Protein 3NW4 (pdb70)

Radius of gyration: 22.99 Å; Cα contacts (8 Å, |Δi|>4): 860; chains: 1; bounding box: 53×68×58 Å

Nearest PDB structures (foldseek):
  3nw4-assembly1_A  TM=1.003E+00  e=1.263E-78  Pseudaminobacter salicylatoxidans
  3nl1-assembly1_A  TM=1.003E+00  e=2.402E-77  Pseudaminobacter salicylatoxidans
  4fag-assembly1_A  TM=9.999E-01  e=4.025E-73  Pseudaminobacter salicylatoxidans
  2phd-assembly1_C  TM=9.842E-01  e=1.176E-68  Pseudaminobacter salicylatoxidans
  2phd-assembly1_A  TM=9.848E-01  e=2.291E-68  Pseudaminobacter salicylatoxidans

CATH classification: 2.60.120.10

Structure (mmCIF, N/CA/C/O backbone):
data_3NW4
#
_entry.id   3NW4
#
_cell.length_a   76.500
_cell.length_b   86.890
_cell.length_c   166.830
_cell.angle_alpha   90.000
_cell.angle_beta   90.000
_cell.angle_gamma   90.000
#
_symmetry.space_group_name_H-M   'I 2 2 2'
#
loop_
_entity.id
_entity.type
_entity.pdbx_description
1 polymer 'Gentisate 1,2-Dioxygenase'
2 non-polymer 'FE (II) ION'
3 non-polymer '2,5-dihydroxybenzoic acid'
4 non-polymer GLYCEROL
5 water water
#
loop_
_atom_site.group_PDB
_atom_site.id
_atom_site.type_symbol
_atom_site.label_atom_id
_atom_site.label_alt_id
_atom_site.label_comp_id
_atom_site.label_asym_id
_atom_site.label_entity_id
_atom_site.label_seq_id
_atom_site.pdbx_PDB_ins_code
_atom_site.Cartn_x
_atom_site.Cartn_y
_atom_site.Cartn_z
_atom_site.occupancy
_atom_site.B_iso_or_equiv
_atom_site.auth_seq_id
_atom_site.auth_comp_id
_atom_site.auth_asym_id
_atom_site.auth_atom_id
_atom_site.pdbx_PDB_model_num
ATOM 1 N N . LYS A 1 5 ? 28.782 -51.577 -25.672 1.00 48.65 5 LYS A N 1
ATOM 2 C CA . LYS A 1 5 ? 27.624 -52.521 -25.635 1.00 48.35 5 LYS A CA 1
ATOM 3 C C . LYS A 1 5 ? 26.958 -52.540 -27.020 1.00 47.35 5 LYS A C 1
ATOM 4 O O . LYS A 1 5 ? 26.954 -51.529 -27.730 1.00 47.14 5 LYS A O 1
ATOM 10 N N . LEU A 1 6 ? 26.427 -53.701 -27.402 1.00 45.77 6 LEU A N 1
ATOM 11 C CA . LEU A 1 6 ? 25.741 -53.881 -28.683 1.00 44.43 6 LEU A CA 1
ATOM 12 C C . LEU A 1 6 ? 24.515 -52.982 -28.821 1.00 43.49 6 LEU A C 1
ATOM 13 O O . LEU A 1 6 ? 23.828 -52.688 -27.824 1.00 43.24 6 LEU A O 1
ATOM 18 N N . ASP A 1 7 ? 24.246 -52.545 -30.046 1.00 41.47 7 ASP A N 1
ATOM 19 C CA . ASP A 1 7 ? 22.960 -51.936 -30.348 1.00 40.23 7 ASP A CA 1
ATOM 20 C C . ASP A 1 7 ? 22.307 -52.731 -31.489 1.00 39.84 7 ASP A C 1
ATOM 21 O O . ASP A 1 7 ? 22.851 -53.784 -31.900 1.00 38.21 7 ASP A O 1
ATOM 26 N N . HIS A 1 8 ? 21.156 -52.266 -31.985 1.00 38.47 8 HIS A N 1
ATOM 27 C CA . HIS A 1 8 ? 20.417 -53.031 -32.999 1.00 39.44 8 HIS A CA 1
ATOM 28 C C . HIS A 1 8 ? 21.139 -53.082 -34.368 1.00 40.34 8 HIS A C 1
ATOM 29 O O . HIS A 1 8 ? 20.825 -53.928 -35.216 1.00 39.75 8 HIS A O 1
ATOM 36 N N . GLU A 1 9 ? 22.106 -52.181 -34.551 1.00 40.86 9 GLU A N 1
ATOM 37 C CA . GLU A 1 9 ? 22.864 -52.094 -35.799 1.00 42.37 9 GLU A CA 1
ATOM 38 C C . GLU A 1 9 ? 24.086 -53.001 -35.779 1.00 42.26 9 GLU A C 1
ATOM 39 O O . GLU A 1 9 ? 24.549 -53.414 -36.825 1.00 42.70 9 GLU A O 1
ATOM 45 N N . SER A 1 10 ? 24.590 -53.325 -34.594 1.00 42.32 10 SER A N 1
ATOM 46 C CA . SER A 1 10 ? 25.847 -54.025 -34.486 1.00 42.53 10 SER A CA 1
ATOM 47 C C . SER A 1 10 ? 25.676 -55.463 -34.034 1.00 42.68 10 SER A C 1
ATOM 48 O O . SER A 1 10 ? 26.627 -56.243 -34.113 1.00 42.82 10 SER A O 1
ATOM 51 N N . VAL A 1 11 ? 24.484 -55.810 -33.544 1.00 41.95 11 VAL A N 1
ATOM 52 C CA . VAL A 1 11 ? 24.189 -57.176 -33.071 1.00 41.48 11 VAL A CA 1
ATOM 53 C C . VAL A 1 11 ? 24.108 -58.153 -34.265 1.00 42.54 11 VAL A C 1
ATOM 54 O O . VAL A 1 11 ? 23.757 -57.761 -35.389 1.00 42.54 11 VAL A O 1
ATOM 58 N N . THR A 1 12 ? 24.441 -59.415 -34.028 1.00 42.92 12 THR A N 1
ATOM 59 C CA . THR A 1 12 ? 24.243 -60.451 -35.031 1.00 43.96 12 THR A CA 1
ATOM 60 C C . THR A 1 12 ? 22.741 -60.734 -35.209 1.00 43.95 12 THR A C 1
ATOM 61 O O . THR A 1 12 ? 21.982 -60.848 -34.218 1.00 43.93 12 THR A O 1
ATOM 65 N N . GLN A 1 13 ? 22.315 -60.825 -36.468 1.00 43.16 13 GLN A N 1
ATOM 66 C CA . GLN A 1 13 ? 20.936 -61.182 -36.792 1.00 42.47 13 GLN A CA 1
ATOM 67 C C . GLN A 1 13 ? 20.831 -62.677 -37.083 1.00 42.40 13 GLN A C 1
ATOM 68 O O . GLN A 1 13 ? 20.969 -63.111 -38.241 1.00 42.94 13 GLN A O 1
ATOM 74 N N . ALA A 1 14 ? 20.594 -63.450 -36.023 1.00 41.10 14 ALA A N 1
ATOM 75 C CA . ALA A 1 14 ? 20.508 -64.914 -36.093 1.00 40.73 14 ALA A CA 1
ATOM 76 C C . ALA A 1 14 ? 19.118 -65.506 -36.424 1.00 40.58 14 ALA A C 1
ATOM 77 O O . ALA A 1 14 ? 18.963 -66.729 -36.483 1.00 41.14 14 ALA A O 1
ATOM 79 N N . MET A 1 15 ? 18.104 -64.676 -36.656 1.00 40.40 15 MET A N 1
ATOM 80 C CA . MET A 1 15 ? 16.773 -65.241 -36.981 1.00 40.67 15 MET A CA 1
ATOM 81 C C . MET A 1 15 ? 16.382 -65.016 -38.449 1.00 40.75 15 MET A C 1
ATOM 82 O O . MET A 1 15 ? 15.246 -64.663 -38.751 1.00 41.23 15 MET A O 1
ATOM 87 N N . GLN A 1 16 ? 17.330 -65.195 -39.359 1.00 41.34 16 GLN A N 1
ATOM 88 C CA . GLN A 1 16 ? 17.086 -64.885 -40.774 1.00 41.87 16 GLN A CA 1
ATOM 89 C C . GLN A 1 16 ? 16.780 -66.187 -41.495 1.00 40.83 16 GLN A C 1
ATOM 90 O O . GLN A 1 16 ? 17.681 -66.998 -41.721 1.00 41.26 16 GLN A O 1
ATOM 96 N N . PRO A 1 17 ? 15.492 -66.423 -41.795 1.00 38.68 17 PRO A N 1
ATOM 97 C CA . PRO A 1 17 ? 15.129 -67.686 -42.396 1.00 37.44 17 PRO A CA 1
ATOM 98 C C . PRO A 1 17 ? 15.562 -67.723 -43.861 1.00 35.76 17 PRO A C 1
ATOM 99 O O . PRO A 1 17 ? 15.761 -66.671 -44.489 1.00 34.96 17 PRO A O 1
ATOM 103 N N . LYS A 1 18 ? 15.703 -68.931 -44.380 1.00 34.03 18 LYS A N 1
ATOM 104 C CA . LYS A 1 18 ? 15.956 -69.118 -45.803 1.00 33.79 18 LYS A CA 1
ATOM 105 C C . LYS A 1 18 ? 14.750 -68.627 -46.625 1.00 31.93 18 LYS A C 1
ATOM 106 O O . LYS A 1 18 ? 13.596 -68.969 -46.315 1.00 31.06 18 LYS A O 1
ATOM 112 N N . ASP A 1 19 ? 15.013 -67.816 -47.643 1.00 30.74 19 ASP A N 1
ATOM 113 C CA . ASP A 1 19 ? 13.947 -67.225 -48.440 1.00 30.62 19 ASP A CA 1
ATOM 114 C C . ASP A 1 19 ? 13.448 -68.210 -49.512 1.00 30.85 19 ASP A C 1
ATOM 115 O O . ASP A 1 19 ? 13.916 -68.202 -50.660 1.00 30.20 19 ASP A O 1
ATOM 120 N N . THR A 1 20 ? 12.508 -69.060 -49.101 1.00 30.05 20 THR A N 1
ATOM 121 C CA . THR A 1 20 ? 11.967 -70.146 -49.922 1.00 30.01 20 THR A CA 1
ATOM 122 C C . THR A 1 20 ? 10.473 -69.923 -50.174 1.00 30.44 20 THR A C 1
ATOM 123 O O . THR A 1 20 ? 9.865 -69.086 -49.506 1.00 30.14 20 THR A O 1
ATOM 127 N N . PRO A 1 21 ? 9.866 -70.691 -51.112 1.00 30.84 21 PRO A N 1
ATOM 128 C CA . PRO A 1 21 ? 8.423 -70.563 -51.295 1.00 30.87 21 PRO A CA 1
ATOM 129 C C . PRO A 1 21 ? 7.654 -70.851 -50.006 1.00 30.67 21 PRO A C 1
ATOM 130 O O . PRO A 1 21 ? 6.597 -70.276 -49.798 1.00 31.04 21 PRO A O 1
ATOM 134 N N . GLU A 1 22 ? 8.153 -71.757 -49.177 1.00 30.51 22 GLU A N 1
ATOM 135 C CA . GLU A 1 22 ? 7.462 -72.105 -47.948 1.00 31.12 22 GLU A CA 1
ATOM 136 C C . GLU A 1 22 ? 7.519 -70.926 -46.963 1.00 30.32 22 GLU A C 1
ATOM 137 O O . GLU A 1 22 ? 6.546 -70.661 -46.273 1.00 29.00 22 GLU A O 1
ATOM 143 N N . LEU A 1 23 ? 8.645 -70.221 -46.920 1.00 29.12 23 LEU A N 1
ATOM 144 C CA . LEU A 1 23 ? 8.770 -69.095 -46.012 1.00 29.38 23 LEU A CA 1
ATOM 145 C C . LEU A 1 23 ? 7.797 -68.008 -46.478 1.00 29.31 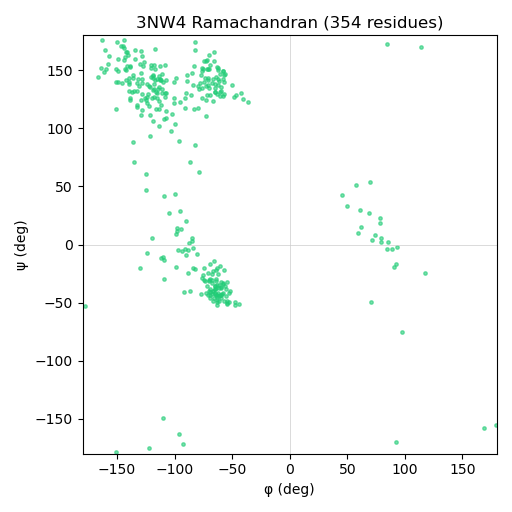23 LEU A C 1
ATOM 146 O O . LEU A 1 23 ? 7.028 -67.489 -45.673 1.00 28.65 23 LEU A O 1
ATOM 151 N N . ARG A 1 24 ? 7.807 -67.687 -47.774 1.00 28.98 24 ARG A N 1
ATOM 152 C CA . ARG A 1 24 ? 6.973 -66.593 -48.296 1.00 28.79 24 ARG A CA 1
ATOM 153 C C . ARG A 1 24 ? 5.485 -66.931 -48.091 1.00 29.13 24 ARG A C 1
ATOM 154 O O . ARG A 1 24 ? 4.700 -66.029 -47.824 1.00 29.32 24 ARG A O 1
ATOM 162 N N . ALA A 1 25 ? 5.122 -68.215 -48.207 1.00 28.30 25 ALA A N 1
ATOM 163 C CA . ALA A 1 25 ? 3.762 -68.680 -47.943 1.00 29.20 25 ALA A CA 1
ATOM 164 C C . ALA A 1 25 ? 3.408 -68.491 -46.444 1.00 29.51 25 ALA A C 1
ATOM 165 O O . ALA A 1 25 ? 2.301 -68.055 -46.118 1.00 29.04 25 ALA A O 1
ATOM 167 N N . LEU A 1 26 ? 4.323 -68.887 -45.549 1.00 28.88 26 LEU A N 1
ATOM 168 C CA . LEU A 1 26 ? 4.153 -68.596 -44.132 1.00 28.54 26 LEU A CA 1
ATOM 169 C C . LEU A 1 26 ? 3.889 -67.084 -43.916 1.00 28.79 26 LEU A C 1
ATOM 170 O O . LEU A 1 26 ? 2.921 -66.709 -43.246 1.00 28.44 26 LEU A O 1
ATOM 175 N N . TYR A 1 27 ? 4.712 -66.224 -44.511 1.00 28.21 27 TYR A N 1
ATOM 176 C CA . TYR A 1 27 ? 4.573 -64.788 -44.298 1.00 29.20 27 TYR A CA 1
ATOM 177 C C . TYR A 1 27 ? 3.262 -64.227 -44.915 1.00 30.20 27 TYR A C 1
ATOM 178 O O . TYR A 1 27 ? 2.679 -63.235 -44.391 1.00 30.01 27 TYR A O 1
ATOM 187 N N . LYS A 1 28 ? 2.794 -64.844 -46.008 1.00 29.40 28 LYS A N 1
ATOM 188 C CA . LYS A 1 28 ? 1.499 -64.452 -46.560 1.00 29.58 28 LYS A CA 1
ATOM 189 C C . LYS A 1 28 ? 0.356 -64.865 -45.638 1.00 29.49 28 LYS A C 1
ATOM 190 O O . LYS A 1 28 ? -0.602 -64.099 -45.475 1.00 28.43 28 LYS A O 1
ATOM 196 N N . SER A 1 29 ? 0.431 -66.069 -45.063 1.00 29.01 29 SER A N 1
ATOM 197 C CA A SER A 1 29 ? -0.568 -66.470 -44.091 0.50 29.38 29 SER A CA 1
ATOM 198 C CA B SER A 1 29 ? -0.539 -66.492 -44.061 0.50 29.68 29 SER A CA 1
ATOM 199 C C . SER A 1 29 ? -0.581 -65.530 -42.875 1.00 29.38 29 SER A C 1
ATOM 200 O O . SER A 1 29 ? -1.651 -65.229 -42.351 1.00 29.65 29 SER A O 1
ATOM 205 N N . PHE A 1 30 ? 0.589 -65.048 -42.441 1.00 28.90 30 PHE A N 1
ATOM 206 C CA . PHE A 1 30 ? 0.657 -64.065 -41.323 1.00 27.71 30 PHE A CA 1
ATOM 207 C C . PHE A 1 30 ? -0.233 -62.823 -41.601 1.00 28.93 30 PHE A C 1
ATOM 208 O O . PHE A 1 30 ? -1.036 -62.425 -40.730 1.00 27.52 30 PHE A O 1
ATOM 216 N N . GLU A 1 31 ? -0.067 -62.209 -42.791 1.00 29.07 31 GLU A N 1
ATOM 217 C CA . GLU A 1 31 ? -0.892 -61.079 -43.247 1.00 31.01 31 GLU A CA 1
ATOM 218 C C . GLU A 1 31 ? -2.377 -61.421 -43.213 1.00 30.81 31 GLU A C 1
ATOM 219 O O . GLU A 1 31 ? -3.184 -60.657 -42.669 1.00 30.55 31 GLU A O 1
ATOM 225 N N . GLU A 1 32 ? -2.721 -62.572 -43.777 1.00 29.59 32 GLU A N 1
ATOM 226 C CA . GLU A 1 32 ? -4.115 -63.011 -43.799 1.00 30.75 32 GLU A CA 1
ATOM 227 C C . GLU A 1 32 ? -4.695 -63.211 -42.392 1.00 30.21 32 GLU A C 1
ATOM 228 O O . GLU A 1 32 ? -5.898 -62.964 -42.170 1.00 29.70 32 GLU A O 1
ATOM 234 N N . GLU A 1 33 ? -3.859 -63.666 -41.455 1.00 28.07 33 GLU A N 1
ATOM 235 C CA . GLU A 1 33 ? -4.342 -63.949 -40.119 1.00 27.92 33 GLU A CA 1
ATOM 236 C C . GLU A 1 33 ? -4.105 -62.828 -39.080 1.00 26.95 33 GLU A C 1
ATOM 237 O O . GLU A 1 33 ? -4.274 -63.065 -37.881 1.00 26.28 33 GLU A O 1
ATOM 243 N N . SER A 1 34 ? -3.714 -61.641 -39.537 1.00 26.17 34 SER A N 1
ATOM 244 C CA . SER A 1 34 ? -3.412 -60.518 -38.652 1.00 27.43 34 SER A CA 1
ATOM 245 C C . SER A 1 34 ? -2.324 -60.844 -37.635 1.00 27.20 34 SER A C 1
ATOM 246 O O . SER A 1 34 ? -2.509 -60.676 -36.421 1.00 26.09 34 SER A O 1
ATOM 249 N N . ILE A 1 35 ? -1.212 -61.360 -38.153 1.00 26.66 35 ILE A N 1
ATOM 250 C CA . ILE A 1 35 ? -0.065 -61.735 -37.353 1.00 25.96 35 ILE A CA 1
ATOM 251 C C . ILE A 1 35 ? 1.120 -60.922 -37.897 1.00 26.95 35 ILE A C 1
ATOM 252 O O . ILE A 1 35 ? 1.264 -60.778 -39.117 1.00 26.24 35 ILE A O 1
ATOM 257 N N . ILE A 1 36 ? 1.937 -60.369 -36.995 1.00 26.77 36 ILE A N 1
ATOM 258 C CA . ILE A 1 36 ? 3.192 -59.738 -37.362 1.00 26.21 36 ILE A CA 1
ATOM 259 C C . ILE A 1 36 ? 4.297 -60.250 -36.409 1.00 27.13 36 ILE A C 1
ATOM 260 O O . ILE A 1 36 ? 4.227 -60.089 -35.162 1.00 26.53 36 ILE A O 1
ATOM 265 N N . PRO A 1 37 ? 5.318 -60.891 -36.989 1.00 26.88 37 PRO A N 1
ATOM 266 C CA . PRO A 1 37 ? 6.354 -61.542 -36.179 1.00 27.08 37 PRO A CA 1
ATOM 267 C C . PRO A 1 37 ? 7.297 -60.540 -35.517 1.00 27.38 37 PRO A C 1
ATOM 268 O O . PRO A 1 37 ? 7.620 -59.506 -36.111 1.00 26.99 37 PRO A O 1
ATOM 272 N N . LEU A 1 38 ? 7.728 -60.839 -34.294 1.00 27.94 38 LEU A N 1
ATOM 273 C CA . LEU A 1 38 ? 8.662 -59.947 -33.567 1.00 27.84 38 LEU A CA 1
ATOM 274 C C . LEU A 1 38 ? 10.021 -59.875 -34.268 1.00 28.18 38 LEU A C 1
ATOM 275 O O . LEU A 1 38 ? 10.658 -58.803 -34.306 1.00 28.21 38 LEU A O 1
ATOM 280 N N . TRP A 1 39 ? 10.443 -60.996 -34.844 1.00 28.72 39 TRP A N 1
ATOM 281 C CA . TRP A 1 39 ? 11.819 -61.105 -35.361 1.00 29.96 39 TRP A CA 1
ATOM 282 C C . TRP A 1 39 ? 12.161 -60.168 -36.522 1.00 30.60 39 TRP A C 1
ATOM 283 O O . TRP A 1 39 ? 13.349 -59.855 -36.725 1.00 30.63 39 TRP A O 1
ATOM 294 N N . THR A 1 40 ? 11.147 -59.684 -37.250 1.00 30.41 40 THR A N 1
ATOM 295 C CA . THR A 1 40 ? 11.381 -58.691 -38.308 1.00 31.13 40 THR A CA 1
ATOM 296 C C . THR A 1 40 ? 11.206 -57.249 -37.811 1.00 32.60 40 THR A C 1
ATOM 297 O O . THR A 1 40 ? 11.463 -56.298 -38.557 1.00 33.00 40 THR A O 1
ATOM 301 N N . GLN A 1 41 ? 10.766 -57.084 -36.566 1.00 32.57 41 GLN A N 1
ATOM 302 C CA . GLN A 1 41 ? 10.352 -55.780 -36.066 1.00 34.19 41 GLN A CA 1
ATOM 303 C C . GLN A 1 41 ? 11.108 -55.372 -34.800 1.00 34.07 41 GLN A C 1
ATOM 304 O O . GLN A 1 41 ? 10.905 -54.250 -34.322 1.00 32.93 41 GLN A O 1
ATOM 310 N N . LEU A 1 42 ? 11.914 -56.290 -34.240 1.00 34.50 42 LEU A N 1
ATOM 311 C CA . LEU A 1 42 ? 12.428 -56.139 -32.855 1.00 34.70 42 LEU A CA 1
ATOM 312 C C . LEU A 1 42 ? 13.014 -54.761 -32.553 1.00 34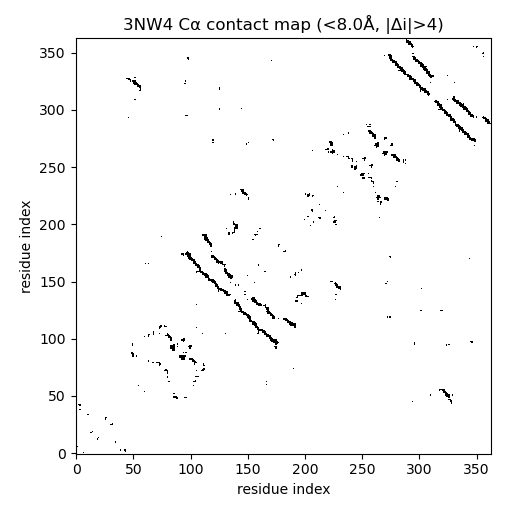.36 42 LEU A C 1
ATOM 313 O O . LEU A 1 42 ? 12.602 -54.137 -31.572 1.00 33.60 42 LEU A O 1
ATOM 318 N N . GLY A 1 43 ? 13.941 -54.300 -33.400 1.00 33.54 43 GLY A N 1
ATOM 319 C CA . GLY A 1 43 ? 14.749 -53.093 -33.136 1.00 33.69 43 GLY A CA 1
ATOM 320 C C . GLY A 1 43 ? 13.921 -51.814 -33.203 1.00 33.53 43 GLY A C 1
ATOM 321 O O . GLY A 1 43 ? 14.194 -50.819 -32.512 1.00 33.59 43 GLY A O 1
ATOM 322 N N . ASP A 1 44 ? 12.893 -51.858 -34.039 1.00 32.05 44 ASP A N 1
ATOM 323 C CA . ASP A 1 44 ? 11.939 -50.765 -34.146 1.00 31.63 44 ASP A CA 1
ATOM 324 C C . ASP A 1 44 ? 11.065 -50.643 -32.889 1.00 30.60 44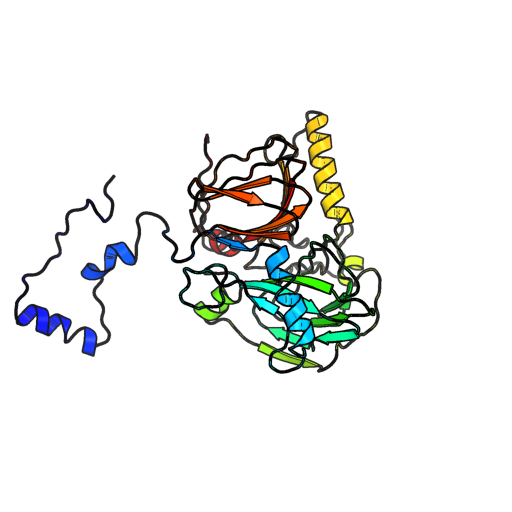 ASP A C 1
ATOM 325 O O . ASP A 1 44 ? 10.850 -49.545 -32.351 1.00 30.96 44 ASP A O 1
ATOM 327 N N . LEU A 1 45 ? 10.563 -51.787 -32.450 1.00 29.14 45 LEU A N 1
ATOM 328 C CA . LEU A 1 45 ? 9.590 -51.867 -31.386 1.00 28.99 45 LEU A CA 1
ATOM 329 C C . LEU A 1 45 ? 10.251 -51.592 -30.062 1.00 28.61 45 LEU A C 1
ATOM 330 O O . LEU A 1 45 ? 9.600 -51.075 -29.155 1.00 27.77 45 LEU A O 1
ATOM 335 N N . MET A 1 46 ? 11.533 -51.974 -29.948 1.00 27.20 46 MET A N 1
ATOM 336 C CA . MET A 1 46 ? 12.237 -51.941 -28.660 1.00 27.85 46 MET A CA 1
ATOM 337 C C . MET A 1 46 ? 13.644 -51.346 -28.762 1.00 26.81 46 MET A C 1
ATOM 338 O O . MET A 1 46 ? 14.647 -52.071 -28.650 1.00 26.98 46 MET A O 1
ATOM 343 N N . PRO A 1 47 ? 13.722 -50.022 -28.983 1.00 27.03 47 PRO A N 1
ATOM 344 C CA . PRO A 1 47 ? 14.997 -49.338 -29.171 1.00 26.86 47 PRO A CA 1
ATOM 345 C C . PRO A 1 47 ? 15.881 -49.347 -27.909 1.00 27.52 47 PRO A C 1
ATOM 346 O O . PRO A 1 47 ? 15.379 -49.480 -26.768 1.00 27.16 47 PRO A O 1
ATOM 350 N N . ILE A 1 48 ? 17.184 -49.170 -28.131 1.00 26.26 48 ILE A N 1
ATOM 351 C CA . ILE A 1 48 ? 18.172 -49.137 -27.071 1.00 26.53 48 ILE A CA 1
ATOM 352 C C . ILE A 1 48 ? 17.856 -48.019 -26.042 1.00 25.95 48 ILE A C 1
ATOM 353 O O . ILE A 1 48 ? 18.014 -48.204 -24.820 1.00 25.54 48 ILE A O 1
ATOM 358 N N . HIS A 1 49 ? 17.448 -46.862 -26.553 1.00 24.59 49 HIS A N 1
ATOM 359 C CA . HIS A 1 49 ? 16.929 -45.774 -25.712 1.00 24.74 49 HIS A CA 1
ATOM 360 C C . HIS A 1 49 ? 15.831 -45.089 -26.534 1.00 24.06 49 HIS A C 1
ATOM 361 O O . HIS A 1 49 ? 15.702 -45.382 -27.719 1.00 23.62 49 HIS A O 1
ATOM 368 N N . PRO A 1 50 ? 15.046 -44.173 -25.926 1.00 24.22 50 PRO A N 1
ATOM 369 C CA . PRO A 1 50 ? 13.907 -43.652 -26.708 1.00 24.25 50 PRO A CA 1
ATOM 370 C C . PRO A 1 50 ? 14.397 -42.912 -27.955 1.00 25.12 50 PRO A C 1
ATOM 371 O O . PRO A 1 50 ? 15.449 -42.214 -27.930 1.00 24.46 50 PRO A O 1
ATOM 375 N N . LYS A 1 51 ? 13.647 -43.093 -29.033 1.00 25.35 51 LYS A N 1
ATOM 376 C CA . LYS A 1 51 ? 13.933 -42.425 -30.312 1.00 27.12 51 LYS A CA 1
ATOM 377 C C . LYS A 1 51 ? 12.611 -41.922 -30.838 1.00 26.69 51 LYS A C 1
ATOM 378 O O . LYS A 1 51 ? 11.923 -42.628 -31.562 1.00 26.68 51 LYS A O 1
ATOM 382 N N . SER A 1 52 ? 12.231 -40.711 -30.451 1.00 26.08 52 SER A N 1
ATOM 383 C CA . SER A 1 52 ? 10.899 -40.260 -30.755 1.00 25.60 52 SER A CA 1
ATOM 384 C C . SER A 1 52 ? 10.732 -39.946 -32.258 1.00 26.26 52 SER A C 1
ATOM 385 O O . SER A 1 52 ? 11.704 -39.548 -32.942 1.00 24.80 52 SER A O 1
ATOM 388 N N . LYS A 1 53 ? 9.502 -40.116 -32.760 1.00 25.91 53 LYS A N 1
ATOM 389 C CA . LYS A 1 53 ? 9.125 -39.562 -34.071 1.00 26.31 53 LYS A CA 1
ATOM 390 C C . LYS A 1 53 ? 9.026 -38.024 -34.024 1.00 26.86 53 LYS A C 1
ATOM 391 O O . LYS A 1 53 ? 9.264 -37.335 -35.038 1.00 25.83 53 LYS A O 1
ATOM 397 N N . ALA A 1 54 ? 8.633 -37.483 -32.867 1.00 25.50 54 ALA A N 1
ATOM 398 C CA . ALA A 1 54 ? 8.670 -36.038 -32.677 1.00 25.56 54 ALA A CA 1
ATOM 399 C C . ALA A 1 54 ? 10.106 -35.548 -32.734 1.00 25.74 54 ALA A C 1
ATOM 400 O O . ALA A 1 54 ? 11.027 -36.227 -32.242 1.00 26.41 54 ALA A O 1
ATOM 402 N N . VAL A 1 55 ? 10.294 -34.360 -33.308 1.00 25.28 55 VAL A N 1
ATOM 403 C CA . VAL A 1 55 ? 11.595 -33.726 -33.353 1.00 25.32 55 VAL A CA 1
ATOM 404 C C . VAL A 1 55 ? 11.612 -32.480 -32.503 1.00 24.82 55 VAL A C 1
ATOM 405 O O . VAL A 1 55 ? 10.569 -31.836 -32.310 1.00 24.59 55 VAL A O 1
ATOM 409 N N . PRO A 1 56 ? 12.805 -32.096 -32.010 1.00 24.14 56 PRO A N 1
ATOM 410 C CA . PRO A 1 56 ? 12.856 -30.772 -31.369 1.00 23.14 56 PRO A CA 1
ATOM 411 C C . PRO A 1 56 ? 12.419 -29.694 -32.368 1.00 23.39 56 PRO A C 1
ATOM 412 O O . PRO A 1 56 ? 12.743 -29.782 -33.562 1.00 23.08 56 PRO A O 1
ATOM 416 N N . HIS A 1 57 ? 11.695 -28.668 -31.913 1.00 24.12 57 HIS A N 1
ATOM 417 C CA . HIS A 1 57 ? 11.256 -27.642 -32.825 1.00 23.80 57 HIS A CA 1
ATOM 418 C C . HIS A 1 57 ? 10.917 -26.394 -32.032 1.00 24.37 57 HIS A C 1
ATOM 419 O O . HIS A 1 57 ? 10.527 -26.471 -30.842 1.00 24.23 57 HIS A O 1
ATOM 426 N N . VAL A 1 58 ? 11.072 -25.235 -32.679 1.00 24.00 58 VAL A N 1
ATOM 427 C CA . VAL A 1 58 ? 10.808 -23.936 -32.079 1.00 23.44 58 VAL A CA 1
ATOM 428 C C . VAL A 1 58 ? 9.740 -23.220 -32.914 1.00 24.50 58 VAL A C 1
ATOM 429 O O . VAL A 1 58 ? 9.782 -23.265 -34.138 1.00 24.28 58 VAL A O 1
ATOM 433 N N . TRP A 1 59 ? 8.753 -22.612 -32.251 1.00 24.25 59 TRP A N 1
ATOM 434 C CA . TRP A 1 59 ? 7.794 -21.771 -32.935 1.00 25.43 59 TRP A CA 1
ATOM 435 C C . TRP A 1 59 ? 8.022 -20.359 -32.387 1.00 25.73 59 TRP A C 1
ATOM 436 O O . TRP A 1 59 ? 8.093 -20.194 -31.155 1.00 25.02 59 TRP A O 1
ATOM 447 N N . LYS A 1 60 ? 8.155 -19.369 -33.289 1.00 26.32 60 LYS A N 1
ATOM 448 C CA . LYS A 1 60 ? 8.319 -17.936 -32.891 1.00 27.63 60 LYS A CA 1
ATOM 449 C C . LYS A 1 60 ? 7.010 -17.287 -32.500 1.00 28.29 60 LYS A C 1
ATOM 450 O O . LYS A 1 60 ? 6.024 -17.401 -33.220 1.00 27.93 60 LYS A O 1
ATOM 456 N N . TRP A 1 61 ? 7.004 -16.563 -31.384 1.00 28.94 61 TRP A N 1
ATOM 457 C CA . TRP A 1 61 ? 5.803 -15.870 -30.970 1.00 30.02 61 TRP A CA 1
ATOM 458 C C . TRP A 1 61 ? 5.316 -14.849 -32.031 1.00 30.47 61 TRP A C 1
ATOM 459 O O . TRP A 1 61 ? 4.105 -14.666 -32.211 1.00 29.61 61 TRP A O 1
ATOM 470 N N . SER A 1 62 ? 6.247 -14.172 -32.712 1.00 31.09 62 SER A N 1
ATOM 471 C CA . SER A 1 62 ? 5.854 -13.182 -33.731 1.00 31.50 62 SER A CA 1
ATOM 472 C C . SER A 1 62 ? 5.049 -13.846 -34.871 1.00 31.71 62 SER A C 1
ATOM 473 O O . SER A 1 62 ? 4.079 -13.261 -35.368 1.00 33.14 62 SER A O 1
ATOM 476 N N . THR A 1 63 ? 5.433 -15.062 -35.247 1.00 30.90 63 THR A N 1
ATOM 477 C CA . THR A 1 63 ? 4.712 -15.871 -36.230 1.00 31.01 63 THR A CA 1
ATOM 478 C C . THR A 1 63 ? 3.374 -16.397 -35.674 1.00 30.30 63 THR A C 1
ATOM 479 O O . THR A 1 63 ? 2.349 -16.335 -36.352 1.00 29.70 63 THR A O 1
ATOM 483 N N . LEU A 1 64 ? 3.375 -16.873 -34.432 1.00 28.87 64 LEU A N 1
ATOM 484 C CA . LEU A 1 64 ? 2.137 -17.352 -33.814 1.00 28.16 64 LEU A CA 1
ATOM 485 C C . LEU A 1 64 ? 1.099 -16.224 -33.723 1.00 28.43 64 LEU A C 1
ATOM 486 O O . LEU A 1 64 ? -0.089 -16.440 -33.993 1.00 28.23 64 LEU A O 1
ATOM 491 N N . LEU A 1 65 ? 1.555 -15.045 -33.329 1.00 28.04 65 LEU A N 1
ATOM 492 C CA . LEU A 1 65 ? 0.691 -13.875 -33.198 1.00 30.20 65 LEU A CA 1
ATOM 493 C C . LEU A 1 65 ? 0.056 -13.414 -34.525 1.00 30.29 65 LEU A C 1
ATOM 494 O O . LEU A 1 65 ? -1.147 -13.089 -34.549 1.00 31.34 65 LEU A O 1
ATOM 499 N N . ARG A 1 66 ? 0.865 -13.396 -35.589 1.00 30.11 66 ARG A N 1
ATOM 500 C CA A ARG A 1 66 ? 0.417 -13.040 -36.944 0.70 30.39 66 ARG A CA 1
ATOM 501 C CA B ARG A 1 66 ? 0.421 -13.059 -36.946 0.30 30.21 66 ARG A CA 1
ATOM 502 C C . ARG A 1 66 ? -0.698 -13.994 -37.395 1.00 30.17 66 ARG A C 1
ATOM 503 O O . ARG A 1 66 ? -1.766 -13.550 -37.795 1.00 31.46 66 ARG A O 1
ATOM 518 N N . LEU A 1 67 ? -0.446 -15.297 -37.311 1.00 29.43 67 LEU A N 1
ATOM 519 C CA . LEU A 1 67 ? -1.435 -16.325 -37.688 1.00 29.39 67 LEU A CA 1
ATOM 520 C C . LEU A 1 67 ? -2.706 -16.270 -36.811 1.00 28.47 67 LEU A C 1
ATOM 521 O O . LEU A 1 67 ? -3.834 -16.373 -37.312 1.00 28.12 67 LEU A O 1
ATOM 526 N N . ALA A 1 68 ? -2.528 -16.069 -35.508 1.00 28.12 68 ALA A N 1
ATOM 527 C CA . ALA A 1 68 ? -3.686 -15.952 -34.595 1.00 28.58 68 ALA A CA 1
ATOM 528 C C . ALA A 1 68 ? -4.516 -14.701 -34.906 1.00 28.85 68 ALA A C 1
ATOM 529 O O . ALA A 1 68 ? -5.768 -14.725 -34.883 1.00 28.54 68 ALA A O 1
ATOM 531 N N . ARG A 1 69 ? -3.817 -13.607 -35.155 1.00 29.46 69 ARG A N 1
ATOM 532 C CA . ARG A 1 69 ? -4.474 -12.339 -35.449 1.00 31.24 69 ARG A CA 1
ATOM 533 C C . ARG A 1 69 ? -5.291 -12.408 -36.754 1.00 30.80 69 ARG A C 1
ATOM 534 O O . ARG A 1 69 ? -6.420 -11.958 -36.809 1.00 31.09 69 ARG A O 1
ATOM 542 N N . LYS A 1 70 ? -4.711 -13.014 -37.777 1.00 30.48 70 LYS A N 1
ATOM 543 C CA . LYS A 1 70 ? -5.367 -13.180 -39.043 1.00 29.80 70 LYS A CA 1
ATOM 544 C C . LYS A 1 70 ? -6.573 -14.103 -38.865 1.00 30.13 70 LYS A C 1
ATOM 545 O O . LYS A 1 70 ? -7.627 -13.897 -39.483 1.00 30.11 70 LYS A O 1
ATOM 551 N N . SER A 1 71 ? -6.438 -15.096 -37.991 1.00 29.45 71 SER A N 1
ATOM 552 C CA . SER A 1 71 ? -7.542 -16.004 -37.669 1.00 28.22 71 SER A CA 1
ATOM 553 C C . SER A 1 71 ? -8.680 -15.280 -36.981 1.00 28.41 71 SER A C 1
ATOM 554 O O . SER A 1 71 ? -9.850 -15.576 -37.241 1.00 26.88 71 SER A O 1
ATOM 557 N N . GLY A 1 72 ? -8.341 -14.330 -36.109 1.00 28.69 72 GLY A N 1
ATOM 558 C CA . GLY A 1 72 ? -9.336 -13.477 -35.479 1.00 30.37 72 GLY A CA 1
ATOM 559 C C . GLY A 1 72 ? -10.144 -12.679 -36.512 1.00 31.92 72 GLY A C 1
ATOM 560 O O . GLY A 1 72 ? -11.325 -12.404 -36.285 1.00 31.89 72 GLY A O 1
ATOM 561 N N . GLU A 1 73 ? -9.517 -12.320 -37.637 1.00 31.99 73 GLU A N 1
ATOM 562 C CA . GLU A 1 73 ? -10.209 -11.575 -38.717 1.00 33.59 73 GLU A CA 1
ATOM 563 C C . GLU A 1 73 ? -11.102 -12.483 -39.541 1.00 32.81 73 GLU A C 1
ATOM 564 O O . GLU A 1 73 ? -12.215 -12.108 -39.868 1.00 34.07 73 GLU A O 1
ATOM 570 N N . LEU A 1 74 ? -10.613 -13.675 -39.870 1.00 31.79 74 LEU A N 1
ATOM 571 C CA . LEU A 1 74 ? -11.267 -14.527 -40.874 1.00 31.17 74 LEU A CA 1
ATOM 572 C C . LEU A 1 74 ? -12.159 -15.643 -40.326 1.00 31.91 74 LEU A C 1
ATOM 573 O O . LEU A 1 74 ? -13.004 -16.182 -41.048 1.00 31.85 74 LEU A O 1
ATOM 578 N N . VAL A 1 75 ? -12.007 -16.037 -39.078 1.00 31.00 75 VAL A N 1
ATOM 579 C CA . VAL A 1 75 ? -12.767 -17.149 -38.561 1.00 31.60 75 VAL A CA 1
ATOM 580 C C . VAL A 1 75 ? -13.550 -16.769 -37.337 1.00 31.78 75 VAL A C 1
ATOM 581 O O . VAL A 1 75 ? -12.972 -16.385 -36.378 1.00 31.26 75 VAL A O 1
ATOM 585 N N . PRO A 1 76 ? -14.867 -16.917 -37.352 1.00 32.74 76 PRO A N 1
ATOM 586 C CA . PRO A 1 76 ? -15.625 -16.610 -36.128 1.00 33.30 76 PRO A CA 1
ATOM 587 C C . PRO A 1 76 ? -15.460 -17.754 -35.115 1.00 33.58 76 PRO A C 1
ATOM 588 O O . PRO A 1 76 ? -15.218 -18.904 -35.496 1.00 33.42 76 PRO A O 1
ATOM 592 N N . VAL A 1 77 ? -15.556 -17.417 -33.838 1.00 34.24 77 VAL A N 1
ATOM 593 C CA . VAL A 1 77 ? -15.468 -18.402 -32.757 1.00 34.14 77 VAL A CA 1
ATOM 594 C C . VAL A 1 77 ? -16.927 -18.719 -32.332 1.00 34.20 77 VAL A C 1
ATOM 595 O O . VAL A 1 77 ? -17.785 -17.831 -32.332 1.00 33.18 77 VAL A O 1
ATOM 599 N N . GLY A 1 78 ? -17.202 -19.977 -31.993 1.00 33.72 78 GLY A N 1
ATOM 600 C CA . GLY A 1 78 ? -18.506 -20.347 -31.449 1.00 33.39 78 GLY A CA 1
ATOM 601 C C . GLY A 1 78 ? -18.617 -21.838 -31.430 1.00 33.74 78 GLY A C 1
ATOM 602 O O . GLY A 1 78 ? -17.587 -22.540 -31.471 1.00 33.30 78 GLY A O 1
ATOM 603 N N . ARG A 1 79 ? -19.861 -22.316 -31.412 1.00 32.58 79 ARG A N 1
ATOM 604 C CA . ARG A 1 79 ? -20.173 -23.741 -31.316 1.00 32.61 79 ARG A CA 1
ATOM 605 C C . ARG A 1 79 ? -19.571 -24.612 -32.437 1.00 32.60 79 ARG A C 1
ATOM 606 O O . ARG A 1 79 ? -19.399 -24.166 -33.593 1.00 32.11 79 ARG A O 1
ATOM 614 N N . GLY A 1 80 ? -19.266 -25.864 -32.099 1.00 32.25 80 GLY A N 1
ATOM 615 C CA . GLY A 1 80 ? -18.821 -26.820 -33.096 1.00 32.39 80 GLY A CA 1
ATOM 616 C C . GLY A 1 80 ? -17.304 -26.904 -33.103 1.00 32.61 80 GLY A C 1
ATOM 617 O O . GLY A 1 80 ? -16.731 -27.892 -32.620 1.00 32.52 80 GLY A O 1
ATOM 618 N N . GLY A 1 81 ? -16.672 -25.876 -33.671 1.00 32.27 81 GLY A N 1
ATOM 619 C CA . GLY A 1 81 ? -15.218 -25.717 -33.666 1.00 31.36 81 GLY A CA 1
ATOM 620 C C . GLY A 1 81 ? -14.766 -25.369 -32.255 1.00 31.70 81 GLY A C 1
ATOM 621 O O . GLY A 1 81 ? -13.595 -25.587 -31.916 1.00 32.05 81 GLY A O 1
ATOM 622 N N . GLU A 1 82 ? -15.688 -24.791 -31.455 1.00 31.27 82 GLU A N 1
ATOM 623 C CA . GLU A 1 82 ? -15.520 -24.467 -30.002 1.00 30.33 82 GLU A CA 1
ATOM 624 C C . GLU A 1 82 ? -14.566 -23.327 -29.612 1.00 30.57 82 GLU A C 1
ATOM 625 O O . GLU A 1 82 ? -14.940 -22.454 -28.805 1.00 30.53 82 GLU A O 1
ATOM 631 N N . ARG A 1 83 ? -13.337 -23.343 -30.157 1.00 29.89 83 ARG A N 1
ATOM 632 C CA . ARG A 1 83 ? -12.273 -22.414 -29.767 1.00 28.51 83 ARG A CA 1
ATOM 633 C C . ARG A 1 83 ? -11.458 -22.007 -30.990 1.00 28.22 83 ARG A C 1
ATOM 634 O O . ARG A 1 83 ? -11.195 -22.827 -31.849 1.00 27.89 83 ARG A O 1
ATOM 642 N N . ARG A 1 84 ? -11.041 -20.742 -31.060 1.00 27.18 84 ARG A N 1
ATOM 643 C CA . ARG A 1 84 ? -10.110 -20.304 -32.100 1.00 26.81 84 ARG A CA 1
ATOM 644 C C . ARG A 1 84 ? -8.670 -20.564 -31.613 1.00 26.21 84 ARG A C 1
ATOM 645 O O . ARG A 1 84 ? -7.939 -19.632 -31.248 1.00 25.16 84 ARG A O 1
ATOM 653 N N . ALA A 1 85 ? -8.305 -21.847 -31.569 1.00 25.90 85 ALA A N 1
ATOM 654 C CA . ALA A 1 85 ? -7.008 -22.281 -31.050 1.00 25.37 85 ALA A CA 1
ATOM 655 C C . ALA A 1 85 ? -6.204 -22.881 -32.191 1.00 24.70 85 ALA A C 1
ATOM 656 O O . ALA A 1 85 ? -6.713 -23.694 -32.972 1.00 25.40 85 ALA A O 1
ATOM 658 N N . LEU A 1 86 ? -4.946 -22.491 -32.293 1.00 24.30 86 LEU A N 1
ATOM 659 C CA . LEU A 1 86 ? -4.092 -22.926 -33.395 1.00 24.22 86 LEU A CA 1
ATOM 660 C C . LEU A 1 86 ? -3.076 -23.884 -32.785 1.00 24.54 86 LEU A C 1
ATOM 661 O O . LEU A 1 86 ? -2.159 -23.446 -32.054 1.00 24.41 86 LEU A O 1
ATOM 666 N N . GLY A 1 87 ? -3.230 -25.167 -33.071 1.00 23.60 87 GLY A N 1
ATOM 667 C CA . GLY A 1 87 ? -2.366 -26.179 -32.460 1.00 24.74 87 GLY A CA 1
ATOM 668 C C . GLY A 1 87 ? -0.994 -26.222 -33.122 1.00 25.31 87 GLY A C 1
ATOM 669 O O . GLY A 1 87 ? -0.881 -26.139 -34.358 1.00 25.71 87 GLY A O 1
ATOM 670 N N . LEU A 1 88 ? 0.039 -26.360 -32.294 1.00 23.88 88 LEU A N 1
ATOM 671 C CA . LEU A 1 88 ? 1.390 -26.568 -32.742 1.00 22.91 88 LEU A CA 1
ATOM 672 C C . LEU A 1 88 ? 1.612 -28.035 -33.125 1.00 22.53 88 LEU A C 1
ATOM 673 O O . LEU A 1 88 ? 1.484 -28.962 -32.301 1.00 22.51 88 LEU A O 1
ATOM 678 N N . ALA A 1 89 ? 1.922 -28.264 -34.387 1.00 21.33 89 ALA A N 1
ATOM 679 C CA . ALA A 1 89 ? 1.969 -29.625 -34.895 1.00 22.01 89 ALA A CA 1
ATOM 680 C C . ALA A 1 89 ? 3.416 -30.026 -35.118 1.00 22.48 89 ALA A C 1
ATOM 681 O O . ALA A 1 89 ? 4.084 -29.465 -35.972 1.00 22.08 89 ALA A O 1
ATOM 683 N N . ASN A 1 90 ? 3.910 -31.002 -34.366 1.00 23.53 90 ASN A N 1
ATOM 684 C CA . ASN A 1 90 ? 5.303 -31.434 -34.549 1.00 23.05 90 ASN A CA 1
ATOM 685 C C . ASN A 1 90 ? 5.527 -31.965 -35.966 1.00 23.55 90 ASN A C 1
ATOM 686 O O . ASN A 1 90 ? 4.736 -32.805 -36.434 1.00 24.73 90 ASN A O 1
ATOM 691 N N . PRO A 1 91 ? 6.562 -31.444 -36.687 1.00 24.09 91 PRO A N 1
ATOM 692 C CA . PRO A 1 91 ? 6.828 -31.922 -38.072 1.00 24.45 91 PRO A CA 1
ATOM 693 C C . PRO A 1 91 ? 7.051 -33.433 -38.145 1.00 25.40 91 PRO A C 1
ATOM 694 O O . PRO A 1 91 ? 6.868 -34.059 -39.223 1.00 25.43 91 PRO A O 1
ATOM 698 N N . GLY A 1 92 ? 7.425 -34.049 -37.020 1.00 24.87 92 GLY A N 1
ATOM 699 C CA .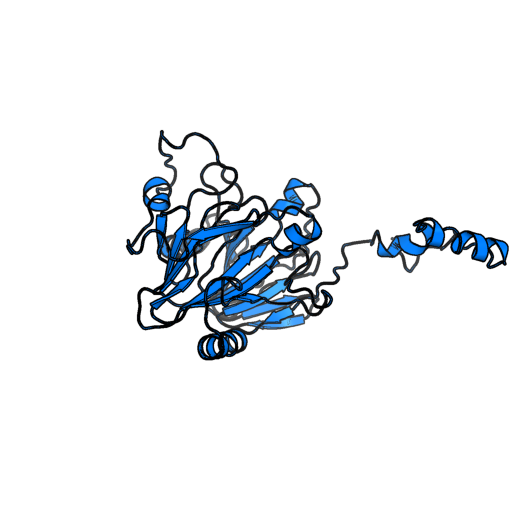 GLY A 1 92 ? 7.754 -35.477 -37.066 1.00 24.10 92 GLY A CA 1
ATOM 700 C C . GLY A 1 92 ? 6.575 -36.403 -36.783 1.00 24.92 92 GLY A C 1
ATOM 701 O O . GLY A 1 92 ? 6.722 -37.623 -36.857 1.00 24.77 92 GLY A O 1
ATOM 702 N N . LEU A 1 93 ? 5.417 -35.827 -36.457 1.00 24.75 93 LEU A N 1
ATOM 703 C CA . LEU A 1 93 ? 4.247 -36.600 -35.985 1.00 25.85 93 LEU A CA 1
ATOM 704 C C . LEU A 1 93 ? 3.122 -36.776 -37.031 1.00 27.14 93 LEU A C 1
ATOM 705 O O . LEU A 1 93 ? 1.930 -36.960 -36.698 1.00 27.57 93 LEU A O 1
ATOM 710 N N . GLY A 1 94 ? 3.544 -36.742 -38.292 1.00 28.70 94 GLY A N 1
ATOM 711 C CA . GLY A 1 94 ? 2.810 -37.311 -39.420 1.00 29.01 94 GLY A CA 1
ATOM 712 C C . GLY A 1 94 ? 1.526 -36.588 -39.766 1.00 28.99 94 GLY A C 1
ATOM 713 O O . GLY A 1 94 ? 0.610 -37.200 -40.298 1.00 30.10 94 GLY A O 1
ATOM 714 N N . GLY A 1 95 ? 1.438 -35.307 -39.461 1.00 28.35 95 GLY A N 1
ATOM 715 C CA . GLY A 1 95 ? 0.222 -34.576 -39.753 1.00 27.92 95 GLY A CA 1
ATOM 716 C C . GLY A 1 95 ? -0.780 -34.531 -38.609 1.00 28.15 95 GLY A C 1
ATOM 717 O O . GLY A 1 95 ? -1.850 -33.909 -38.750 1.00 28.97 95 GLY A O 1
ATOM 718 N N . ASN A 1 96 ? -0.477 -35.198 -37.487 1.00 27.52 96 ASN A N 1
ATOM 719 C CA . ASN A 1 96 ? -1.312 -35.102 -36.266 1.00 27.11 96 ASN A CA 1
ATOM 720 C C . ASN A 1 96 ? -1.081 -33.762 -35.580 1.00 26.51 96 ASN A C 1
ATOM 721 O O . ASN A 1 96 ? 0.074 -33.282 -35.537 1.00 26.27 96 ASN A O 1
ATOM 726 N N . ALA A 1 97 ? -2.148 -33.143 -35.064 1.00 25.13 97 ALA A N 1
ATOM 727 C CA . ALA A 1 97 ? -2.024 -31.860 -34.395 1.00 25.47 97 ALA A CA 1
ATOM 728 C C . ALA A 1 97 ? -1.477 -32.069 -32.958 1.00 25.53 97 ALA A C 1
ATOM 729 O O . ALA A 1 97 ? -2.143 -31.750 -31.963 1.00 25.77 97 ALA A O 1
ATOM 731 N N . TYR A 1 98 ? -0.252 -32.609 -32.876 1.00 24.44 98 TYR A N 1
ATOM 732 C CA . TYR A 1 98 ? 0.366 -32.967 -31.591 1.00 23.85 98 TYR A CA 1
ATOM 733 C C . TYR A 1 98 ? 1.705 -32.234 -31.512 1.00 23.13 98 TYR A C 1
ATOM 734 O O . TYR A 1 98 ? 2.523 -32.400 -32.429 1.00 22.39 98 TYR A O 1
ATOM 743 N N . ILE A 1 99 ? 1.964 -31.473 -30.441 1.00 22.73 99 ILE A N 1
ATOM 744 C CA . ILE A 1 99 ? 3.330 -30.915 -30.284 1.00 22.62 99 ILE A CA 1
ATOM 745 C C . ILE A 1 99 ? 4.337 -32.017 -29.847 1.00 22.24 99 ILE A C 1
ATOM 746 O O . ILE A 1 99 ? 5.530 -31.983 -30.217 1.00 22.77 99 ILE A O 1
ATOM 751 N N . SER A 1 100 ? 3.839 -33.012 -29.099 1.00 22.01 100 SER A N 1
ATOM 752 C CA . SER A 1 100 ? 4.618 -34.185 -28.705 1.00 21.54 100 SER A CA 1
ATOM 753 C C . SER A 1 100 ? 3.626 -35.351 -28.739 1.00 22.39 100 SER A C 1
ATOM 754 O O . SER A 1 100 ? 2.433 -35.106 -28.970 1.00 21.28 100 SER A O 1
ATOM 757 N N . PRO A 1 101 ? 4.095 -36.606 -28.491 1.00 22.28 101 PRO A N 1
ATOM 758 C CA . PRO A 1 101 ? 3.181 -37.754 -28.485 1.00 22.97 101 PRO A CA 1
ATOM 759 C C . PRO A 1 101 ? 2.107 -37.718 -27.395 1.00 22.36 101 PRO A C 1
ATOM 760 O O . PRO A 1 101 ? 1.080 -38.390 -27.502 1.00 22.55 101 PRO A O 1
ATOM 764 N N . THR A 1 102 ? 2.344 -36.934 -26.358 1.00 22.51 102 THR A N 1
ATOM 765 C CA . THR A 1 102 ? 1.425 -36.851 -25.241 1.00 22.85 102 THR A CA 1
ATOM 766 C C . THR A 1 102 ? 0.667 -35.529 -25.157 1.00 23.21 102 THR A C 1
ATOM 767 O O . THR A 1 102 ? -0.430 -35.489 -24.581 1.00 23.27 102 THR A O 1
ATOM 771 N N . MET A 1 103 ? 1.275 -34.446 -25.641 1.00 22.19 103 MET A N 1
ATOM 772 C CA . MET A 1 103 ? 0.738 -33.113 -25.376 1.00 21.99 103 MET A CA 1
ATOM 773 C C . MET A 1 103 ? 0.310 -32.312 -26.593 1.00 22.41 103 MET A C 1
ATOM 774 O O . MET A 1 103 ? 0.954 -32.345 -27.639 1.00 22.66 103 MET A O 1
ATOM 779 N N . TRP A 1 104 ? -0.782 -31.571 -26.405 1.00 22.33 104 TRP A N 1
ATOM 780 C CA . TRP A 1 104 ? -1.233 -30.496 -27.299 1.00 22.95 104 TRP A CA 1
ATOM 781 C C . TRP A 1 104 ? -0.839 -29.131 -26.725 1.00 23.09 104 TRP A C 1
ATOM 782 O O . TRP A 1 104 ? -0.868 -28.939 -25.518 1.00 21.99 104 TRP A O 1
ATOM 793 N N . ALA A 1 105 ? -0.407 -28.214 -27.598 1.00 23.79 105 ALA A N 1
ATOM 794 C CA . ALA A 1 105 ? -0.160 -26.810 -27.234 1.00 23.54 105 ALA A CA 1
ATOM 795 C C . ALA A 1 105 ? -0.745 -25.941 -28.328 1.00 24.17 105 ALA A C 1
ATOM 796 O O . ALA A 1 105 ? -0.668 -26.279 -29.502 1.00 24.94 105 ALA A O 1
ATOM 798 N N . ALA A 1 106 ? -1.315 -24.804 -27.963 1.00 24.30 106 ALA A N 1
ATOM 799 C CA . ALA A 1 106 ? -1.952 -23.978 -28.954 1.00 24.12 106 ALA A CA 1
ATOM 800 C C . ALA A 1 106 ? -1.843 -22.555 -28.550 1.00 24.39 106 ALA A C 1
ATOM 801 O O . ALA A 1 106 ? -1.826 -22.261 -27.360 1.00 25.50 106 ALA A O 1
ATOM 803 N N . ILE A 1 107 ? -1.787 -21.660 -29.534 1.00 24.39 107 ILE A N 1
ATOM 804 C CA . ILE A 1 107 ? -2.115 -20.260 -29.267 1.00 23.73 107 ILE A CA 1
ATOM 805 C C . ILE A 1 107 ? -3.621 -20.036 -29.522 1.00 24.20 107 ILE A C 1
ATOM 806 O O . ILE A 1 107 ? -4.152 -20.363 -30.590 1.00 23.26 107 ILE A O 1
ATOM 811 N N . GLN A 1 108 ? -4.311 -19.496 -28.519 1.00 24.89 108 GLN A N 1
ATOM 812 C CA . GLN A 1 108 ? -5.730 -19.246 -28.664 1.00 25.39 108 GLN A CA 1
ATOM 813 C C . GLN A 1 108 ? -5.961 -17.736 -28.667 1.00 26.04 108 GLN A C 1
ATOM 814 O O . GLN A 1 108 ? -5.292 -16.987 -27.955 1.00 25.83 108 GLN A O 1
ATOM 820 N N . TYR A 1 109 ? -6.909 -17.294 -29.485 1.00 27.34 109 TYR A N 1
ATOM 821 C CA . TYR A 1 109 ? -7.137 -15.864 -29.664 1.00 27.94 109 TYR A CA 1
ATOM 822 C C . TYR A 1 109 ? -8.623 -15.557 -29.474 1.00 28.17 109 TYR A C 1
ATOM 823 O O . TYR A 1 109 ? -9.485 -16.174 -30.104 1.00 28.52 109 TYR A O 1
ATOM 832 N N . LEU A 1 110 ? -8.927 -14.639 -28.563 1.00 29.34 110 LEU A N 1
ATOM 833 C CA . LEU A 1 110 ? -10.318 -14.222 -28.345 1.00 29.40 110 LEU A CA 1
ATOM 834 C C . LEU A 1 110 ? -10.419 -12.720 -28.559 1.00 29.43 110 LEU A C 1
ATOM 835 O O . LEU A 1 110 ? -9.788 -11.951 -27.851 1.00 29.17 110 LEU A O 1
ATOM 840 N N . GLY A 1 111 ? -11.228 -12.309 -29.537 1.00 30.05 111 GLY A N 1
ATOM 841 C CA . GLY A 1 111 ? -11.346 -10.901 -29.887 1.00 30.13 111 GLY A CA 1
ATOM 842 C C . GLY A 1 111 ? -12.303 -10.125 -28.974 1.00 30.71 111 GLY A C 1
ATOM 843 O O . GLY A 1 111 ? -12.968 -10.693 -28.103 1.00 29.50 111 GLY A O 1
ATOM 844 N N . PRO A 1 112 ? -12.369 -8.804 -29.167 1.00 31.67 112 PRO A N 1
ATOM 845 C CA . PRO A 1 112 ? -13.278 -7.922 -28.405 1.00 31.35 112 PRO A CA 1
ATOM 846 C C . PRO A 1 112 ? -14.668 -8.538 -28.174 1.00 31.36 112 PRO A C 1
ATOM 847 O O . PRO A 1 112 ? -15.320 -8.948 -29.135 1.00 30.57 112 PRO A O 1
ATOM 851 N N . ARG A 1 113 ? -15.097 -8.620 -26.908 1.00 31.40 113 ARG A N 1
ATOM 852 C CA . ARG A 1 113 ? -16.475 -9.043 -26.538 1.00 32.33 113 ARG A CA 1
ATOM 853 C C . ARG A 1 113 ? -16.909 -10.435 -26.999 1.00 32.71 113 ARG A C 1
ATOM 854 O O . ARG A 1 113 ? -18.087 -10.786 -26.874 1.00 31.95 113 ARG A O 1
ATOM 862 N N . GLU A 1 114 ? -15.981 -11.244 -27.508 1.00 31.88 114 GLU A N 1
ATOM 863 C CA . GLU A 1 114 ? -16.367 -12.595 -27.904 1.00 33.07 114 GLU A CA 1
ATOM 864 C C . GLU A 1 114 ? -16.545 -13.501 -26.691 1.00 32.20 114 GLU A C 1
ATOM 865 O O . GLU A 1 114 ? -15.899 -13.285 -25.666 1.00 32.24 114 GLU A O 1
ATOM 871 N N . THR A 1 115 ? -17.441 -14.473 -26.807 1.00 32.44 115 THR A N 1
ATOM 872 C CA . THR A 1 115 ? -17.483 -15.576 -25.858 1.00 33.09 115 THR A CA 1
ATOM 873 C C . THR A 1 115 ? -17.223 -16.903 -26.576 1.00 33.06 115 THR A C 1
ATOM 874 O O . THR A 1 115 ? -17.540 -17.064 -27.757 1.00 32.04 115 THR A O 1
ATOM 878 N N . ALA A 1 116 ? -16.562 -17.814 -25.866 1.00 32.55 116 ALA A N 1
ATOM 879 C CA . ALA A 1 116 ? -16.326 -19.183 -26.341 1.00 32.51 116 ALA A CA 1
ATOM 880 C C . ALA A 1 116 ? -17.168 -20.072 -25.435 1.00 31.85 116 ALA A C 1
ATOM 881 O O . ALA A 1 116 ? -17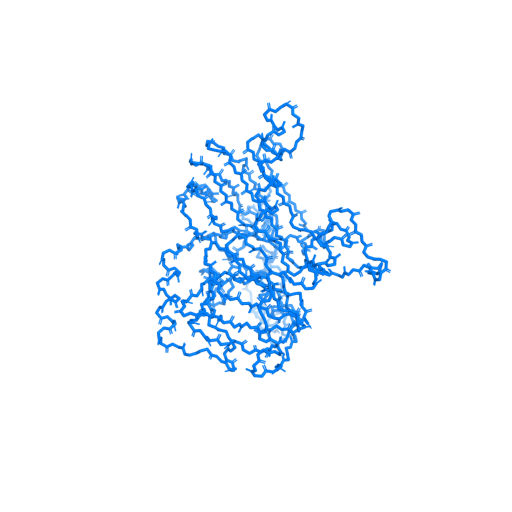.021 -20.017 -24.223 1.00 32.50 116 ALA A O 1
ATOM 883 N N . PRO A 1 117 ? -18.113 -20.836 -26.008 1.00 31.85 117 PRO A N 1
ATOM 884 C CA . PRO A 1 117 ? -19.169 -21.476 -25.188 1.00 31.12 117 PRO A CA 1
ATOM 885 C C . PRO A 1 117 ? -18.658 -22.623 -24.290 1.00 31.39 117 PRO A C 1
ATOM 886 O O . PRO A 1 117 ? -17.551 -23.162 -24.513 1.00 30.86 117 PRO A O 1
ATOM 890 N N . GLU A 1 118 ? -19.475 -22.980 -23.299 1.00 30.34 118 GLU A N 1
ATOM 891 C CA . GLU A 1 118 ? -19.071 -23.863 -22.222 1.00 30.46 118 GLU A CA 1
ATOM 892 C C . GLU A 1 118 ? -19.122 -25.319 -22.677 1.00 28.78 118 GLU A C 1
ATOM 893 O O . GLU A 1 118 ? -20.068 -25.751 -23.361 1.00 28.40 118 GLU A O 1
ATOM 899 N N . HIS A 1 119 ? -18.095 -26.068 -22.314 1.00 27.40 119 HIS A N 1
ATOM 900 C CA . HIS A 1 119 ? -18.107 -27.524 -22.556 1.00 26.16 119 HIS A CA 1
ATOM 901 C C . HIS A 1 119 ? -17.271 -28.225 -21.477 1.00 26.13 119 HIS A C 1
ATOM 902 O O . HIS A 1 119 ? -16.661 -27.548 -20.646 1.00 26.64 119 HIS A O 1
ATOM 909 N N . ARG A 1 120 ? -17.255 -29.555 -21.461 1.00 24.90 120 ARG A N 1
ATOM 910 C CA . ARG A 1 120 ? -16.295 -30.277 -20.603 1.00 25.62 120 ARG A CA 1
ATOM 911 C C . ARG A 1 120 ? -15.831 -31.525 -21.319 1.00 25.38 120 ARG A C 1
ATOM 912 O O . ARG A 1 120 ? -16.504 -32.022 -22.226 1.00 25.32 120 ARG A O 1
ATOM 920 N N . HIS A 1 121 ? -14.678 -32.036 -20.896 1.00 25.44 121 HIS A N 1
ATOM 921 C CA . HIS A 1 121 ? -14.092 -33.222 -21.534 1.00 23.76 121 HIS A CA 1
ATOM 922 C C . HIS A 1 121 ? -13.136 -33.906 -20.583 1.00 23.14 121 HIS A C 1
ATOM 923 O O . HIS A 1 121 ? -12.639 -33.284 -19.645 1.00 22.12 121 HIS A O 1
ATOM 930 N N . SER A 1 122 ? -12.908 -35.204 -20.769 1.00 22.79 122 SER A N 1
ATOM 931 C CA . SER A 1 122 ? -12.016 -35.920 -19.823 1.00 22.47 122 SER A CA 1
ATOM 932 C C . SER A 1 122 ? -10.583 -35.372 -19.883 1.00 22.51 122 SER A C 1
ATOM 933 O O . SER A 1 122 ? -9.879 -35.373 -18.880 1.00 22.21 122 SER A O 1
ATOM 936 N N . GLN A 1 123 ? -10.171 -34.862 -21.047 1.00 23.33 123 GLN A N 1
ATOM 937 C CA . GLN A 1 123 ? -8.809 -34.313 -21.242 1.00 22.87 123 GLN A CA 1
ATOM 938 C C . GLN A 1 123 ? -8.531 -33.147 -20.288 1.00 23.69 123 GLN A C 1
ATOM 939 O O . GLN A 1 123 ? -9.370 -32.267 -20.102 1.00 23.83 123 GLN A O 1
ATOM 945 N N . ASN A 1 124 ? -7.379 -33.176 -19.633 1.00 23.07 124 ASN A N 1
ATOM 946 C CA . ASN A 1 124 ? -7.008 -32.132 -18.686 1.00 23.01 124 ASN A CA 1
ATOM 947 C C . ASN A 1 124 ? -6.428 -30.986 -19.460 1.00 23.31 124 ASN A C 1
ATOM 948 O O . ASN A 1 124 ? -5.836 -31.222 -20.536 1.00 22.95 124 ASN A O 1
ATOM 953 N N . ALA A 1 125 ? -6.523 -29.773 -18.912 1.00 22.47 125 ALA A N 1
ATOM 954 C CA . ALA A 1 125 ? -6.130 -28.577 -19.652 1.00 23.20 125 ALA A CA 1
ATOM 955 C C . ALA A 1 125 ? -5.636 -27.476 -18.736 1.00 23.32 125 ALA A C 1
ATOM 956 O O . ALA A 1 125 ? -6.066 -27.387 -17.595 1.00 23.23 125 ALA A O 1
ATOM 958 N N . PHE A 1 126 ? -4.741 -26.621 -19.242 1.00 23.35 126 PHE A N 1
ATOM 959 C CA . PHE A 1 126 ? -4.385 -25.383 -18.544 1.00 23.92 126 PHE A CA 1
ATOM 960 C C . PHE A 1 126 ? -4.232 -24.250 -19.575 1.00 25.55 126 PHE A C 1
ATOM 961 O O . PHE A 1 126 ? -4.090 -24.535 -20.785 1.00 25.43 126 PHE A O 1
ATOM 969 N N . ARG A 1 127 ? -4.258 -23.000 -19.077 1.00 26.11 127 ARG A N 1
ATOM 970 C CA A ARG A 1 127 ? -4.009 -21.777 -19.856 0.50 26.94 127 ARG A CA 1
ATOM 971 C CA B ARG A 1 127 ? -3.966 -21.797 -19.871 0.50 27.34 127 ARG A CA 1
ATOM 972 C C . ARG A 1 127 ? -2.788 -21.029 -19.300 1.00 27.12 127 ARG A C 1
ATOM 973 O O . ARG A 1 127 ? -2.665 -20.850 -18.087 1.00 29.04 127 ARG A O 1
ATOM 988 N N . PHE A 1 128 ? -1.895 -20.569 -20.159 1.00 27.75 128 PHE A N 1
ATOM 989 C CA . PHE A 1 128 ? -0.825 -19.693 -19.667 1.00 27.50 128 PHE A CA 1
ATOM 990 C C . PHE A 1 128 ? -0.735 -18.428 -20.491 1.00 28.29 128 PHE A C 1
ATOM 991 O O . PHE A 1 128 ? -0.816 -18.494 -21.720 1.00 27.16 128 PHE A O 1
ATOM 999 N N . VAL A 1 129 ? -0.455 -17.302 -19.802 1.00 30.07 129 VAL A N 1
ATOM 1000 C CA . VAL A 1 129 ? -0.443 -15.969 -20.397 1.00 29.89 129 VAL A CA 1
ATOM 1001 C C . VAL A 1 129 ? 0.911 -15.230 -20.339 1.00 31.25 129 VAL A C 1
ATOM 1002 O O . VAL A 1 129 ? 1.312 -14.746 -19.280 1.00 31.68 129 VAL A O 1
ATOM 1006 N N . VAL A 1 130 ? 1.599 -15.123 -21.481 1.00 31.01 130 VAL A N 1
ATOM 1007 C CA . VAL A 1 130 ? 2.838 -14.351 -21.565 1.00 31.96 130 VAL A CA 1
ATOM 1008 C C . VAL A 1 130 ? 2.514 -12.852 -21.594 1.00 32.10 130 VAL A C 1
ATOM 1009 O O . VAL A 1 130 ? 3.314 -12.045 -21.112 1.00 32.38 130 VAL A O 1
ATOM 1013 N N . GLU A 1 131 ? 1.338 -12.488 -22.126 1.00 31.85 131 GLU A N 1
ATOM 1014 C CA . GLU A 1 131 ? 0.982 -11.075 -22.240 1.00 32.83 131 GLU A CA 1
ATOM 1015 C C . GLU A 1 131 ? -0.517 -10.906 -22.504 1.00 33.47 131 GLU A C 1
ATOM 1016 O O . GLU A 1 131 ? -1.152 -11.773 -23.120 1.00 33.53 131 GLU A O 1
ATOM 1022 N N . GLY A 1 132 ? -1.069 -9.778 -22.064 1.00 33.80 132 GLY A N 1
ATOM 1023 C CA . GLY A 1 132 ? -2.486 -9.484 -22.311 1.00 35.10 132 GLY A CA 1
ATOM 1024 C C . GLY A 1 132 ? -3.387 -9.437 -21.087 1.00 36.10 132 GLY A C 1
ATOM 1025 O O . GLY A 1 132 ? -2.996 -9.820 -19.965 1.00 36.60 132 GLY A O 1
ATOM 1026 N N . GLU A 1 133 ? -4.607 -8.963 -21.292 1.00 36.88 133 GLU A N 1
ATOM 1027 C CA . GLU A 1 133 ? -5.644 -9.087 -20.271 1.00 37.61 133 GLU A CA 1
ATOM 1028 C C . GLU A 1 133 ? -6.997 -8.859 -20.908 1.00 36.97 133 GLU A C 1
ATOM 1029 O O . GLU A 1 133 ? -7.058 -8.544 -22.116 1.00 37.17 133 GLU A O 1
ATOM 1035 N N . GLY A 1 134 ? -8.055 -9.028 -20.108 1.00 35.68 134 GLY A N 1
ATOM 1036 C CA . GLY A 1 134 ? -9.430 -8.785 -20.534 1.00 34.23 134 GLY A CA 1
ATOM 1037 C C . GLY A 1 134 ? -10.338 -10.010 -20.521 1.00 34.01 134 GLY A C 1
ATOM 1038 O O . GLY A 1 134 ? -11.573 -9.878 -20.433 1.00 33.40 134 GLY A O 1
ATOM 1039 N N . VAL A 1 135 ? -9.753 -11.208 -20.633 1.00 33.08 135 VAL A N 1
ATOM 1040 C CA . VAL A 1 135 ? -10.573 -12.434 -20.628 1.00 32.70 135 VAL A CA 1
ATOM 1041 C C . VAL A 1 135 ? -10.797 -12.985 -19.218 1.00 32.67 135 VAL A C 1
ATOM 1042 O O . VAL A 1 135 ? -9.883 -12.937 -18.365 1.00 32.10 135 VAL A O 1
ATOM 1046 N N . TRP A 1 136 ? -12.018 -13.471 -18.981 1.00 31.74 136 TRP A N 1
ATOM 1047 C CA . TRP A 1 136 ? -12.344 -14.307 -17.839 1.00 32.31 136 TRP A CA 1
ATOM 1048 C C . TRP A 1 136 ? -12.700 -15.702 -18.329 1.00 32.83 136 TRP A C 1
ATOM 1049 O O . TRP A 1 136 ? -13.473 -15.854 -19.297 1.00 33.51 136 TRP A O 1
ATOM 1060 N N . THR A 1 137 ? -12.177 -16.725 -17.653 1.00 31.49 137 THR A N 1
ATOM 1061 C CA . THR A 1 137 ? -12.564 -18.077 -17.972 1.00 30.31 137 THR A CA 1
ATOM 1062 C C . THR A 1 137 ? -13.438 -18.608 -16.829 1.00 30.04 137 THR A C 1
ATOM 1063 O O . THR A 1 137 ? -13.049 -18.546 -15.665 1.00 30.93 137 THR A O 1
ATOM 1067 N N . VAL A 1 138 ? -14.623 -19.112 -17.147 1.00 29.07 138 VAL A N 1
ATOM 1068 C CA . VAL A 1 138 ? -15.576 -19.468 -16.120 1.00 28.59 138 VAL A CA 1
ATOM 1069 C C . VAL A 1 138 ? -15.557 -20.990 -15.937 1.00 28.95 138 VAL A C 1
ATOM 1070 O O . VAL A 1 138 ? -15.979 -21.726 -16.819 1.00 28.10 138 VAL A O 1
ATOM 1074 N N . VAL A 1 139 ? -15.088 -21.448 -14.782 1.00 29.35 139 VAL A N 1
ATOM 1075 C CA . VAL A 1 139 ? -14.804 -22.874 -14.600 1.00 30.05 139 VAL A CA 1
ATOM 1076 C C . VAL A 1 139 ? -15.767 -23.438 -13.575 1.00 30.19 139 VAL A C 1
ATOM 1077 O O . VAL A 1 139 ? -15.738 -23.039 -12.424 1.00 30.49 139 VAL A O 1
ATOM 1081 N N . ASN A 1 140 ? -16.617 -24.372 -13.989 1.00 31.19 140 ASN A N 1
ATOM 1082 C CA . ASN A 1 140 ? -17.732 -24.851 -13.159 1.00 32.03 140 ASN A CA 1
ATOM 1083 C C . ASN A 1 140 ? -18.471 -23.688 -12.502 1.00 32.69 140 ASN A C 1
ATOM 1084 O O . ASN A 1 140 ? -18.797 -23.743 -11.311 1.00 32.42 140 ASN A O 1
ATOM 1089 N N . GLY A 1 141 ? -18.701 -22.628 -13.278 1.00 32.25 141 GLY A N 1
ATOM 1090 C CA . GLY A 1 141 ? -19.485 -21.497 -12.811 1.00 33.15 141 GLY A CA 1
ATOM 1091 C C . GLY A 1 141 ? -18.728 -20.445 -12.025 1.00 33.24 141 GLY A C 1
ATOM 1092 O O . GLY A 1 141 ? -19.338 -19.485 -11.571 1.00 33.87 141 GLY A O 1
ATOM 1093 N N . ASP A 1 142 ? -17.409 -20.607 -11.864 1.00 32.45 142 ASP A N 1
ATOM 1094 C CA . ASP A 1 142 ? -16.592 -19.707 -11.052 1.00 31.67 142 ASP A CA 1
ATOM 1095 C C . ASP A 1 142 ? -15.720 -18.851 -11.980 1.00 31.89 142 ASP A C 1
ATOM 1096 O O . ASP A 1 142 ? -14.799 -19.381 -12.600 1.00 31.98 142 ASP A O 1
ATOM 1101 N N . PRO A 1 143 ? -16.014 -17.523 -12.118 1.00 31.80 143 PRO A N 1
ATOM 1102 C CA . PRO A 1 143 ? -15.233 -16.727 -13.058 1.00 30.99 143 PRO A CA 1
ATOM 1103 C C . PRO A 1 143 ? -13.795 -16.445 -12.582 1.00 30.12 143 PRO A C 1
ATOM 1104 O O . PRO A 1 143 ? -13.584 -15.939 -11.474 1.00 29.24 143 PRO A O 1
ATOM 1108 N N . VAL A 1 144 ? -12.837 -16.736 -13.461 1.00 29.25 144 VAL A N 1
ATOM 1109 C CA . VAL A 1 144 ? -11.423 -16.658 -13.161 1.00 28.96 144 VAL A CA 1
ATOM 1110 C C . VAL A 1 144 ? -10.768 -15.685 -14.143 1.00 30.03 144 VAL A C 1
ATOM 1111 O O . VAL A 1 144 ? -10.636 -15.984 -15.337 1.00 30.95 144 VAL A O 1
ATOM 1115 N N . ARG A 1 145 ? -10.318 -14.546 -13.632 1.00 31.11 145 ARG A N 1
ATOM 1116 C CA . ARG A 1 145 ? -9.643 -13.528 -14.416 1.00 31.46 145 ARG A CA 1
ATOM 1117 C C . ARG A 1 145 ? -8.360 -14.110 -15.002 1.00 31.78 145 ARG A C 1
ATOM 1118 O O . ARG A 1 145 ? -7.673 -14.890 -14.314 1.00 31.79 145 ARG A O 1
ATOM 1126 N N . MET A 1 146 ? -8.054 -13.746 -16.254 1.00 30.36 146 MET A N 1
ATOM 1127 C CA . MET A 1 146 ? -6.817 -14.141 -16.910 1.00 31.46 146 MET A CA 1
ATOM 1128 C C . MET A 1 146 ? -5.916 -12.906 -17.165 1.00 31.59 146 MET A C 1
ATOM 1129 O O . MET A 1 146 ? -6.337 -11.967 -17.843 1.00 32.42 146 MET A O 1
ATOM 1134 N N . SER A 1 147 ? -4.680 -12.921 -16.661 1.00 30.78 147 SER A N 1
ATOM 1135 C CA . SER A 1 147 ? -3.779 -11.773 -16.794 1.00 30.16 147 SER A CA 1
ATOM 1136 C C . SER A 1 147 ? -2.354 -12.259 -17.036 1.00 30.11 147 SER A C 1
ATOM 1137 O O . SER A 1 147 ? -2.057 -13.415 -16.793 1.00 30.78 147 SER A O 1
ATOM 1140 N N . ARG A 1 148 ? -1.473 -11.372 -17.458 1.00 29.49 148 ARG A N 1
ATOM 1141 C CA . ARG A 1 148 ? -0.061 -11.697 -17.735 1.00 30.15 148 ARG A CA 1
ATOM 1142 C C . ARG A 1 148 ? 0.621 -12.482 -16.621 1.00 29.09 148 ARG A C 1
ATOM 1143 O O . ARG A 1 148 ? 0.605 -12.064 -15.478 1.00 29.41 148 ARG A O 1
ATOM 1151 N N . GLY A 1 149 ? 1.239 -13.616 -16.965 1.00 28.40 149 GLY A N 1
ATOM 1152 C CA . GLY A 1 149 ? 2.009 -14.381 -15.999 1.00 27.14 149 GLY A CA 1
ATOM 1153 C C . GLY A 1 149 ? 1.222 -15.423 -15.207 1.00 26.74 149 GLY A C 1
ATOM 1154 O O . GLY A 1 149 ? 1.820 -16.177 -14.420 1.00 26.65 149 GLY A O 1
ATOM 1155 N N . ASP A 1 150 ? -0.095 -15.469 -15.421 1.00 25.31 150 ASP A N 1
ATOM 1156 C CA . ASP A 1 150 ? -0.990 -16.341 -14.685 1.00 25.78 150 ASP A CA 1
ATOM 1157 C C . ASP A 1 150 ? -0.985 -17.733 -15.346 1.00 25.83 150 ASP A C 1
ATOM 1158 O O . ASP A 1 150 ? -1.020 -17.830 -16.594 1.00 25.02 150 ASP A O 1
ATOM 1163 N N . LEU A 1 151 ? -0.948 -18.780 -14.511 1.00 25.44 151 LEU A N 1
ATOM 1164 C CA . LEU A 1 151 ? -1.391 -20.127 -14.897 1.00 25.12 151 LEU A CA 1
ATOM 1165 C C . LEU A 1 151 ? -2.862 -20.386 -14.488 1.00 25.39 151 LEU A C 1
ATOM 1166 O O . LEU A 1 151 ? -3.203 -20.323 -13.285 1.00 25.44 151 LEU A O 1
ATOM 1171 N N . LEU A 1 152 ? -3.718 -20.719 -15.460 1.00 25.32 152 LEU A N 1
ATOM 1172 C CA . LEU A 1 152 ? -5.095 -21.100 -15.156 1.00 25.72 152 LEU A CA 1
ATOM 1173 C C . LEU A 1 152 ? -5.298 -22.577 -15.422 1.00 26.49 152 LEU A C 1
ATOM 1174 O O . LEU A 1 152 ? -4.790 -23.129 -16.406 1.00 27.38 152 LEU A O 1
ATOM 1179 N N . LEU A 1 153 ? -6.037 -23.231 -14.544 1.00 26.24 153 LEU A N 1
ATOM 1180 C CA . LEU A 1 153 ? -6.245 -24.669 -14.687 1.00 26.51 153 LEU A CA 1
ATOM 1181 C C . LEU A 1 153 ? -7.682 -24.964 -15.050 1.00 26.05 153 LEU A C 1
ATOM 1182 O O . LEU A 1 153 ? -8.600 -24.290 -14.581 1.00 25.85 153 LEU A O 1
ATOM 1187 N N . THR A 1 154 ? -7.882 -26.010 -15.834 1.00 26.23 154 THR A N 1
ATOM 1188 C CA A THR A 1 154 ? -9.214 -26.554 -16.028 0.50 26.34 154 THR A CA 1
ATOM 1189 C CA B THR A 1 154 ? -9.207 -26.544 -16.068 0.50 26.23 154 THR A CA 1
ATOM 1190 C C . THR A 1 154 ? -9.098 -28.076 -16.115 1.00 26.66 154 THR A C 1
ATOM 1191 O O . THR A 1 154 ? -8.898 -28.665 -17.195 1.00 26.52 154 THR A O 1
ATOM 1198 N N . PRO A 1 155 ? -9.185 -28.723 -14.932 1.00 25.51 155 PRO A N 1
ATOM 1199 C CA . PRO A 1 155 ? -9.016 -30.155 -14.784 1.00 24.98 155 PRO A CA 1
ATOM 1200 C C . PRO A 1 155 ? -10.098 -30.906 -15.541 1.00 25.03 155 PRO A C 1
ATOM 1201 O O . PRO A 1 155 ? -11.202 -30.366 -15.744 1.00 25.22 155 PRO A O 1
ATOM 1205 N N . GLY A 1 156 ? -9.792 -32.132 -15.971 1.00 24.08 156 GLY A N 1
ATOM 1206 C CA . GLY A 1 156 ? -10.717 -32.887 -16.792 1.00 24.29 156 GLY A CA 1
ATOM 1207 C C . GLY A 1 156 ? -12.120 -32.923 -16.179 1.00 25.08 156 GLY A C 1
ATOM 1208 O O . GLY A 1 156 ? -12.290 -33.043 -14.953 1.00 24.01 156 GLY A O 1
ATOM 1209 N N . TRP A 1 157 ? -13.122 -32.753 -17.031 1.00 25.14 157 TRP A N 1
ATOM 1210 C CA . TRP A 1 157 ? -14.512 -32.846 -16.615 1.00 26.88 157 TRP A CA 1
ATOM 1211 C C . TRP A 1 157 ? -15.118 -31.606 -15.906 1.00 26.80 157 TRP A C 1
ATOM 1212 O O . TRP A 1 157 ? -16.287 -31.625 -15.530 1.00 27.41 157 TRP A O 1
ATOM 1223 N N . CYS A 1 158 ? -14.349 -30.523 -15.769 1.00 26.90 158 CYS A N 1
ATOM 1224 C CA . CYS A 1 158 ? -14.883 -29.241 -15.319 1.00 26.51 158 CYS A CA 1
ATOM 1225 C C . CYS A 1 158 ? -15.440 -28.485 -16.519 1.00 26.02 158 CYS A C 1
ATOM 1226 O O . CYS A 1 158 ? -14.754 -28.322 -17.533 1.00 25.29 158 CYS A O 1
ATOM 1229 N N . PHE A 1 159 ? -16.682 -28.021 -16.400 1.00 26.22 159 PHE A N 1
ATOM 1230 C CA . PHE A 1 159 ? -17.275 -27.133 -17.433 1.00 26.20 159 PHE A CA 1
ATOM 1231 C C . PHE A 1 159 ? -16.453 -25.872 -17.471 1.00 25.44 159 PHE A C 1
ATOM 1232 O O . PHE A 1 159 ? -16.030 -25.400 -16.423 1.00 25.87 159 PHE A O 1
ATOM 1240 N N . HIS A 1 160 ? -16.164 -25.391 -18.671 1.00 25.04 160 HIS A N 1
ATOM 1241 C CA . HIS A 1 160 ? -15.416 -24.157 -18.870 1.00 25.50 160 HIS A CA 1
ATOM 1242 C C . HIS A 1 160 ? -15.869 -23.476 -20.151 1.00 25.99 160 HIS A C 1
ATOM 1243 O O . HIS A 1 160 ? -16.159 -24.136 -21.150 1.00 26.27 160 HIS A O 1
ATOM 1250 N N . GLY A 1 161 ? -15.985 -22.157 -20.088 1.00 26.90 161 GLY A N 1
ATOM 1251 C CA . GLY A 1 161 ? -16.121 -21.294 -21.272 1.00 27.64 161 GLY A CA 1
ATOM 1252 C C . GLY A 1 161 ? -15.404 -19.981 -20.922 1.00 28.43 161 GLY A C 1
ATOM 1253 O O . GLY A 1 161 ? -14.975 -19.798 -19.774 1.00 27.06 161 GLY A O 1
ATOM 1254 N N . HIS A 1 162 ? -15.224 -19.102 -21.907 1.00 29.80 162 HIS A N 1
ATOM 1255 C CA . HIS A 1 162 ? -14.461 -17.851 -21.709 1.00 32.20 162 HIS A CA 1
ATOM 1256 C C . HIS A 1 162 ? -15.121 -16.708 -22.454 1.00 33.73 162 HIS A C 1
ATOM 1257 O O . HIS A 1 162 ? -15.780 -16.940 -23.484 1.00 33.83 162 HIS A O 1
ATOM 1264 N N . MET A 1 163 ? -14.896 -15.486 -21.962 1.00 33.92 163 MET A N 1
ATOM 1265 C CA . MET A 1 163 ? -15.471 -14.290 -22.559 1.00 35.24 163 MET A CA 1
ATOM 1266 C C . MET A 1 163 ? -14.501 -13.122 -22.418 1.00 34.62 163 MET A C 1
ATOM 1267 O O . MET A 1 163 ? -13.845 -12.968 -21.370 1.00 34.47 163 MET A O 1
ATOM 1272 N N . ASN A 1 164 ? -14.391 -12.326 -23.481 1.00 34.15 164 ASN A N 1
ATOM 1273 C CA . ASN A 1 164 ? -13.552 -11.136 -23.459 1.00 33.52 164 ASN A CA 1
ATOM 1274 C C . ASN A 1 164 ? -14.413 -9.978 -23.011 1.00 35.07 164 ASN A C 1
ATOM 1275 O O . ASN A 1 164 ? -15.367 -9.615 -23.699 1.00 35.61 164 ASN A O 1
ATOM 1280 N N . ASP A 1 165 ? -14.061 -9.378 -21.874 1.00 36.31 165 ASP A N 1
ATOM 1281 C CA . ASP A 1 165 ? -14.881 -8.330 -21.253 1.00 37.88 165 ASP A CA 1
ATOM 1282 C C . ASP A 1 165 ? -14.524 -6.902 -21.723 1.00 37.67 165 ASP A C 1
ATOM 1283 O O . ASP A 1 165 ? -14.861 -5.935 -21.089 1.00 38.41 165 ASP A O 1
ATOM 1288 N N . THR A 1 166 ? -13.880 -6.788 -22.865 1.00 38.14 166 THR A N 1
ATOM 1289 C CA . THR A 1 166 ? -13.065 -5.644 -23.188 1.00 38.59 166 THR A CA 1
ATOM 1290 C C . THR A 1 166 ? -13.229 -5.351 -24.689 1.00 38.82 166 THR A C 1
ATOM 1291 O O . THR A 1 166 ? -13.787 -6.171 -25.401 1.00 38.68 166 THR A O 1
ATOM 1295 N N . ASP A 1 167 ? -12.733 -4.204 -25.168 1.00 38.24 167 ASP A N 1
ATOM 1296 C CA . ASP A 1 167 ? -12.744 -3.915 -26.605 1.00 38.67 167 ASP A CA 1
ATOM 1297 C C . ASP A 1 167 ? -11.399 -4.226 -27.276 1.00 38.38 167 ASP A C 1
ATOM 1298 O O . ASP A 1 167 ? -11.155 -3.842 -28.408 1.00 37.69 167 ASP A O 1
ATOM 1303 N N . GLN A 1 168 ? -10.545 -4.954 -26.578 1.00 38.01 168 GLN A N 1
ATOM 1304 C CA . GLN A 1 168 ? -9.218 -5.271 -27.066 1.00 38.25 168 GLN A CA 1
ATOM 1305 C C . GLN A 1 168 ? -9.069 -6.813 -27.146 1.00 36.99 168 GLN A C 1
ATOM 1306 O O . GLN A 1 168 ? -9.628 -7.523 -26.313 1.00 35.04 168 GLN A O 1
ATOM 1312 N N . PRO A 1 169 ? -8.346 -7.335 -28.157 1.00 36.43 169 PRO A N 1
ATOM 1313 C CA . PRO A 1 169 ? -8.171 -8.801 -28.220 1.00 35.99 169 PRO A CA 1
ATOM 1314 C C . PRO A 1 169 ? -7.222 -9.350 -27.140 1.00 35.33 169 PRO A C 1
ATOM 1315 O O . PRO A 1 169 ? -6.398 -8.618 -26.623 1.00 35.89 169 PRO A O 1
ATOM 1319 N N . MET A 1 170 ? -7.324 -10.632 -26.820 1.00 34.24 170 MET A N 1
ATOM 1320 C CA . MET A 1 170 ? -6.305 -11.252 -25.971 1.00 33.26 170 MET A CA 1
ATOM 1321 C C . MET A 1 170 ? -5.851 -12.566 -26.590 1.00 32.43 170 MET A C 1
ATOM 1322 O O . MET A 1 170 ? -6.677 -13.313 -27.150 1.00 31.75 170 MET A O 1
ATOM 1327 N N . ALA A 1 171 ? -4.555 -12.856 -26.484 1.00 31.94 171 ALA A N 1
ATOM 1328 C CA . ALA A 1 171 ? -4.065 -14.232 -26.801 1.00 31.60 171 ALA A CA 1
ATOM 1329 C C . ALA A 1 171 ? -3.361 -14.927 -25.617 1.00 30.88 171 ALA A C 1
ATOM 1330 O O . ALA A 1 171 ? -2.817 -14.278 -24.726 1.00 30.16 171 ALA A O 1
ATOM 1332 N N . TRP A 1 172 ? -3.420 -16.260 -25.592 1.00 30.71 172 TRP A N 1
ATOM 1333 C CA . TRP A 1 172 ? -2.719 -17.048 -24.561 1.00 29.46 172 TRP A CA 1
ATOM 1334 C C . TRP A 1 172 ? -2.354 -18.406 -25.140 1.00 28.96 172 TRP A C 1
ATOM 1335 O O . TRP A 1 172 ? -2.631 -18.685 -26.319 1.00 29.21 172 TRP A O 1
ATOM 1346 N N . ILE A 1 173 ? -1.734 -19.255 -24.327 1.00 27.57 173 ILE A N 1
ATOM 1347 C CA . ILE A 1 173 ? -1.469 -20.607 -24.782 1.00 27.02 173 ILE A CA 1
ATOM 1348 C C . ILE A 1 173 ? -2.286 -21.565 -23.950 1.00 26.67 173 ILE A C 1
ATOM 1349 O O . ILE A 1 173 ? -2.593 -21.281 -22.764 1.00 26.51 173 ILE A O 1
ATOM 1354 N N . ASP A 1 174 ? -2.719 -22.626 -24.630 1.00 25.07 174 ASP A N 1
ATOM 1355 C CA . ASP A 1 174 ? -3.400 -23.729 -24.036 1.00 25.22 174 ASP A CA 1
ATOM 1356 C C . ASP A 1 174 ? -2.421 -24.902 -24.037 1.00 23.66 174 ASP A C 1
ATOM 1357 O O . ASP A 1 174 ? -1.695 -25.070 -25.006 1.00 24.18 174 ASP A O 1
ATOM 1362 N N . GLY A 1 175 ? -2.432 -25.702 -22.974 1.00 23.06 175 GLY A N 1
ATOM 1363 C CA . GLY A 1 175 ? -1.826 -27.052 -22.997 1.00 22.25 175 GLY A CA 1
ATOM 1364 C C . GLY A 1 175 ? -2.868 -28.073 -22.598 1.00 23.28 175 GLY A C 1
ATOM 1365 O O . GLY A 1 175 ? -3.632 -27.823 -21.649 1.00 23.54 175 GLY A O 1
ATOM 1366 N N . LEU A 1 176 ? -2.911 -29.214 -23.295 1.00 22.52 176 LEU A N 1
ATOM 1367 C CA . LEU A 1 176 ? -3.827 -30.324 -22.938 1.00 22.24 176 LEU A CA 1
ATOM 1368 C C . LEU A 1 176 ? -3.151 -31.671 -23.139 1.00 22.54 176 LEU A C 1
ATOM 1369 O O . LEU A 1 176 ? -2.119 -31.769 -23.825 1.00 22.63 176 LEU A O 1
ATOM 1374 N N . ASP A 1 177 ? -3.744 -32.720 -22.578 1.00 22.30 177 ASP A N 1
ATOM 1375 C CA . ASP A 1 177 ? -3.244 -34.082 -22.827 1.00 22.64 177 ASP A CA 1
ATOM 1376 C C . ASP A 1 177 ? -4.037 -34.735 -23.987 1.00 22.86 177 ASP A C 1
ATOM 1377 O O . ASP A 1 177 ? -4.181 -35.961 -24.050 1.00 23.27 177 ASP A O 1
ATOM 1382 N N . ILE A 1 178 ? -4.532 -33.908 -24.920 1.00 23.09 178 ILE A N 1
ATOM 1383 C CA . ILE A 1 178 ? -5.234 -34.392 -26.138 1.00 22.04 178 ILE A CA 1
ATOM 1384 C C . ILE A 1 178 ? -4.571 -35.594 -26.890 1.00 21.58 178 ILE A C 1
ATOM 1385 O O . ILE A 1 178 ? -5.251 -36.585 -27.162 1.00 20.70 178 ILE A O 1
ATOM 1390 N N . PRO A 1 179 ? -3.250 -35.508 -27.224 1.00 21.82 179 PRO A N 1
ATOM 1391 C CA . PRO A 1 179 ? -2.621 -36.613 -27.992 1.00 21.97 179 PRO A CA 1
ATOM 1392 C C . PRO A 1 179 ? -2.531 -37.914 -27.178 1.00 23.15 179 PRO A C 1
ATOM 1393 O O . PRO A 1 179 ? -2.814 -38.980 -27.732 1.00 23.15 179 PRO A O 1
ATOM 1397 N N . PHE A 1 180 ? -2.150 -37.840 -25.906 1.00 22.55 180 PHE A N 1
ATOM 1398 C CA . PHE A 1 180 ? -2.238 -39.012 -25.014 1.00 22.84 180 PHE A CA 1
ATOM 1399 C C . PHE A 1 180 ? -3.652 -39.578 -25.020 1.00 22.96 180 PHE A C 1
ATOM 1400 O O . PHE A 1 180 ? -3.858 -40.756 -25.240 1.00 23.50 180 PHE A O 1
ATOM 1408 N N . SER A 1 181 ? -4.631 -38.722 -24.813 1.00 22.72 181 SER A N 1
ATOM 1409 C CA . SER A 1 181 ? -6.002 -39.152 -24.680 1.00 22.75 181 SER A CA 1
ATOM 1410 C C . SER A 1 181 ? -6.601 -39.731 -25.958 1.00 23.83 181 SER A C 1
ATOM 1411 O O . SER A 1 181 ? -7.367 -40.692 -25.905 1.00 23.66 181 SER A O 1
ATOM 1414 N N . GLN A 1 182 ? -6.290 -39.117 -27.097 1.00 23.84 182 GLN A N 1
ATOM 1415 C CA . GLN A 1 182 ? -6.697 -39.682 -28.372 1.00 24.55 182 GLN A CA 1
ATOM 1416 C C . GLN A 1 182 ? -6.048 -41.038 -28.626 1.00 24.86 182 GLN A C 1
ATOM 1417 O O . GLN A 1 182 ? -6.724 -41.988 -28.995 1.00 24.79 182 GLN A O 1
ATOM 1423 N N . GLN A 1 183 ? -4.735 -41.145 -28.460 1.00 23.93 183 GLN A N 1
ATOM 1424 C CA . GLN A 1 183 ? -4.111 -42.456 -28.738 1.00 23.43 183 GLN A CA 1
ATOM 1425 C C . GLN A 1 183 ? -4.497 -43.564 -27.755 1.00 23.38 183 GLN A C 1
ATOM 1426 O O . GLN A 1 183 ? -4.539 -44.752 -28.147 1.00 24.64 183 GLN A O 1
ATOM 1432 N N . MET A 1 184 ? -4.729 -43.224 -26.488 1.00 22.54 184 MET A N 1
ATOM 1433 C CA . MET A 1 184 ? -5.013 -44.227 -25.437 1.00 24.10 184 MET A CA 1
ATOM 1434 C C . MET A 1 184 ? -6.517 -44.541 -25.267 1.00 23.40 184 MET A C 1
ATOM 1435 O O . MET A 1 184 ? -6.887 -45.436 -24.477 1.00 23.81 184 MET A O 1
ATOM 1440 N N . ASP A 1 185 ? -7.354 -43.742 -25.939 1.00 22.49 185 ASP A N 1
ATOM 1441 C CA . ASP A 1 185 ? -8.836 -43.915 -25.991 1.00 22.23 185 ASP A CA 1
ATOM 1442 C C . ASP A 1 185 ? -9.517 -43.609 -24.658 1.00 21.56 185 ASP A C 1
ATOM 1443 O O . ASP A 1 185 ? -10.269 -44.421 -24.161 1.00 22.93 185 ASP A O 1
ATOM 1448 N N . VAL A 1 186 ? -9.273 -42.430 -24.083 1.00 21.84 186 VAL A N 1
ATOM 1449 C CA . VAL A 1 186 ? -9.869 -42.076 -22.807 1.00 22.20 186 VAL A CA 1
ATOM 1450 C C . VAL A 1 186 ? -10.769 -40.819 -22.902 1.00 22.79 186 VAL A C 1
ATOM 1451 O O . VAL A 1 186 ? -11.268 -40.349 -21.894 1.00 22.52 186 VAL A O 1
ATOM 1455 N N . GLY A 1 187 ? -10.967 -40.322 -24.121 1.00 22.32 187 GLY A N 1
ATOM 1456 C CA . GLY A 1 187 ? -11.702 -39.087 -24.367 1.00 23.14 187 GLY A CA 1
ATOM 1457 C C . GLY A 1 187 ? -13.204 -39.232 -24.253 1.00 22.77 187 GLY A C 1
ATOM 1458 O O . GLY A 1 187 ? -13.805 -40.080 -24.895 1.00 23.48 187 GLY A O 1
ATOM 1459 N N . PHE A 1 188 ? -13.793 -38.385 -23.425 1.00 23.27 188 PHE A N 1
ATOM 1460 C CA . PHE A 1 188 ? -15.241 -38.164 -23.366 1.00 23.79 188 PHE A CA 1
ATOM 1461 C C . PHE A 1 188 ? -15.399 -36.647 -23.494 1.00 25.20 188 PHE A C 1
ATOM 1462 O O . PHE A 1 188 ? -14.468 -35.896 -23.135 1.00 24.84 188 PHE A O 1
ATOM 1470 N N . PHE A 1 189 ? -16.557 -36.191 -23.999 1.00 25.86 189 PHE A N 1
ATOM 1471 C CA . PHE A 1 189 ? -16.783 -34.768 -24.266 1.00 25.80 189 PHE A CA 1
ATOM 1472 C C . PHE A 1 189 ? -18.286 -34.456 -24.133 1.00 27.53 189 PHE A C 1
ATOM 1473 O O . PHE A 1 189 ? -19.132 -35.274 -24.548 1.00 27.21 189 PHE A O 1
ATOM 1481 N N . GLU A 1 190 ? -18.606 -33.297 -23.542 1.00 27.68 190 GLU A N 1
ATOM 1482 C CA . GLU A 1 190 ? -19.995 -32.894 -23.383 1.00 29.26 190 GLU A CA 1
ATOM 1483 C C . GLU A 1 190 ? -20.164 -31.383 -23.676 1.00 28.95 190 GLU A C 1
ATOM 1484 O O . GLU A 1 190 ? -19.413 -30.553 -23.138 1.00 28.38 190 GLU A O 1
ATOM 1490 N N . PHE A 1 191 ? -21.087 -31.033 -24.583 1.00 28.80 191 PHE A N 1
ATOM 1491 C CA . PHE A 1 191 ? -21.388 -29.613 -24.862 1.00 29.43 191 PHE A CA 1
ATOM 1492 C C . PHE A 1 191 ? -22.163 -29.061 -23.676 1.00 30.52 191 PHE A C 1
ATOM 1493 O O . PHE A 1 191 ? -23.043 -29.750 -23.146 1.00 30.86 191 PHE A O 1
ATOM 1501 N N . GLY A 1 192 ? -21.814 -27.851 -23.231 1.00 31.83 192 GLY A N 1
ATOM 1502 C CA . GLY A 1 192 ? -22.574 -27.178 -22.169 1.00 33.28 192 GLY A CA 1
ATOM 1503 C C . GLY A 1 192 ? -23.324 -25.984 -22.743 1.00 35.05 192 GLY A C 1
ATOM 1504 O O . GLY A 1 192 ? -23.668 -25.947 -23.929 1.00 34.33 192 GLY A O 1
ATOM 1505 N N . SER A 1 193 ? -23.509 -24.972 -21.906 1.00 37.02 193 SER A N 1
ATOM 1506 C CA . SER A 1 193 ? -24.170 -23.732 -22.294 1.00 38.89 193 SER A CA 1
ATOM 1507 C C . SER A 1 193 ? -23.519 -23.000 -23.495 1.00 40.06 193 SER A C 1
ATOM 1508 O O . SER A 1 193 ? -22.282 -22.934 -23.617 1.00 39.40 193 SER A O 1
ATOM 1511 N N . ASP A 1 194 ? -24.368 -22.459 -24.373 1.00 41.26 194 ASP A N 1
ATOM 1512 C CA . ASP A 1 194 ? -23.905 -21.643 -25.505 1.00 43.55 194 ASP A CA 1
ATOM 1513 C C . ASP A 1 194 ? -23.275 -20.323 -25.089 1.00 44.23 194 ASP A C 1
ATOM 1514 O O . ASP A 1 194 ? -22.510 -19.746 -25.853 1.00 45.21 194 ASP A O 1
ATOM 1519 N N . ARG A 1 195 ? -23.614 -19.835 -23.898 1.00 44.91 195 ARG A N 1
ATOM 1520 C CA . ARG A 1 195 ? -22.979 -18.641 -23.334 1.00 46.22 195 ARG A CA 1
ATOM 1521 C C . ARG A 1 195 ? -22.349 -19.075 -22.016 1.00 45.70 195 ARG A C 1
ATOM 1522 O O . ARG A 1 195 ? -22.857 -20.017 -21.394 1.00 47.09 195 ARG A O 1
ATOM 1530 N N . VAL A 1 196 ? -21.308 -18.390 -21.545 1.00 43.96 196 VAL A N 1
ATOM 1531 C CA . VAL A 1 196 ? -20.841 -18.636 -20.169 1.00 42.89 196 VAL A CA 1
ATOM 1532 C C . VAL A 1 196 ? -21.974 -18.410 -19.145 1.00 43.22 196 VAL A C 1
ATOM 1533 O O . VAL A 1 196 ? -22.838 -17.541 -19.336 1.00 42.60 196 VAL A O 1
ATOM 1537 N N . THR A 1 197 ? -21.969 -19.195 -18.067 1.00 42.71 197 THR A N 1
ATOM 1538 C CA . THR A 1 197 ? -23.057 -19.138 -17.094 1.00 42.61 197 THR A CA 1
ATOM 1539 C C . THR A 1 197 ? -22.960 -17.983 -16.101 1.00 41.93 197 THR A C 1
ATOM 1540 O O . THR A 1 197 ? -23.891 -17.754 -15.322 1.00 42.13 197 THR A O 1
ATOM 1544 N N . ASP A 1 198 ? -21.843 -17.264 -16.105 1.00 41.52 198 ASP A N 1
ATOM 1545 C CA . ASP A 1 198 ? -21.700 -16.086 -15.236 1.00 40.98 198 ASP A CA 1
ATOM 1546 C C . ASP A 1 198 ? -20.754 -15.110 -15.897 1.00 40.41 198 ASP A C 1
ATOM 1547 O O . ASP A 1 198 ? -19.566 -15.409 -16.090 1.00 39.62 198 ASP A O 1
ATOM 1552 N N . TYR A 1 199 ? -21.296 -13.932 -16.222 1.00 39.28 199 TYR A N 1
ATOM 1553 C CA . TYR A 1 199 ? -20.550 -12.868 -16.883 1.00 37.87 199 TYR A CA 1
ATOM 1554 C C . TYR A 1 199 ? -19.844 -11.927 -15.911 1.00 37.16 199 TYR A C 1
ATOM 1555 O O . TYR A 1 199 ? -19.072 -11.056 -16.340 1.00 35.84 199 TYR A O 1
ATOM 1564 N N . ALA A 1 200 ? -20.063 -12.119 -14.609 1.00 36.52 200 ALA A N 1
ATOM 1565 C CA . ALA A 1 200 ? -19.371 -11.276 -13.617 1.00 36.38 200 ALA A CA 1
ATOM 1566 C C . ALA A 1 200 ? -17.854 -11.390 -13.770 1.00 36.20 200 ALA A C 1
ATOM 1567 O O . ALA A 1 200 ? -17.345 -12.419 -14.192 1.00 36.70 200 ALA A O 1
ATOM 1569 N N . THR A 1 201 ? -17.140 -10.324 -13.455 1.00 35.97 201 THR A N 1
ATOM 1570 C CA . THR A 1 201 ? -15.718 -10.292 -13.645 1.00 36.33 201 THR A CA 1
ATOM 1571 C C . THR A 1 201 ? -14.982 -9.934 -12.345 1.00 36.41 201 THR A C 1
ATOM 1572 O O . THR A 1 201 ? -14.250 -8.937 -12.316 1.00 36.10 201 THR A O 1
ATOM 1576 N N . PRO A 1 202 ? -15.141 -10.756 -11.274 1.00 36.76 202 PRO A N 1
ATOM 1577 C CA . PRO A 1 202 ? -14.344 -10.453 -10.054 1.00 36.53 202 PRO A CA 1
ATOM 1578 C C . PRO A 1 202 ? -12.828 -10.541 -10.275 1.00 36.66 202 PRO A C 1
ATOM 1579 O O . PRO A 1 202 ? -12.335 -11.290 -11.147 1.00 35.85 202 PRO A O 1
ATOM 1583 N N . ASN A 1 203 ? -12.099 -9.770 -9.485 1.00 36.66 203 ASN A N 1
ATOM 1584 C CA . ASN A 1 203 ? -10.641 -9.816 -9.471 1.00 37.35 203 ASN A CA 1
ATOM 1585 C C . ASN A 1 203 ? -10.038 -11.192 -9.147 1.00 35.97 203 ASN A C 1
ATOM 1586 O O . ASN A 1 203 ? -8.962 -11.538 -9.658 1.00 36.51 203 ASN A O 1
ATOM 1591 N N . PHE A 1 204 ? -10.721 -11.951 -8.286 1.00 34.21 204 PHE A N 1
ATOM 1592 C CA . PHE A 1 204 ? -10.219 -13.234 -7.788 1.00 32.82 204 PHE A CA 1
ATOM 1593 C C . PHE A 1 204 ? -11.364 -14.215 -7.731 1.00 31.70 204 PHE A C 1
ATOM 1594 O O . PHE A 1 204 ? -12.505 -13.810 -7.428 1.00 32.83 204 PHE A O 1
ATOM 1602 N N . SER A 1 205 ? -11.089 -15.485 -8.051 1.00 29.66 205 SER A N 1
ATOM 1603 C CA . SER A 1 205 ? -12.135 -16.491 -8.125 1.00 27.93 205 SER A CA 1
ATOM 1604 C C . SER A 1 205 ? -12.452 -17.037 -6.741 1.00 28.42 205 SER A C 1
ATOM 1605 O O . SER A 1 205 ? -11.702 -16.831 -5.788 1.00 27.69 205 SER A O 1
ATOM 1608 N N . ARG A 1 206 ? -13.556 -17.763 -6.640 1.00 27.53 206 ARG A N 1
ATOM 1609 C CA . ARG A 1 206 ? -13.926 -18.380 -5.396 1.00 27.94 206 ARG A CA 1
ATOM 1610 C C . ARG A 1 206 ? -12.915 -19.447 -4.978 1.00 27.86 206 ARG A C 1
ATOM 1611 O O . ARG A 1 206 ? -12.644 -19.595 -3.787 1.00 27.95 206 ARG A O 1
ATOM 1619 N N . GLY A 1 207 ? -12.399 -20.203 -5.946 1.00 27.18 207 GLY A N 1
ATOM 1620 C CA . GLY A 1 207 ? -11.396 -21.197 -5.643 1.00 26.67 207 GLY A CA 1
ATOM 1621 C C . GLY A 1 207 ? -10.197 -20.569 -4.963 1.00 26.60 207 GLY A C 1
ATOM 1622 O O . GLY A 1 207 ? -9.737 -21.079 -3.938 1.00 25.70 207 GLY A O 1
ATOM 1623 N N . GLU A 1 208 ? -9.691 -19.475 -5.531 1.00 25.58 208 GLU A N 1
ATOM 1624 C CA . GLU A 1 208 ? -8.548 -18.803 -4.956 1.00 27.85 208 GLU A CA 1
ATOM 1625 C C . GLU A 1 208 ? -8.839 -18.236 -3.572 1.00 28.45 208 GLU A C 1
ATOM 1626 O O . GLU A 1 208 ? -7.954 -18.206 -2.722 1.00 28.66 208 GLU A O 1
ATOM 1632 N N . ARG A 1 209 ? -10.052 -17.720 -3.371 1.00 28.42 209 ARG A N 1
ATOM 1633 C CA . ARG A 1 209 ? -10.397 -17.072 -2.097 1.00 28.27 209 ARG A CA 1
ATOM 1634 C C . ARG A 1 209 ? -10.439 -18.100 -0.955 1.00 27.83 209 ARG A C 1
ATOM 1635 O O . ARG A 1 209 ? -10.223 -17.748 0.199 1.00 27.74 209 ARG A O 1
ATOM 1643 N N . LEU A 1 210 ? -10.696 -19.362 -1.300 1.00 27.49 210 LEU A N 1
ATOM 1644 C CA . LEU A 1 210 ? -10.622 -20.484 -0.361 1.00 28.14 210 LEU A CA 1
ATOM 1645 C C . LEU A 1 210 ? -9.225 -21.117 -0.207 1.00 27.49 210 LEU A C 1
ATOM 1646 O O . LEU A 1 210 ? -8.846 -21.479 0.895 1.00 26.92 210 LEU A O 1
ATOM 1651 N N . TRP A 1 211 ? -8.498 -21.262 -1.319 1.00 26.97 211 TRP A N 1
ATOM 1652 C CA . TRP A 1 211 ? -7.350 -22.136 -1.372 1.00 28.00 211 TRP A CA 1
ATOM 1653 C C . TRP A 1 211 ? -6.011 -21.413 -1.473 1.00 29.41 211 TRP A C 1
ATOM 1654 O O . TRP A 1 211 ? -4.966 -22.059 -1.344 1.00 29.75 211 TRP A O 1
ATOM 1665 N N . CYS A 1 212 ? -6.008 -20.106 -1.712 1.00 28.47 212 CYS A N 1
ATOM 1666 C CA . CYS A 1 212 ? -4.714 -19.467 -1.902 1.00 29.99 212 CYS A CA 1
ATOM 1667 C C . CYS A 1 212 ? -4.169 -18.725 -0.678 1.00 30.47 212 CYS A C 1
ATOM 1668 O O . CYS A 1 212 ? -3.681 -17.606 -0.804 1.00 32.34 212 CYS A O 1
ATOM 1671 N N . HIS A 1 213 ? -4.279 -19.327 0.502 1.00 29.78 213 HIS A N 1
ATOM 1672 C CA . HIS A 1 213 ? -3.692 -18.742 1.712 1.00 29.33 213 HIS A CA 1
ATOM 1673 C C . HIS A 1 213 ? -2.637 -19.748 2.146 1.00 28.48 213 HIS A C 1
ATOM 1674 O O . HIS A 1 213 ? -2.956 -20.880 2.428 1.00 27.92 213 HIS A O 1
ATOM 1681 N N . PRO A 1 214 ? -1.362 -19.346 2.141 1.00 27.72 214 PRO A N 1
ATOM 1682 C CA . PRO A 1 214 ? -0.279 -20.335 2.283 1.00 27.05 214 PRO A CA 1
ATOM 1683 C C . PRO A 1 214 ? -0.358 -21.183 3.565 1.00 25.93 214 PRO A C 1
ATOM 1684 O O . PRO A 1 214 ? -0.500 -20.643 4.665 1.00 25.30 214 PRO A O 1
ATOM 1688 N N . GLY A 1 215 ? -0.312 -22.511 3.403 1.00 25.51 215 GLY A N 1
ATOM 1689 C CA . GLY A 1 215 ? -0.319 -23.431 4.552 1.00 23.73 215 GLY A CA 1
ATOM 1690 C C . GLY A 1 215 ? -1.646 -23.607 5.269 1.00 24.17 215 GLY A C 1
ATOM 1691 O O . GLY A 1 215 ? -1.684 -24.258 6.320 1.00 22.78 215 GLY A O 1
ATOM 1692 N N . LEU A 1 216 ? -2.732 -23.054 4.699 1.00 23.04 216 LEU A N 1
ATOM 1693 C CA . LEU A 1 216 ? -4.046 -23.150 5.308 1.00 23.84 216 LEU A CA 1
ATOM 1694 C C . LEU A 1 216 ? -5.042 -23.912 4.408 1.00 24.32 216 LEU A C 1
ATOM 1695 O O . LEU A 1 216 ? -5.080 -23.712 3.198 1.00 25.60 216 LEU A O 1
ATOM 1700 N N . ARG A 1 217 ? -5.830 -24.772 5.026 1.00 22.55 217 ARG A N 1
ATOM 1701 C CA . ARG A 1 217 ? -6.811 -25.566 4.339 1.00 23.62 217 ARG A CA 1
ATOM 1702 C C . ARG A 1 217 ? -8.187 -25.427 4.992 1.00 22.84 217 ARG A C 1
ATOM 1703 O O . ARG A 1 217 ? -8.311 -25.613 6.209 1.00 22.82 217 ARG A O 1
ATOM 1711 N N . PRO A 1 218 ? -9.233 -25.137 4.188 1.00 23.10 218 PRO A N 1
ATOM 1712 C CA . PRO A 1 218 ? -10.575 -25.005 4.783 1.00 22.61 218 PRO A CA 1
ATOM 1713 C C . PRO A 1 218 ? -11.037 -26.347 5.364 1.00 23.46 218 PRO A C 1
ATOM 1714 O O . PRO A 1 218 ? -10.822 -27.401 4.739 1.00 23.39 218 PRO A O 1
ATOM 1718 N N . LEU A 1 219 ? -11.649 -26.316 6.550 1.00 23.44 219 LEU A N 1
ATOM 1719 C CA . LEU A 1 219 ? -12.250 -27.499 7.141 1.00 24.02 219 LEU A CA 1
ATOM 1720 C C . LEU A 1 219 ? -13.372 -28.083 6.271 1.00 25.14 219 LEU A C 1
ATOM 1721 O O . LEU A 1 219 ? -13.712 -29.276 6.398 1.00 26.00 219 LEU A O 1
ATOM 1726 N N . SER A 1 220 ? -13.900 -27.285 5.350 1.00 25.34 220 SER A N 1
ATOM 1727 C CA . SER A 1 220 ? -14.870 -27.831 4.384 1.00 26.09 220 SER A CA 1
ATOM 1728 C C . SER A 1 220 ? -14.181 -28.500 3.185 1.00 26.35 220 SER A C 1
ATOM 1729 O O . SER A 1 220 ? -14.872 -29.052 2.337 1.00 26.09 220 SER A O 1
ATOM 1732 N N . GLY A 1 221 ? -12.844 -28.452 3.120 1.00 25.91 221 GLY A N 1
ATOM 1733 C CA . GLY A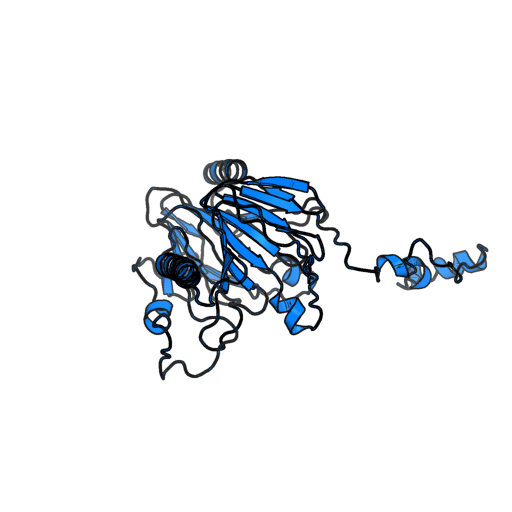 1 221 ? -12.079 -29.064 2.001 1.00 24.84 221 GLY A CA 1
ATOM 1734 C C . GLY A 1 221 ? -11.011 -30.055 2.447 1.00 24.25 221 GLY A C 1
ATOM 1735 O O . GLY A 1 221 ? -9.872 -29.983 1.998 1.00 23.92 221 GLY A O 1
ATOM 1736 N N . LEU A 1 222 ? -11.378 -30.958 3.355 1.00 23.57 222 LEU A N 1
ATOM 1737 C CA . LEU A 1 222 ? -10.456 -31.925 3.947 1.00 24.12 222 LEU A CA 1
ATOM 1738 C C . LEU A 1 222 ? -10.258 -33.202 3.085 1.00 25.08 222 LEU A C 1
ATOM 1739 O O . LEU A 1 222 ? -9.259 -33.931 3.258 1.00 23.85 222 LEU A O 1
ATOM 1744 N N . GLN A 1 223 ? -11.208 -33.481 2.182 1.00 24.60 223 GLN A N 1
ATOM 1745 C CA . GLN A 1 223 ? -11.001 -34.503 1.150 1.00 25.97 223 GLN A CA 1
ATOM 1746 C C . GLN A 1 223 ? -9.942 -34.081 0.084 1.00 24.79 223 GLN A C 1
ATOM 1747 O O . GLN A 1 223 ? -9.997 -32.979 -0.456 1.00 24.05 223 GLN A O 1
ATOM 1753 N N . ASN A 1 224 ? -8.957 -34.945 -0.165 1.00 24.55 224 ASN A N 1
ATOM 1754 C CA . ASN A 1 224 ? -7.963 -34.686 -1.209 1.00 25.44 224 ASN A CA 1
ATOM 1755 C C . ASN A 1 224 ? -8.591 -34.783 -2.603 1.00 25.91 224 ASN A C 1
ATOM 1756 O O . ASN A 1 224 ? -9.591 -35.469 -2.803 1.00 26.48 224 ASN A O 1
ATOM 1761 N N . THR A 1 225 ? -8.006 -34.095 -3.559 1.00 26.89 225 THR A N 1
ATOM 1762 C CA . THR A 1 225 ? -8.549 -34.058 -4.897 1.00 28.82 225 THR A CA 1
ATOM 1763 C C . THR A 1 225 ? -7.533 -34.672 -5.849 1.00 28.70 225 THR A C 1
ATOM 1764 O O . THR A 1 225 ? -6.321 -34.654 -5.572 1.00 27.75 225 THR A O 1
ATOM 1768 N N . VAL A 1 226 ? -7.992 -35.204 -6.973 1.00 28.46 226 VAL A N 1
ATOM 1769 C CA . VAL A 1 226 ? -7.030 -35.725 -7.942 1.00 29.65 226 VAL A CA 1
ATOM 1770 C C . VAL A 1 226 ? -6.330 -34.595 -8.702 1.00 28.93 226 VAL A C 1
ATOM 1771 O O . VAL A 1 226 ? -5.223 -34.778 -9.169 1.00 29.22 226 VAL A O 1
ATOM 1775 N N . ALA A 1 227 ? -6.988 -33.446 -8.816 1.00 27.49 227 ALA A N 1
ATOM 1776 C CA . ALA A 1 227 ? -6.416 -32.271 -9.466 1.00 27.03 227 ALA A CA 1
ATOM 1777 C C . ALA A 1 227 ? -6.516 -31.081 -8.520 1.00 26.25 227 ALA A C 1
ATOM 1778 O O . ALA A 1 227 ? -7.345 -31.078 -7.625 1.00 25.90 227 ALA A O 1
ATOM 1780 N N . SER A 1 228 ? -5.666 -30.078 -8.712 1.00 27.33 228 SER A N 1
ATOM 1781 C CA . SER A 1 228 ? -5.699 -28.873 -7.869 1.00 26.42 228 SER A CA 1
ATOM 1782 C C . SER A 1 228 ? -7.049 -28.153 -7.947 1.00 27.47 228 SER A C 1
ATOM 1783 O O . SER A 1 228 ? -7.565 -27.953 -9.051 1.00 27.58 228 SER A O 1
ATOM 1786 N N . PRO A 1 229 ? -7.609 -27.726 -6.780 1.00 27.57 229 PRO A N 1
ATOM 1787 C CA . PRO A 1 229 ? -8.796 -26.886 -6.770 1.00 27.34 229 PRO A CA 1
ATOM 1788 C C . PRO A 1 229 ? -8.438 -25.386 -6.932 1.00 27.36 229 PRO A C 1
ATOM 1789 O O . PRO A 1 229 ? -9.329 -24.551 -6.881 1.00 28.26 229 PRO A O 1
ATOM 1793 N N . ILE A 1 230 ? -7.163 -25.049 -7.120 1.00 26.50 230 ILE A N 1
ATOM 1794 C CA . ILE A 1 230 ? -6.771 -23.654 -7.369 1.00 24.74 230 ILE A CA 1
ATOM 1795 C C . ILE A 1 230 ? -6.974 -23.368 -8.879 1.00 25.99 230 ILE A C 1
ATOM 1796 O O . ILE A 1 230 ? -6.346 -23.991 -9.739 1.00 26.03 230 ILE A O 1
ATOM 1801 N N . GLY A 1 231 ? -7.867 -22.443 -9.213 1.00 26.28 231 GLY A N 1
ATOM 1802 C CA . GLY A 1 231 ? -8.124 -22.147 -10.617 1.00 26.26 231 GLY A CA 1
ATOM 1803 C C . GLY A 1 231 ? -7.111 -21.196 -11.206 1.00 26.03 231 GLY A C 1
ATOM 1804 O O . GLY A 1 231 ? -6.982 -21.128 -12.418 1.00 27.26 231 GLY A O 1
ATOM 1805 N N . ALA A 1 232 ? -6.418 -20.418 -10.376 1.00 25.02 232 ALA A N 1
ATOM 1806 C CA . ALA A 1 232 ? -5.443 -19.439 -10.895 1.00 24.34 232 ALA A CA 1
ATOM 1807 C C . ALA A 1 232 ? -4.176 -19.395 -10.058 1.00 24.08 232 ALA A C 1
ATOM 1808 O O . ALA A 1 232 ? -4.257 -19.216 -8.852 1.00 25.24 232 ALA A O 1
ATOM 1810 N N . TYR A 1 233 ? -3.026 -19.592 -10.692 1.00 23.21 233 TYR A N 1
ATOM 1811 C CA . TYR A 1 233 ? -1.744 -19.383 -10.030 1.00 24.19 233 TYR A CA 1
ATOM 1812 C C . TYR A 1 233 ? -1.202 -18.048 -10.536 1.00 24.47 233 TYR A C 1
ATOM 1813 O O . TYR A 1 233 ? -0.597 -17.969 -11.641 1.00 24.59 233 TYR A O 1
ATOM 1822 N N . ARG A 1 234 ? -1.432 -17.006 -9.727 1.00 24.91 234 ARG A N 1
ATOM 1823 C CA . ARG A 1 234 ? -1.233 -15.616 -10.197 1.00 25.84 234 ARG A CA 1
ATOM 1824 C C . ARG A 1 234 ? 0.221 -15.242 -10.239 1.00 26.07 234 ARG A C 1
ATOM 1825 O O . ARG A 1 234 ? 1.038 -15.709 -9.403 1.00 24.84 234 ARG A O 1
ATOM 1833 N N . TRP A 1 235 ? 0.540 -14.406 -11.225 1.00 26.29 235 TRP A N 1
ATOM 1834 C CA . TRP A 1 235 ? 1.918 -13.983 -11.475 1.00 26.76 235 TRP A CA 1
ATOM 1835 C C . TRP A 1 235 ? 2.604 -13.420 -10.234 1.00 27.04 235 TRP A C 1
ATOM 1836 O O . TRP A 1 235 ? 3.778 -13.693 -10.030 1.00 27.44 235 TRP A O 1
ATOM 1847 N N . GLU A 1 236 ? 1.886 -12.604 -9.453 1.00 28.08 236 GLU A N 1
ATOM 1848 C CA . GLU A 1 236 ? 2.421 -11.961 -8.243 1.00 29.22 236 GLU A CA 1
ATOM 1849 C C . GLU A 1 236 ? 3.168 -13.005 -7.356 1.00 28.47 236 GLU A C 1
ATOM 1850 O O . GLU A 1 236 ? 4.312 -12.769 -6.928 1.00 27.39 236 GLU A O 1
ATOM 1856 N N . PHE A 1 237 ? 2.533 -14.158 -7.089 1.00 27.43 237 PHE A N 1
ATOM 1857 C CA . PHE A 1 237 ? 3.151 -15.192 -6.225 1.00 26.91 237 PHE A CA 1
ATOM 1858 C C . PHE A 1 237 ? 4.351 -15.908 -6.838 1.00 26.52 237 PHE A C 1
ATOM 1859 O O . PHE A 1 237 ? 5.368 -16.137 -6.160 1.00 27.20 237 PHE A O 1
ATOM 1867 N N . THR A 1 238 ? 4.255 -16.212 -8.127 1.00 26.11 238 THR A N 1
ATOM 1868 C CA . THR A 1 238 ? 5.313 -16.875 -8.858 1.00 25.92 238 THR A CA 1
ATOM 1869 C C . THR A 1 238 ? 6.587 -16.001 -8.896 1.00 26.49 238 THR A C 1
ATOM 1870 O O . THR A 1 238 ? 7.679 -16.479 -8.655 1.00 25.89 238 THR A O 1
ATOM 1874 N N . ASP A 1 239 ? 6.404 -14.734 -9.237 1.00 27.91 239 ASP A N 1
ATOM 1875 C CA . ASP A 1 239 ? 7.466 -13.728 -9.255 1.00 28.35 239 ASP A CA 1
ATOM 1876 C C . ASP A 1 239 ? 8.136 -13.558 -7.874 1.00 28.10 239 ASP A C 1
ATOM 1877 O O . ASP A 1 239 ? 9.345 -13.499 -7.770 1.00 28.31 239 ASP A O 1
ATOM 1882 N N . ARG A 1 240 ? 7.342 -13.530 -6.814 1.00 28.21 240 ARG A N 1
ATOM 1883 C CA . ARG A 1 240 ? 7.861 -13.331 -5.473 1.00 28.33 240 ARG A CA 1
ATOM 1884 C C . ARG A 1 240 ? 8.666 -14.549 -5.046 1.00 27.79 240 ARG A C 1
ATOM 1885 O O . ARG A 1 240 ? 9.769 -14.423 -4.514 1.00 28.25 240 ARG A O 1
ATOM 1893 N N . ALA A 1 241 ? 8.135 -15.736 -5.322 1.00 27.04 241 ALA A N 1
ATOM 1894 C CA . ALA A 1 241 ? 8.822 -16.984 -4.966 1.00 26.52 241 ALA A CA 1
ATOM 1895 C C . ALA A 1 241 ? 10.183 -17.059 -5.653 1.00 26.52 241 ALA A C 1
ATOM 1896 O O . ALA A 1 241 ? 11.194 -17.388 -5.017 1.00 26.24 241 ALA A O 1
ATOM 1898 N N . LEU A 1 242 ? 10.217 -16.745 -6.958 1.00 25.87 242 LEU A N 1
ATOM 1899 C CA . LEU A 1 242 ? 11.464 -16.834 -7.716 1.00 26.71 242 LEU A CA 1
ATOM 1900 C C . LEU A 1 242 ? 12.483 -15.787 -7.214 1.00 26.88 242 LEU A C 1
ATOM 1901 O O . LEU A 1 242 ? 13.687 -16.057 -7.118 1.00 27.39 242 LEU A O 1
ATOM 1906 N N . THR A 1 243 ? 11.991 -14.599 -6.908 1.00 27.39 243 THR A N 1
ATOM 1907 C CA . THR A 1 243 ? 12.869 -13.542 -6.396 1.00 28.67 243 THR A CA 1
ATOM 1908 C C . THR A 1 243 ? 13.486 -13.954 -5.051 1.00 28.44 243 THR A C 1
ATOM 1909 O O . THR A 1 243 ? 14.717 -13.882 -4.867 1.00 28.54 243 THR A O 1
ATOM 1913 N N . GLU A 1 244 ? 12.635 -14.365 -4.111 1.00 28.28 244 GLU A N 1
ATOM 1914 C CA . GLU A 1 244 ? 13.124 -14.881 -2.820 1.00 27.67 244 GLU A CA 1
ATOM 1915 C C . GLU A 1 244 ? 14.174 -15.989 -2.968 1.00 26.98 244 GLU A C 1
ATOM 1916 O O . GLU A 1 244 ? 15.143 -16.018 -2.215 1.00 26.12 244 GLU A O 1
ATOM 1922 N N . GLN A 1 245 ? 14.012 -16.907 -3.926 1.00 26.88 245 GLN A N 1
ATOM 1923 C CA . GLN A 1 245 ? 15.058 -17.934 -4.114 1.00 26.76 245 GLN A CA 1
ATOM 1924 C C . GLN A 1 245 ? 16.431 -17.301 -4.450 1.00 27.52 245 GLN A C 1
ATOM 1925 O O . GLN A 1 245 ? 17.466 -17.717 -3.925 1.00 27.29 245 GLN A O 1
ATOM 1931 N N . LEU A 1 246 ? 16.428 -16.304 -5.326 1.00 28.24 246 LEU A N 1
ATOM 1932 C CA . LEU A 1 246 ? 17.685 -15.688 -5.775 1.00 29.53 246 LEU A CA 1
ATOM 1933 C C . LEU A 1 246 ? 18.309 -14.841 -4.639 1.00 30.57 246 LEU A C 1
ATOM 1934 O O . LEU A 1 246 ? 19.522 -14.798 -4.483 1.00 31.06 246 LEU A O 1
ATOM 1939 N N . LEU A 1 247 ? 17.449 -14.207 -3.847 1.00 31.64 247 LEU A N 1
ATOM 1940 C CA . LEU A 1 247 ? 17.858 -13.496 -2.624 1.00 32.83 247 LEU A CA 1
ATOM 1941 C C . LEU A 1 247 ? 18.456 -14.444 -1.579 1.00 32.87 247 LEU A C 1
ATOM 1942 O O . LEU A 1 247 ? 19.490 -14.124 -1.004 1.00 32.06 247 LEU A O 1
ATOM 1947 N N . LEU A 1 248 ? 17.813 -15.602 -1.348 1.00 32.11 248 LEU A N 1
ATOM 1948 C CA . LEU A 1 248 ? 18.329 -16.597 -0.408 1.00 32.32 248 LEU A CA 1
ATOM 1949 C C . LEU A 1 248 ? 19.701 -17.084 -0.879 1.00 33.22 248 LEU A C 1
ATOM 1950 O O . LEU A 1 248 ? 20.634 -17.206 -0.066 1.00 32.98 248 LEU A O 1
ATOM 1955 N N . GLU A 1 249 ? 19.822 -17.366 -2.183 1.00 33.61 249 GLU A N 1
ATOM 1956 C CA . GLU A 1 249 ? 21.133 -17.668 -2.781 1.00 34.38 249 GLU A CA 1
ATOM 1957 C C . GLU A 1 249 ? 22.154 -16.546 -2.521 1.00 34.74 249 GLU A C 1
ATOM 1958 O O . GLU A 1 249 ? 23.312 -16.826 -2.175 1.00 34.95 249 GLU A O 1
ATOM 1964 N N . ASP A 1 250 ? 21.736 -15.287 -2.690 1.00 35.14 250 ASP A N 1
ATOM 1965 C CA . ASP A 1 250 ? 22.637 -14.147 -2.375 1.00 36.08 250 ASP A CA 1
ATOM 1966 C C . ASP A 1 250 ? 23.141 -14.240 -0.929 1.00 36.74 250 ASP A C 1
ATOM 1967 O O . ASP A 1 250 ? 24.308 -13.935 -0.641 1.00 37.56 250 ASP A O 1
ATOM 1972 N N . GLU A 1 251 ? 22.259 -14.674 -0.033 1.00 36.03 251 GLU A N 1
ATOM 1973 C CA . GLU A 1 251 ? 22.535 -14.690 1.395 1.00 36.02 251 GLU A CA 1
ATOM 1974 C C . GLU A 1 251 ? 23.288 -15.957 1.818 1.00 36.39 251 GLU A C 1
ATOM 1975 O O . GLU A 1 251 ? 23.494 -16.184 3.018 1.00 36.96 251 GLU A O 1
ATOM 1981 N N . GLY A 1 252 ? 23.677 -16.786 0.844 1.00 36.03 252 GLY A N 1
ATOM 1982 C CA . GLY A 1 252 ? 24.392 -18.027 1.123 1.00 36.10 252 GLY A CA 1
ATOM 1983 C C . GLY A 1 252 ? 23.485 -19.154 1.610 1.00 36.78 252 GLY A C 1
ATOM 1984 O O . GLY A 1 252 ? 23.951 -20.107 2.218 1.00 36.92 252 GLY A O 1
ATOM 1985 N N . GLN A 1 253 ? 22.191 -19.081 1.292 1.00 36.35 253 GLN A N 1
ATOM 1986 C CA . GLN A 1 253 ? 21.210 -20.014 1.858 1.00 36.22 253 GLN A CA 1
ATOM 1987 C C . GLN A 1 253 ? 20.639 -20.956 0.792 1.00 35.89 253 GLN A C 1
ATOM 1988 O O . GLN A 1 253 ? 20.390 -20.530 -0.329 1.00 35.46 253 GLN A O 1
ATOM 1994 N N . PRO A 1 254 ? 20.418 -22.237 1.138 1.00 35.54 254 PRO A N 1
ATOM 1995 C CA . PRO A 1 254 ? 19.936 -23.139 0.074 1.00 34.89 254 PRO A CA 1
ATOM 1996 C C . PRO A 1 254 ? 18.509 -22.746 -0.396 1.00 33.67 254 PRO A C 1
ATOM 1997 O O . PRO A 1 254 ? 17.709 -22.274 0.408 1.00 32.88 254 PRO A O 1
ATOM 2001 N N . ALA A 1 255 ? 18.233 -22.866 -1.697 1.00 31.97 255 ALA A N 1
ATOM 2002 C CA . ALA A 1 255 ? 16.942 -22.452 -2.258 1.00 31.18 255 ALA A CA 1
ATOM 2003 C C . ALA A 1 255 ? 16.854 -22.749 -3.756 1.00 31.57 255 ALA A C 1
ATOM 2004 O O . ALA A 1 255 ? 15.904 -23.410 -4.195 1.00 31.08 255 ALA A O 1
ATOM 2006 N N . THR A 1 256 ? 17.847 -22.280 -4.529 1.00 30.05 256 THR A N 1
ATOM 2007 C CA . THR A 1 256 ? 17.856 -22.506 -5.980 1.00 29.60 256 THR A CA 1
ATOM 2008 C C . THR A 1 256 ? 18.136 -23.987 -6.279 1.00 30.33 256 THR A C 1
ATOM 2009 O O . THR A 1 256 ? 18.819 -24.665 -5.484 1.00 29.76 256 THR A O 1
ATOM 2013 N N . VAL A 1 257 ? 17.616 -24.493 -7.406 1.00 30.48 257 VAL A N 1
ATOM 2014 C CA . VAL A 1 257 ? 17.918 -25.874 -7.825 1.00 30.90 257 VAL A CA 1
ATOM 2015 C C . VAL A 1 257 ? 19.337 -26.059 -8.261 1.00 30.98 257 VAL A C 1
ATOM 2016 O O . VAL A 1 257 ? 19.854 -27.156 -8.180 1.00 31.64 257 VAL A O 1
ATOM 2020 N N . ALA A 1 258 ? 19.935 -24.999 -8.793 1.00 30.78 258 ALA A N 1
ATOM 2021 C CA . ALA A 1 258 ? 21.295 -25.025 -9.310 1.00 30.33 258 ALA A CA 1
ATOM 2022 C C . ALA A 1 258 ? 21.759 -23.570 -9.254 1.00 30.46 258 ALA A C 1
ATOM 2023 O O . ALA A 1 258 ? 20.902 -22.665 -9.098 1.00 30.91 258 ALA A O 1
ATOM 2025 N N . PRO A 1 259 ? 23.091 -23.315 -9.323 1.00 30.90 259 PRO A N 1
ATOM 2026 C CA . PRO A 1 259 ? 23.561 -21.922 -9.155 1.00 30.69 259 PRO A CA 1
ATOM 2027 C C . PRO A 1 259 ? 22.922 -20.943 -10.166 1.00 30.51 259 PRO A C 1
ATOM 2028 O O . PRO A 1 259 ? 22.907 -21.218 -11.387 1.00 31.28 259 PRO A O 1
ATOM 2032 N N . GLY A 1 260 ? 22.394 -19.838 -9.649 1.00 29.14 260 GLY A N 1
ATOM 2033 C CA . GLY A 1 260 ? 21.660 -18.865 -10.453 1.00 29.45 260 GLY A CA 1
ATOM 2034 C C . GLY A 1 260 ? 20.382 -19.355 -11.141 1.00 28.89 260 GLY A C 1
ATOM 2035 O O . GLY A 1 260 ? 19.857 -18.685 -12.010 1.00 29.91 260 GLY A O 1
ATOM 2036 N N . HIS A 1 261 ? 19.861 -20.505 -10.724 1.00 28.60 261 HIS A N 1
ATOM 2037 C CA . HIS A 1 261 ? 18.695 -21.112 -11.364 1.00 27.09 261 HIS A CA 1
ATOM 2038 C C . HIS A 1 261 ? 17.567 -21.280 -10.330 1.00 26.97 261 HIS A C 1
ATOM 2039 O O . HIS A 1 261 ? 17.516 -22.279 -9.591 1.00 27.71 261 HIS A O 1
ATOM 2046 N N . ALA A 1 262 ? 16.685 -20.288 -10.265 1.00 26.45 262 ALA A N 1
ATOM 2047 C CA . ALA A 1 262 ? 15.491 -20.385 -9.447 1.00 26.61 262 ALA A CA 1
ATOM 2048 C C . ALA A 1 262 ? 14.366 -21.094 -10.212 1.00 25.97 262 ALA A C 1
ATOM 2049 O O . ALA A 1 262 ? 14.254 -20.978 -11.432 1.00 26.59 262 ALA A O 1
ATOM 2051 N N . ALA A 1 263 ? 13.532 -21.828 -9.489 1.00 25.39 263 ALA A N 1
ATOM 2052 C CA . ALA A 1 263 ? 12.469 -22.621 -10.125 1.00 25.54 263 ALA A CA 1
ATOM 2053 C C . ALA A 1 263 ? 11.455 -23.098 -9.102 1.00 24.99 263 ALA A C 1
ATOM 2054 O O . ALA A 1 263 ? 11.815 -23.413 -7.946 1.00 25.17 263 ALA A O 1
ATOM 2056 N N . ILE A 1 264 ? 10.186 -23.132 -9.522 1.00 24.11 264 ILE A N 1
ATOM 2057 C CA . ILE A 1 264 ? 9.077 -23.673 -8.713 1.00 23.09 264 ILE A CA 1
ATOM 2058 C C . ILE A 1 264 ? 8.292 -24.693 -9.534 1.00 22.74 264 ILE A C 1
ATOM 2059 O O . ILE A 1 264 ? 8.414 -24.722 -10.760 1.00 23.29 264 ILE A O 1
ATOM 2064 N N . ARG A 1 265 ? 7.514 -25.524 -8.846 1.00 22.52 265 ARG A N 1
ATOM 2065 C CA . ARG A 1 265 ? 6.540 -26.438 -9.467 1.00 21.26 265 ARG A CA 1
ATOM 2066 C C . ARG A 1 265 ? 5.204 -25.961 -8.969 1.00 21.37 265 ARG A C 1
ATOM 2067 O O . ARG A 1 265 ? 5.042 -25.626 -7.783 1.00 21.06 265 ARG A O 1
ATOM 2075 N N . TYR A 1 266 ? 4.255 -25.796 -9.874 1.00 21.74 266 TYR A N 1
ATOM 2076 C CA . TYR A 1 266 ? 2.906 -25.494 -9.433 1.00 22.59 266 TYR A CA 1
ATOM 2077 C C . TYR A 1 266 ? 2.311 -26.800 -8.911 1.00 23.44 266 TYR A C 1
ATOM 2078 O O . TYR A 1 266 ? 2.452 -27.844 -9.568 1.00 24.50 266 TYR A O 1
ATOM 2087 N N . VAL A 1 267 ? 1.652 -26.747 -7.752 1.00 22.92 267 VAL A N 1
ATOM 2088 C CA . VAL A 1 267 ? 1.159 -27.947 -7.100 1.00 23.03 267 VAL A CA 1
ATOM 2089 C C . VAL A 1 267 ? -0.310 -27.908 -6.674 1.00 22.64 267 VAL A C 1
ATOM 2090 O O . VAL A 1 267 ? -0.902 -26.843 -6.483 1.00 21.92 267 VAL A O 1
ATOM 2094 N N . ASN A 1 268 ? -0.878 -29.102 -6.564 1.00 22.53 268 ASN A N 1
ATOM 2095 C CA . ASN A 1 268 ? -2.186 -29.337 -5.958 1.00 22.58 268 ASN A CA 1
ATOM 2096 C C . ASN A 1 268 ? -2.016 -29.158 -4.429 1.00 23.00 268 ASN A C 1
ATOM 2097 O O . ASN A 1 268 ? -1.311 -29.948 -3.793 1.00 24.06 268 ASN A O 1
ATOM 2102 N N . PRO A 1 269 ? -2.592 -28.088 -3.830 1.00 23.29 269 PRO A N 1
ATOM 2103 C CA . PRO A 1 269 ? -2.336 -27.936 -2.385 1.00 22.62 269 PRO A CA 1
ATOM 2104 C C . PRO A 1 269 ? -2.932 -29.040 -1.474 1.00 23.25 269 PRO A C 1
ATOM 2105 O O . PRO A 1 269 ? -2.498 -29.146 -0.325 1.00 23.25 269 PRO A O 1
ATOM 2109 N N . THR A 1 270 ? -3.859 -29.869 -1.974 1.00 23.33 270 THR A N 1
ATOM 2110 C CA . THR A 1 270 ? -4.413 -30.966 -1.157 1.00 23.09 270 THR A CA 1
ATOM 2111 C C . THR A 1 270 ? -3.430 -32.123 -1.002 1.00 23.11 270 THR A C 1
ATOM 2112 O O . THR A 1 270 ? -3.571 -32.902 -0.069 1.00 22.39 270 THR A O 1
ATOM 2116 N N . THR A 1 271 ? -2.431 -32.228 -1.895 1.00 23.02 271 THR A N 1
ATOM 2117 C CA . THR A 1 271 ? -1.498 -33.379 -1.852 1.00 22.27 271 THR A CA 1
ATOM 2118 C C . THR A 1 271 ? -0.012 -33.028 -1.892 1.00 22.37 271 THR A C 1
ATOM 2119 O O . THR A 1 271 ? 0.847 -33.886 -1.564 1.00 22.80 271 THR A O 1
ATOM 2123 N N . GLY A 1 272 ? 0.297 -31.815 -2.367 1.00 22.63 272 GLY A N 1
ATOM 2124 C CA . GLY A 1 272 ? 1.673 -31.365 -2.619 1.00 22.63 272 GLY A CA 1
ATOM 2125 C C . GLY A 1 272 ? 2.247 -31.893 -3.940 1.00 23.16 272 GLY A C 1
ATOM 2126 O O . GLY A 1 272 ? 3.430 -31.687 -4.228 1.00 23.39 272 GLY A O 1
ATOM 2127 N N . GLY A 1 273 ? 1.399 -32.573 -4.721 1.00 22.98 273 GLY A N 1
ATOM 2128 C CA . GLY A 1 273 ? 1.757 -33.185 -6.005 1.00 22.03 273 GLY A CA 1
ATOM 2129 C C . GLY A 1 273 ? 1.426 -32.304 -7.211 1.00 23.21 273 GLY A C 1
ATOM 2130 O O . GLY A 1 273 ? 1.168 -31.097 -7.058 1.00 21.68 273 GLY A O 1
ATOM 2131 N N . ASP A 1 274 ? 1.387 -32.915 -8.410 1.00 22.54 274 ASP A N 1
ATOM 2132 C CA . ASP A 1 274 ? 1.255 -32.146 -9.648 1.00 23.34 274 ASP A CA 1
ATOM 2133 C C . ASP A 1 274 ? -0.154 -31.582 -9.814 1.00 24.40 274 ASP A C 1
ATOM 2134 O O . ASP A 1 274 ? -1.098 -32.081 -9.183 1.00 23.49 274 ASP A O 1
ATOM 2139 N N . VAL A 1 275 ? -0.277 -30.527 -10.620 1.00 24.01 275 VAL A N 1
ATOM 2140 C CA . VAL A 1 275 ? -1.576 -29.830 -10.770 1.00 24.76 275 VAL A CA 1
ATOM 2141 C C . VAL A 1 275 ? -2.688 -30.742 -11.299 1.00 24.67 275 VAL A C 1
ATOM 2142 O O . VAL A 1 275 ? -3.842 -30.623 -10.880 1.00 25.17 275 VAL A O 1
ATOM 2146 N N . MET A 1 276 ? -2.331 -31.645 -12.214 1.00 24.12 276 MET A N 1
ATOM 2147 C CA . MET A 1 276 ? -3.312 -32.540 -12.835 1.00 24.15 276 MET A CA 1
ATOM 2148 C C . MET A 1 276 ? -2.643 -33.917 -13.029 1.00 24.00 276 MET A C 1
ATOM 2149 O O . MET A 1 276 ? -1.422 -33.999 -13.006 1.00 24.51 276 MET A O 1
ATOM 2154 N N . PRO A 1 277 ? -3.430 -34.992 -13.223 1.00 23.10 277 PRO A N 1
ATOM 2155 C CA . PRO A 1 277 ? -2.791 -36.311 -13.282 1.00 23.18 277 PRO A CA 1
ATOM 2156 C C . PRO A 1 277 ? -1.782 -36.507 -14.445 1.00 23.25 277 PRO A C 1
ATOM 2157 O O . PRO A 1 277 ? -0.918 -37.349 -14.329 1.00 23.57 277 PRO A O 1
ATOM 2161 N N . THR A 1 278 ? -1.912 -35.775 -15.547 1.00 23.27 278 THR A N 1
ATOM 2162 C CA . THR A 1 278 ? -1.109 -36.081 -16.732 1.00 23.20 278 THR A CA 1
ATOM 2163 C C . THR A 1 278 ? -0.091 -34.977 -17.006 1.00 23.90 278 THR A C 1
ATOM 2164 O O . THR A 1 278 ? 0.794 -35.159 -17.840 1.00 24.68 278 THR A O 1
ATOM 2168 N N . LEU A 1 279 ? -0.209 -33.833 -16.339 1.00 23.44 279 LEU A N 1
ATOM 2169 C CA . LEU A 1 279 ? 0.565 -32.633 -16.761 1.00 22.77 279 LEU A CA 1
ATOM 2170 C C . LEU A 1 279 ? 1.248 -31.970 -15.593 1.00 22.61 279 LEU A C 1
ATOM 2171 O O . LEU A 1 279 ? 0.603 -31.694 -14.569 1.00 23.21 279 LEU A O 1
ATOM 2176 N N . ARG A 1 280 ? 2.539 -31.671 -15.766 1.00 22.65 280 ARG A N 1
ATOM 2177 C CA . ARG A 1 280 ? 3.329 -30.985 -14.753 1.00 21.74 280 ARG A CA 1
ATOM 2178 C C . ARG A 1 280 ? 3.641 -29.583 -15.275 1.00 22.63 280 ARG A C 1
ATOM 2179 O O . ARG A 1 280 ? 4.061 -29.434 -16.448 1.00 22.90 280 ARG A O 1
ATOM 2187 N N . CYS A 1 281 ? 3.443 -28.574 -14.406 1.00 21.67 281 CYS A N 1
ATOM 2188 C CA . CYS A 1 281 ? 3.722 -27.185 -14.748 1.00 21.83 281 CYS A CA 1
ATOM 2189 C C . CYS A 1 281 ? 4.791 -26.622 -13.820 1.00 22.58 281 CYS A C 1
ATOM 2190 O O . CYS A 1 281 ? 4.732 -26.826 -12.586 1.00 23.91 281 CYS A O 1
ATOM 2193 N N . GLU A 1 282 ? 5.786 -25.944 -14.395 1.00 21.52 282 GLU A N 1
ATOM 2194 C CA . GLU A 1 282 ? 6.854 -25.343 -13.601 1.00 21.84 282 GLU A CA 1
ATOM 2195 C C . GLU A 1 282 ? 7.092 -23.916 -14.097 1.00 22.23 282 GLU A C 1
ATOM 2196 O O . GLU A 1 282 ? 6.593 -23.514 -15.174 1.00 20.07 282 GLU A O 1
ATOM 2202 N N . PHE A 1 283 ? 7.841 -23.139 -13.313 1.00 22.30 283 PHE A N 1
ATOM 2203 C CA . PHE A 1 283 ? 8.289 -21.849 -13.821 1.00 22.58 283 PHE A CA 1
ATOM 2204 C C . PHE A 1 283 ? 9.748 -21.706 -13.419 1.00 23.52 283 PHE A C 1
ATOM 2205 O O . PHE A 1 283 ? 10.089 -21.957 -12.253 1.00 23.47 283 PHE A O 1
ATOM 2213 N N . HIS A 1 284 ? 10.604 -21.338 -14.383 1.00 23.77 284 HIS A N 1
ATOM 2214 C CA . HIS A 1 284 ? 12.045 -21.183 -14.166 1.00 24.20 284 HIS A CA 1
ATOM 2215 C C . HIS A 1 284 ? 12.500 -19.750 -14.397 1.00 24.65 284 HIS A C 1
ATOM 2216 O O . HIS A 1 284 ? 12.032 -19.096 -15.344 1.00 25.52 284 HIS A O 1
ATOM 2223 N N . ARG A 1 285 ? 13.435 -19.286 -13.557 1.00 25.31 285 ARG A N 1
ATOM 2224 C CA . ARG A 1 285 ? 14.102 -17.999 -13.733 1.00 25.14 285 ARG A CA 1
ATOM 2225 C C . ARG A 1 285 ? 15.611 -18.170 -13.570 1.00 25.77 285 ARG A C 1
ATOM 2226 O O . ARG A 1 285 ? 16.087 -18.579 -12.511 1.00 26.33 285 ARG A O 1
ATOM 2234 N N . LEU A 1 286 ? 16.348 -17.864 -14.632 1.00 25.31 286 LEU A N 1
ATOM 2235 C CA . LEU A 1 286 ? 17.805 -18.002 -14.650 1.00 27.81 286 LEU A CA 1
ATOM 2236 C C . LEU A 1 286 ? 18.434 -16.585 -14.635 1.00 28.08 286 LEU A C 1
ATOM 2237 O O . LEU A 1 286 ? 18.024 -15.741 -15.404 1.00 29.92 286 LEU A O 1
ATOM 2242 N N . ARG A 1 287 ? 19.388 -16.329 -13.745 1.00 29.63 287 ARG A N 1
ATOM 2243 C CA . ARG A 1 287 ? 20.219 -15.114 -13.791 1.00 29.41 287 ARG A CA 1
ATOM 2244 C C . ARG A 1 287 ? 20.939 -14.978 -15.147 1.00 29.86 287 ARG A C 1
ATOM 2245 O O . ARG A 1 287 ? 21.351 -15.982 -15.750 1.00 29.93 287 ARG A O 1
ATOM 2253 N N . ALA A 1 288 ? 21.142 -13.746 -15.600 1.00 31.12 288 ALA A N 1
ATOM 2254 C CA . ALA A 1 288 ? 22.021 -13.478 -16.755 1.00 31.58 288 ALA A CA 1
ATOM 2255 C C . ALA A 1 288 ? 23.306 -14.316 -16.691 1.00 32.42 288 ALA A C 1
ATOM 2256 O O . ALA A 1 288 ? 23.963 -14.396 -15.644 1.00 32.07 288 ALA A O 1
ATOM 2258 N N . GLY A 1 289 ? 23.646 -14.990 -17.787 1.00 32.82 289 GLY A N 1
ATOM 2259 C CA . GLY A 1 289 ? 24.889 -15.789 -17.796 1.00 33.27 289 GLY A CA 1
ATOM 2260 C C . GLY A 1 289 ? 24.757 -17.257 -17.407 1.00 33.82 289 GLY A C 1
ATOM 2261 O O . GLY A 1 289 ? 25.676 -18.057 -17.667 1.00 34.05 289 GLY A O 1
ATOM 2262 N N . THR A 1 290 ? 23.640 -17.629 -16.775 1.00 33.58 290 THR A N 1
ATOM 2263 C CA . THR A 1 290 ? 23.420 -19.033 -16.382 1.00 34.32 290 THR A CA 1
ATOM 2264 C C . THR A 1 290 ? 23.307 -19.963 -17.580 1.00 33.93 290 THR A C 1
ATOM 2265 O O . THR A 1 290 ? 22.624 -19.658 -18.547 1.00 34.64 290 THR A O 1
ATOM 2269 N N . GLU A 1 291 ? 23.986 -21.092 -17.500 1.00 33.34 291 GLU A N 1
ATOM 2270 C CA . GLU A 1 291 ? 23.893 -22.137 -18.489 1.00 34.01 291 GLU A CA 1
ATOM 2271 C C . GLU A 1 291 ? 23.593 -23.422 -17.739 1.00 32.98 291 GLU A C 1
ATOM 2272 O O . GLU A 1 291 ? 24.388 -23.862 -16.907 1.00 32.94 291 GLU A O 1
ATOM 2278 N N . THR A 1 292 ? 22.427 -23.993 -17.990 1.00 31.59 292 THR A N 1
ATOM 2279 C CA . THR A 1 292 ? 22.022 -25.170 -17.244 1.00 30.02 292 THR A CA 1
ATOM 2280 C C . THR A 1 292 ? 22.819 -26.367 -17.765 1.00 30.51 292 THR A C 1
ATOM 2281 O O . THR A 1 292 ? 23.222 -26.413 -18.949 1.00 30.39 292 THR A O 1
ATOM 2285 N N . ALA A 1 293 ? 23.033 -27.327 -16.868 1.00 29.75 293 ALA A N 1
ATOM 2286 C CA . ALA A 1 293 ? 23.657 -28.582 -17.212 1.00 29.80 293 ALA A CA 1
ATOM 2287 C C . ALA A 1 293 ? 22.710 -29.381 -18.136 1.00 29.75 293 ALA A C 1
ATOM 2288 O O . ALA A 1 293 ? 21.487 -29.409 -17.937 1.00 29.91 293 ALA A O 1
ATOM 2290 N N . THR A 1 294 ? 23.288 -30.015 -19.146 1.00 29.02 294 THR A N 1
ATOM 2291 C CA . THR A 1 294 ? 22.540 -30.756 -20.141 1.00 29.19 294 THR A CA 1
ATOM 2292 C C . THR A 1 294 ? 21.810 -31.936 -19.498 1.00 28.76 294 THR A C 1
ATOM 2293 O O . THR A 1 294 ? 22.406 -32.721 -18.775 1.00 29.53 294 THR A O 1
ATOM 2297 N N . ARG A 1 295 ? 20.516 -32.042 -19.776 1.00 27.79 295 ARG A N 1
ATOM 2298 C CA . ARG A 1 295 ? 19.693 -33.119 -19.287 1.00 26.32 295 ARG A CA 1
ATOM 2299 C C . ARG A 1 295 ? 19.169 -34.001 -20.420 1.00 26.15 295 ARG A C 1
ATOM 2300 O O . ARG A 1 295 ? 18.826 -33.499 -21.509 1.00 25.11 295 ARG A O 1
ATOM 2308 N N . ASN A 1 296 ? 19.104 -35.315 -20.173 1.00 25.44 296 ASN A N 1
ATOM 2309 C CA . ASN A 1 296 ? 18.230 -36.183 -20.940 1.00 25.22 296 ASN A CA 1
ATOM 2310 C C . ASN A 1 296 ? 17.131 -36.605 -19.949 1.00 25.06 296 ASN A C 1
ATOM 2311 O O . ASN A 1 296 ? 17.451 -37.011 -18.835 1.00 24.61 296 ASN A O 1
ATOM 2316 N N . GLU A 1 297 ? 15.862 -36.475 -20.338 1.00 23.58 297 GLU A N 1
ATOM 2317 C CA . GLU A 1 297 ? 14.735 -36.872 -19.486 1.00 23.52 297 GLU A CA 1
ATOM 2318 C C . GLU A 1 297 ? 13.713 -37.719 -20.278 1.00 22.99 297 GLU A C 1
ATOM 2319 O O . GLU A 1 297 ? 13.424 -37.418 -21.426 1.00 21.82 297 GLU A O 1
ATOM 2325 N N . VAL A 1 298 ? 13.170 -38.784 -19.685 1.00 22.63 298 VAL A N 1
ATOM 2326 C CA . VAL A 1 298 ? 12.169 -39.562 -20.405 1.00 22.16 298 VAL A CA 1
ATOM 2327 C C . VAL A 1 298 ? 10.872 -38.747 -20.492 1.00 22.26 298 VAL A C 1
ATOM 2328 O O . VAL A 1 298 ? 10.510 -38.053 -19.521 1.00 21.92 298 VAL A O 1
ATOM 2332 N N . GLY A 1 299 ? 10.183 -38.830 -21.634 1.00 22.64 299 GLY A N 1
ATOM 2333 C CA . GLY A 1 299 ? 8.967 -38.017 -21.866 1.00 23.23 299 GLY A CA 1
ATOM 2334 C C . GLY A 1 299 ? 9.280 -36.634 -22.385 1.00 24.42 299 GLY A C 1
ATOM 2335 O O . GLY A 1 299 ? 10.467 -36.218 -22.455 1.00 24.78 299 GLY A O 1
ATOM 2336 N N . SER A 1 300 ? 8.229 -35.896 -22.755 1.00 24.11 300 SER A N 1
ATOM 2337 C CA . SER A 1 300 ? 8.405 -34.636 -23.488 1.00 23.02 300 SER A CA 1
ATOM 2338 C C . SER A 1 300 ? 8.105 -33.425 -22.631 1.00 23.13 300 SER A C 1
ATOM 2339 O O . SER A 1 300 ? 7.341 -33.496 -21.656 1.00 22.58 300 SER A O 1
ATOM 2342 N N . THR A 1 301 ? 8.705 -32.294 -22.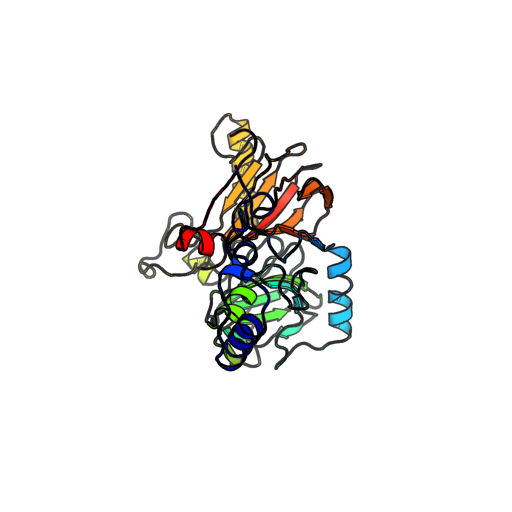989 1.00 22.81 301 THR A N 1
ATOM 2343 C CA . THR A 1 301 ? 8.452 -31.056 -22.295 1.00 22.02 301 THR A CA 1
ATOM 2344 C C . THR A 1 301 ? 8.347 -29.902 -23.311 1.00 23.20 301 THR A C 1
ATOM 2345 O O . THR A 1 301 ? 8.937 -29.949 -24.390 1.00 22.33 301 THR A O 1
ATOM 2349 N N . VAL A 1 302 ? 7.598 -28.870 -22.934 1.00 21.91 302 VAL A N 1
ATOM 2350 C CA . VAL A 1 302 ? 7.419 -27.709 -23.758 1.00 22.64 302 VAL A CA 1
ATOM 2351 C C . VAL A 1 302 ? 7.696 -26.499 -22.862 1.00 21.69 302 VAL A C 1
ATOM 2352 O O . VAL A 1 302 ? 7.271 -26.483 -21.704 1.00 20.16 302 VAL A O 1
ATOM 2356 N N . PHE A 1 303 ? 8.437 -25.525 -23.374 1.00 21.92 303 PHE A N 1
ATOM 2357 C CA . PHE A 1 303 ? 8.635 -24.253 -22.658 1.00 22.62 303 PHE A CA 1
ATOM 2358 C C . PHE A 1 303 ? 8.064 -23.091 -23.443 1.00 22.88 303 PHE A C 1
ATOM 2359 O O . PHE A 1 303 ? 8.080 -23.097 -24.676 1.00 23.69 303 PHE A O 1
ATOM 2367 N N . GLN A 1 304 ? 7.630 -22.050 -22.742 1.00 23.69 304 GLN A N 1
ATOM 2368 C CA . GLN A 1 304 ? 7.391 -20.755 -23.379 1.00 23.21 304 GLN A CA 1
ATOM 2369 C C . GLN A 1 304 ? 8.220 -19.709 -22.675 1.00 23.55 304 GLN A C 1
ATOM 2370 O O . GLN A 1 304 ? 8.147 -19.575 -21.445 1.00 23.08 304 GLN A O 1
ATOM 2376 N N . VAL A 1 305 ? 8.973 -18.927 -23.455 1.00 24.66 305 VAL A N 1
ATOM 2377 C CA . VAL A 1 305 ? 9.757 -17.806 -22.897 1.00 24.16 305 VAL A CA 1
ATOM 2378 C C . VAL A 1 305 ? 8.768 -16.756 -22.377 1.00 24.80 305 VAL A C 1
ATOM 2379 O O . VAL A 1 305 ? 7.927 -16.269 -23.117 1.00 25.30 305 VAL A O 1
ATOM 2383 N N . PHE A 1 306 ? 8.869 -16.407 -21.105 1.00 25.30 306 PHE A N 1
ATOM 2384 C CA . PHE A 1 306 ? 7.988 -15.394 -20.562 1.00 26.58 306 PHE A CA 1
ATOM 2385 C C . PHE A 1 306 ? 8.624 -14.022 -20.675 1.00 27.30 306 PHE A C 1
ATOM 2386 O O . PHE A 1 306 ? 7.958 -13.033 -21.010 1.00 27.45 306 PHE A O 1
ATOM 2394 N N . GLU A 1 307 ? 9.921 -13.965 -20.406 1.00 28.88 307 GLU A N 1
ATOM 2395 C CA . GLU A 1 307 ? 10.611 -12.698 -20.381 1.00 31.15 307 GLU A CA 1
ATOM 2396 C C . GLU A 1 307 ? 12.115 -12.869 -20.505 1.00 30.87 307 GLU A C 1
ATOM 2397 O O . GLU A 1 307 ? 12.671 -13.840 -20.000 1.00 31.60 307 GLU A O 1
ATOM 2403 N N . GLY A 1 308 ? 12.776 -11.890 -21.124 1.00 31.33 308 GLY A N 1
ATOM 2404 C CA . GLY A 1 308 ? 14.226 -11.877 -21.241 1.00 30.74 308 GLY A CA 1
ATOM 2405 C C . GLY A 1 308 ? 14.698 -12.531 -22.514 1.00 31.12 308 GLY A C 1
ATOM 2406 O O . GLY A 1 308 ? 13.907 -12.860 -23.390 1.00 32.71 308 GLY A O 1
ATOM 2407 N N . ALA A 1 309 ? 15.997 -12.752 -22.622 1.00 31.41 309 ALA A N 1
ATOM 2408 C CA . ALA A 1 309 ? 16.550 -13.260 -23.851 1.00 30.25 309 ALA A CA 1
ATOM 2409 C C . ALA A 1 309 ? 17.550 -14.339 -23.536 1.00 29.62 309 ALA A C 1
ATOM 2410 O O . ALA A 1 309 ? 18.264 -14.274 -22.520 1.00 30.07 309 ALA A O 1
ATOM 2412 N N . GLY A 1 310 ? 17.620 -15.330 -24.416 1.00 28.71 310 GLY A N 1
ATOM 2413 C CA . GLY A 1 310 ? 18.534 -16.419 -24.214 1.00 27.63 310 GLY A CA 1
ATOM 2414 C C . GLY A 1 310 ? 18.444 -17.429 -25.313 1.00 28.14 310 GLY A C 1
ATOM 2415 O O . GLY A 1 310 ? 18.044 -17.111 -26.434 1.00 29.63 310 GLY A O 1
ATOM 2416 N N . ALA A 1 311 ? 18.821 -18.665 -25.004 1.00 27.86 311 ALA A N 1
ATOM 2417 C CA . ALA A 1 311 ? 18.864 -19.695 -26.014 1.00 27.65 311 ALA A CA 1
ATOM 2418 C C . ALA A 1 311 ? 18.562 -21.060 -25.420 1.00 27.14 311 ALA A C 1
ATOM 2419 O O . ALA A 1 311 ? 18.713 -21.299 -24.193 1.00 25.91 311 ALA A O 1
ATOM 2421 N N . VAL A 1 312 ? 18.167 -21.966 -26.310 1.00 26.40 312 VAL A N 1
ATOM 2422 C CA . VAL A 1 312 ? 18.047 -23.358 -25.961 1.00 25.62 312 VAL A CA 1
ATOM 2423 C C . VAL A 1 312 ? 18.998 -24.141 -26.845 1.00 25.53 312 VAL A C 1
ATOM 2424 O O . VAL A 1 312 ? 19.267 -23.744 -27.991 1.00 26.66 312 VAL A O 1
ATOM 2428 N N . VAL A 1 313 ? 19.566 -25.195 -26.286 1.00 25.01 313 VAL A N 1
ATOM 2429 C CA . VAL A 1 313 ? 20.357 -26.136 -27.028 1.00 25.11 313 VAL A CA 1
ATOM 2430 C C . VAL A 1 313 ? 19.630 -27.478 -26.984 1.00 24.82 313 VAL A C 1
ATOM 2431 O O . VAL A 1 313 ? 19.287 -27.977 -25.897 1.00 24.46 313 VAL A O 1
ATOM 2435 N N . MET A 1 314 ? 19.386 -28.049 -28.158 1.00 23.80 314 MET A N 1
ATOM 2436 C CA . MET A 1 314 ? 18.732 -29.355 -28.251 1.00 23.89 314 MET A CA 1
ATOM 2437 C C . MET A 1 314 ? 19.487 -30.179 -29.265 1.00 24.54 314 MET A C 1
ATOM 2438 O O . MET A 1 314 ? 19.734 -29.704 -30.375 1.00 23.98 314 MET A O 1
ATOM 2443 N N . ASN A 1 315 ? 19.821 -31.427 -28.922 1.00 25.18 315 ASN A N 1
ATOM 2444 C CA . ASN A 1 315 ? 20.678 -32.225 -29.809 1.00 26.01 315 ASN A CA 1
ATOM 2445 C C . ASN A 1 315 ? 21.939 -31.448 -30.224 1.00 26.73 315 ASN A C 1
ATOM 2446 O O . ASN A 1 315 ? 22.406 -31.588 -31.360 1.00 27.34 315 ASN A O 1
ATOM 2451 N N . GLY A 1 316 ? 22.460 -30.591 -29.355 1.00 27.71 316 GLY A N 1
ATOM 2452 C CA . GLY A 1 316 ? 23.708 -29.875 -29.703 1.00 28.66 316 GLY A CA 1
ATOM 2453 C C . GLY A 1 316 ? 23.496 -28.608 -30.539 1.00 29.67 316 GLY A C 1
ATOM 2454 O O . GLY A 1 316 ? 24.461 -27.871 -30.808 1.00 29.63 316 GLY A O 1
ATOM 2455 N N . GLU A 1 317 ? 22.239 -28.335 -30.925 1.00 29.05 317 GLU A N 1
ATOM 2456 C CA . GLU A 1 317 ? 21.903 -27.163 -31.752 1.00 29.65 317 GLU A CA 1
ATOM 2457 C C . GLU A 1 317 ? 21.324 -26.005 -30.957 1.00 28.87 317 GLU A C 1
ATOM 2458 O O . GLU A 1 317 ? 20.319 -26.164 -30.257 1.00 27.86 317 GLU A O 1
ATOM 2464 N N . THR A 1 318 ? 21.947 -24.827 -31.106 1.00 28.66 318 THR A N 1
ATOM 2465 C CA . THR A 1 318 ? 21.564 -23.636 -30.396 1.00 27.83 318 THR A CA 1
ATOM 2466 C C . THR A 1 318 ? 20.527 -22.882 -31.216 1.00 28.45 318 THR A C 1
ATOM 2467 O O . THR A 1 318 ? 20.722 -22.639 -32.420 1.00 28.74 318 THR A O 1
ATOM 2471 N N . THR A 1 319 ? 19.431 -22.510 -30.563 1.00 28.14 319 THR A N 1
ATOM 2472 C CA . THR A 1 319 ? 18.452 -21.587 -31.125 1.00 28.51 319 THR A CA 1
ATOM 2473 C C . THR A 1 319 ? 18.245 -20.409 -30.157 1.00 29.59 319 THR A C 1
ATOM 2474 O O . THR A 1 319 ? 17.911 -20.604 -28.976 1.00 28.65 319 THR A O 1
ATOM 2478 N N . LYS A 1 320 ? 18.449 -19.190 -30.658 1.00 29.06 320 LYS A N 1
ATOM 2479 C CA . LYS A 1 320 ? 18.186 -18.003 -29.863 1.00 31.32 320 LYS A CA 1
ATOM 2480 C C . LYS A 1 320 ? 16.687 -17.791 -29.673 1.00 30.90 320 LYS A C 1
ATOM 2481 O O . LYS A 1 320 ? 15.895 -18.055 -30.566 1.00 30.49 320 LYS A O 1
ATOM 2487 N N . LEU A 1 321 ? 16.316 -17.311 -28.493 1.00 31.02 321 LEU A N 1
ATOM 2488 C CA . LEU A 1 321 ? 14.923 -17.211 -28.119 1.00 31.32 321 LEU A CA 1
ATOM 2489 C C . LEU A 1 321 ? 14.564 -15.836 -27.608 1.00 31.34 321 LEU A C 1
ATOM 2490 O O . LEU A 1 321 ? 15.358 -15.191 -26.939 1.00 30.96 321 LEU A O 1
ATOM 2495 N N . GLU A 1 322 ? 13.322 -15.433 -27.873 1.00 31.77 322 GLU A N 1
ATOM 2496 C CA . GLU A 1 322 ? 12.761 -14.175 -27.407 1.00 31.80 322 GLU A CA 1
ATOM 2497 C C . GLU A 1 322 ? 11.402 -14.382 -26.719 1.00 30.86 322 GLU A C 1
ATOM 2498 O O . GLU A 1 322 ? 10.792 -15.433 -26.866 1.00 29.95 322 GLU A O 1
ATOM 2504 N N . LYS A 1 323 ? 10.934 -13.354 -26.010 1.00 30.04 323 LYS A N 1
ATOM 2505 C CA . LYS A 1 323 ? 9.614 -13.325 -25.363 1.00 29.99 323 LYS A CA 1
ATOM 2506 C C . LYS A 1 323 ? 8.507 -14.030 -26.171 1.00 29.02 323 LYS A C 1
ATOM 2507 O O . LYS A 1 323 ? 8.286 -13.704 -27.345 1.00 27.47 323 LYS A O 1
ATOM 2513 N N . GLY A 1 324 ? 7.864 -15.030 -25.550 1.00 28.04 324 GLY A N 1
ATOM 2514 C CA . GLY A 1 324 ? 6.746 -15.754 -26.188 1.00 27.08 324 GLY A CA 1
ATOM 2515 C C . GLY A 1 324 ? 7.123 -16.987 -27.004 1.00 26.71 324 GLY A C 1
ATOM 2516 O O . GLY A 1 324 ? 6.252 -17.814 -27.312 1.00 26.65 324 GLY A O 1
ATOM 2517 N N . ASP A 1 325 ? 8.394 -17.109 -27.411 1.00 25.62 325 ASP A N 1
ATOM 2518 C CA . ASP A 1 325 ? 8.790 -18.235 -28.265 1.00 25.13 325 ASP A CA 1
ATOM 2519 C C . ASP A 1 325 ? 8.562 -19.556 -27.514 1.00 25.71 325 ASP A C 1
ATOM 2520 O O . ASP A 1 325 ? 8.689 -19.608 -26.274 1.00 26.03 325 ASP A O 1
ATOM 2525 N N . MET A 1 326 ? 8.283 -20.615 -28.267 1.00 25.42 326 MET A N 1
ATOM 2526 C CA . MET A 1 326 ? 7.924 -21.903 -27.687 1.00 25.87 326 MET A CA 1
ATOM 2527 C C . MET A 1 326 ? 8.778 -22.977 -28.274 1.00 25.39 326 MET A C 1
ATOM 2528 O O . MET A 1 326 ? 9.036 -22.968 -29.480 1.00 25.97 326 MET A O 1
ATOM 2533 N N . PHE A 1 327 ? 9.226 -23.910 -27.441 1.00 25.13 327 PHE A N 1
ATOM 2534 C CA . PHE A 1 327 ? 9.948 -25.045 -27.974 1.00 24.09 327 PHE A CA 1
ATOM 2535 C C . PHE A 1 327 ? 9.560 -26.356 -27.315 1.00 23.04 327 PHE A C 1
ATOM 2536 O O . PHE A 1 327 ? 9.120 -26.385 -26.167 1.00 22.52 327 PHE A O 1
ATOM 2544 N N . VAL A 1 328 ? 9.727 -27.439 -28.066 1.00 23.41 328 VAL A N 1
ATOM 2545 C CA . VAL A 1 328 ? 9.435 -28.781 -27.570 1.00 23.48 328 VAL A CA 1
ATOM 2546 C C . VAL A 1 328 ? 10.702 -29.639 -27.566 1.00 23.54 328 VAL A C 1
ATOM 2547 O O . VAL A 1 328 ? 11.492 -29.610 -28.551 1.00 23.59 328 VAL A O 1
ATOM 2551 N N . VAL A 1 329 ? 10.905 -30.337 -26.447 1.00 22.11 329 VAL A N 1
ATOM 2552 C CA . VAL A 1 329 ? 11.991 -31.300 -26.247 1.00 20.84 329 VAL A CA 1
ATOM 2553 C C . VAL A 1 329 ? 11.364 -32.705 -26.119 1.00 22.54 329 VAL A C 1
ATOM 2554 O O . VAL A 1 329 ? 10.831 -33.086 -25.047 1.00 22.78 329 VAL A O 1
ATOM 2558 N N . PRO A 1 330 ? 11.439 -33.490 -27.202 1.00 21.79 330 PRO A N 1
ATOM 2559 C CA . PRO A 1 330 ? 10.948 -34.854 -27.125 1.00 21.69 330 PRO A CA 1
ATOM 2560 C C . PRO A 1 330 ? 11.769 -35.734 -26.165 1.00 22.23 330 PRO A C 1
ATOM 2561 O O . PRO A 1 330 ? 12.924 -35.402 -25.784 1.00 21.65 330 PRO A O 1
ATOM 2565 N N . SER A 1 331 ? 11.198 -36.886 -25.840 1.00 20.54 331 SER A N 1
ATOM 2566 C CA . SER A 1 331 ? 11.808 -37.806 -24.924 1.00 21.74 331 SER A CA 1
ATOM 2567 C C . SER A 1 331 ? 13.287 -38.053 -25.222 1.00 21.30 331 SER A C 1
ATOM 2568 O O . SER A 1 331 ? 13.651 -38.384 -26.340 1.00 21.73 331 SER A O 1
ATOM 2571 N N . TRP A 1 332 ? 14.114 -37.895 -24.193 1.00 22.54 332 TRP A N 1
ATOM 2572 C CA . TRP A 1 332 ? 15.532 -38.300 -24.194 1.00 22.45 332 TRP A CA 1
ATOM 2573 C C . TRP A 1 332 ? 16.440 -37.433 -25.067 1.00 23.03 332 TRP A C 1
ATOM 2574 O O . TRP A 1 332 ? 17.630 -37.754 -25.229 1.00 23.95 332 TRP A O 1
ATOM 2585 N N . VAL A 1 333 ? 15.887 -36.378 -25.650 1.00 21.97 333 VAL A N 1
ATOM 2586 C CA . VAL A 1 333 ? 16.705 -35.387 -26.378 1.00 22.52 333 VAL A CA 1
ATOM 2587 C C . VAL A 1 333 ? 17.500 -34.549 -25.381 1.00 22.55 333 VAL A C 1
ATOM 2588 O O . VAL A 1 333 ? 16.917 -33.974 -24.464 1.00 22.00 333 VAL A O 1
ATOM 2592 N N . PRO A 1 334 ? 18.855 -34.512 -25.533 1.00 23.01 334 PRO A N 1
ATOM 2593 C CA . PRO A 1 334 ? 19.663 -33.679 -24.627 1.00 23.25 334 PRO A CA 1
ATOM 2594 C C . PRO A 1 334 ? 19.360 -32.174 -24.798 1.00 22.99 334 PRO A C 1
ATOM 2595 O O . PRO A 1 334 ? 19.347 -31.652 -25.929 1.00 22.98 334 PRO A O 1
ATOM 2599 N N . TRP A 1 335 ? 19.138 -31.497 -23.682 1.00 23.00 335 TRP A N 1
ATOM 2600 C CA . TRP A 1 335 ? 18.730 -30.104 -23.697 1.00 22.83 335 TRP A CA 1
ATOM 2601 C C . TRP A 1 335 ? 19.365 -29.282 -22.587 1.00 23.46 335 TRP A C 1
ATOM 2602 O O . TRP A 1 335 ? 19.642 -29.791 -21.499 1.00 24.76 335 TRP A O 1
ATOM 2613 N N . SER A 1 336 ? 19.563 -27.999 -22.872 1.00 23.91 336 SER A N 1
ATOM 2614 C CA A SER A 1 336 ? 20.077 -27.040 -21.899 0.50 23.41 336 SER A CA 1
ATOM 2615 C CA B SER A 1 336 ? 20.078 -27.038 -21.902 0.50 24.15 336 SER A CA 1
ATOM 2616 C C . SER A 1 336 ? 19.589 -25.657 -22.273 1.00 23.81 336 SER A C 1
ATOM 2617 O O . SER A 1 336 ? 19.309 -25.411 -23.437 1.00 24.72 336 SER A O 1
ATOM 2622 N N . LEU A 1 337 ? 19.493 -24.773 -21.277 1.00 24.01 337 LEU A N 1
ATOM 2623 C CA . LEU A 1 337 ? 19.117 -23.362 -21.459 1.00 25.70 337 LEU A CA 1
ATOM 2624 C C . LEU A 1 337 ? 20.283 -22.461 -21.134 1.00 26.38 337 LEU A C 1
ATOM 2625 O O . LEU A 1 337 ? 21.054 -22.740 -20.214 1.00 27.37 337 LEU A O 1
ATOM 2630 N N . GLN A 1 338 ? 20.426 -21.392 -21.911 1.00 28.25 338 GLN A N 1
ATOM 2631 C CA . GLN A 1 338 ? 21.493 -20.396 -21.700 1.00 29.23 338 GLN A CA 1
ATOM 2632 C C . GLN A 1 338 ? 20.852 -19.007 -21.585 1.00 29.32 338 GLN A C 1
ATOM 2633 O O . GLN A 1 338 ? 20.059 -18.587 -22.450 1.00 29.21 338 GLN A O 1
ATOM 2639 N N . ALA A 1 339 ? 21.156 -18.306 -20.507 1.00 28.63 339 ALA A N 1
ATOM 2640 C CA . ALA A 1 339 ? 20.475 -17.071 -20.242 1.00 28.85 339 ALA A CA 1
ATOM 2641 C C . ALA A 1 339 ? 21.372 -15.899 -20.677 1.00 29.94 339 ALA A C 1
ATOM 2642 O O . ALA A 1 339 ? 22.483 -15.788 -20.157 1.00 29.83 339 ALA A O 1
ATOM 2644 N N . GLU A 1 340 ? 20.908 -15.041 -21.595 1.00 31.33 340 GLU A N 1
ATOM 2645 C CA A GLU A 1 340 ? 21.666 -13.814 -21.938 0.70 32.44 340 GLU A CA 1
ATOM 2646 C CA B GLU A 1 340 ? 21.656 -13.828 -21.957 0.30 31.97 340 GLU A CA 1
ATOM 2647 C C . GLU A 1 340 ? 21.382 -12.711 -20.929 1.00 32.00 340 GLU A C 1
ATOM 2648 O O . GLU A 1 340 ? 22.274 -12.283 -20.221 1.00 32.74 340 GLU A O 1
ATOM 2659 N N . THR A 1 341 ? 20.138 -12.252 -20.856 1.00 32.77 341 THR A N 1
ATOM 2660 C CA . THR A 1 341 ? 19.694 -11.422 -19.743 1.00 32.92 341 THR A CA 1
ATOM 2661 C C . THR A 1 341 ? 19.083 -12.369 -18.688 1.00 33.25 341 THR A C 1
ATOM 2662 O O . THR A 1 341 ? 19.206 -13.595 -18.811 1.00 33.13 341 THR A O 1
ATOM 2666 N N . GLN A 1 342 ? 18.446 -11.808 -17.655 1.00 33.32 342 GLN A N 1
ATOM 2667 C CA . GLN A 1 342 ? 17.639 -12.604 -16.749 1.00 32.90 342 GLN A CA 1
ATOM 2668 C C . GLN A 1 342 ? 16.542 -13.236 -17.611 1.00 32.23 342 GLN A C 1
ATOM 2669 O O . GLN A 1 342 ? 15.884 -12.534 -18.360 1.00 32.64 342 GLN A O 1
ATOM 2675 N N . PHE A 1 343 ? 16.331 -14.541 -17.474 1.00 30.70 343 PHE A N 1
ATOM 2676 C CA . PHE A 1 343 ? 15.580 -15.338 -18.469 1.00 29.83 343 PHE A CA 1
ATOM 2677 C C . PHE A 1 343 ? 14.487 -16.145 -17.762 1.00 29.52 343 PHE A C 1
ATOM 2678 O O . PHE A 1 343 ? 14.802 -17.063 -16.990 1.00 29.68 343 PHE A O 1
ATOM 2686 N N . ASP A 1 344 ? 13.220 -15.786 -18.003 1.00 28.99 344 ASP A N 1
ATOM 2687 C CA . ASP A 1 344 ? 12.059 -16.383 -17.337 1.00 28.53 344 ASP A CA 1
ATOM 2688 C C . ASP A 1 344 ? 11.284 -17.290 -18.313 1.00 28.01 344 ASP A C 1
ATOM 2689 O O . ASP A 1 344 ? 10.973 -16.875 -19.434 1.00 27.64 344 ASP A O 1
ATOM 2694 N N . LEU A 1 345 ? 10.975 -18.517 -17.900 1.00 26.23 345 LEU A N 1
ATOM 2695 C CA . LEU A 1 345 ? 10.258 -19.453 -18.774 1.00 25.98 345 LEU A CA 1
ATOM 2696 C C . LEU A 1 345 ? 9.203 -20.247 -18.023 1.00 25.71 345 LEU A C 1
ATOM 2697 O O . LEU A 1 345 ? 9.443 -20.729 -16.903 1.00 25.86 345 LEU A O 1
ATOM 2702 N N . PHE A 1 346 ? 8.052 -20.395 -18.665 1.00 24.57 346 PHE A N 1
ATOM 2703 C CA . PHE A 1 346 ? 7.013 -21.296 -18.209 1.00 23.77 346 PHE A CA 1
ATOM 2704 C C . PHE A 1 346 ? 7.279 -22.646 -18.850 1.00 23.21 346 PHE A C 1
ATOM 2705 O O . PHE A 1 346 ? 7.709 -22.702 -19.996 1.00 22.72 346 PHE A O 1
ATOM 2713 N N . ARG A 1 347 ? 6.966 -23.733 -18.135 1.00 23.58 347 ARG A N 1
ATOM 2714 C CA . ARG A 1 347 ? 7.304 -25.068 -18.615 1.00 22.53 347 ARG A CA 1
ATOM 2715 C C . ARG A 1 347 ? 6.143 -26.010 -18.324 1.00 22.90 347 ARG A C 1
ATOM 2716 O O . ARG A 1 347 ? 5.535 -25.938 -17.232 1.00 22.57 347 ARG A O 1
ATOM 2724 N N . PHE A 1 348 ? 5.850 -26.899 -19.267 1.00 21.95 348 PHE A N 1
ATOM 2725 C CA . PHE A 1 348 ? 4.949 -28.018 -18.978 1.00 21.98 348 PHE A CA 1
ATOM 2726 C C . PHE A 1 348 ? 5.492 -29.336 -19.517 1.00 22.62 348 PHE A C 1
ATOM 2727 O O . PHE A 1 348 ? 6.392 -29.327 -20.372 1.00 23.94 348 PHE A O 1
ATOM 2735 N N . SER A 1 349 ? 5.005 -30.464 -18.980 1.00 21.13 349 SER A N 1
ATOM 2736 C CA . SER A 1 349 ? 5.528 -31.761 -19.400 1.00 21.90 349 SER A CA 1
ATOM 2737 C C . SER A 1 349 ? 4.559 -32.898 -19.071 1.00 20.81 349 SER A C 1
ATOM 2738 O O . SER A 1 349 ? 3.603 -32.728 -18.311 1.00 20.76 349 SER A O 1
ATOM 2741 N N . ASP A 1 350 ? 4.840 -34.045 -19.636 1.00 20.82 350 ASP A N 1
ATOM 2742 C CA . ASP A 1 350 ? 4.078 -35.280 -19.385 1.00 20.78 350 ASP A CA 1
ATOM 2743 C C . ASP A 1 350 ? 4.711 -36.127 -18.281 1.00 20.26 350 ASP A C 1
ATOM 2744 O O . ASP A 1 350 ? 4.388 -37.321 -18.137 1.00 21.33 350 ASP A O 1
ATOM 2749 N N . ALA A 1 351 ? 5.644 -35.536 -17.535 1.00 19.96 351 ALA A N 1
ATOM 2750 C CA . ALA A 1 351 ? 6.373 -36.250 -16.478 1.00 20.08 351 ALA A CA 1
ATOM 2751 C C . ALA A 1 351 ? 5.499 -36.952 -15.411 1.00 20.18 351 ALA A C 1
ATOM 2752 O O . ALA A 1 351 ? 5.907 -37.997 -14.905 1.00 20.89 351 ALA A O 1
ATOM 2754 N N . PRO A 1 352 ? 4.307 -36.405 -15.066 1.00 20.83 352 PRO A N 1
ATOM 2755 C CA . PRO A 1 352 ? 3.522 -37.204 -14.097 1.00 21.25 352 PRO A CA 1
ATOM 2756 C C . PRO A 1 352 ? 3.106 -38.553 -14.669 1.00 21.35 352 PRO A C 1
ATOM 2757 O O . PRO A 1 352 ? 3.013 -39.522 -13.908 1.00 22.02 352 PRO A O 1
ATOM 2761 N N . ILE A 1 353 ? 2.879 -38.647 -15.980 1.00 20.96 353 ILE A N 1
ATOM 2762 C CA . ILE A 1 353 ? 2.613 -39.968 -16.595 1.00 21.24 353 ILE A CA 1
ATOM 2763 C C . ILE A 1 353 ? 3.806 -40.940 -16.424 1.00 22.10 353 ILE A C 1
ATOM 2764 O O . ILE A 1 353 ? 3.630 -42.097 -16.000 1.00 22.19 353 ILE A O 1
ATOM 2769 N N . MET A 1 354 ? 5.001 -40.458 -16.747 1.00 21.98 354 MET A N 1
ATOM 2770 C CA . MET A 1 354 ? 6.200 -41.279 -16.755 1.00 22.75 354 MET A CA 1
ATOM 2771 C C . MET A 1 354 ? 6.521 -41.765 -15.338 1.00 22.90 354 MET A C 1
ATOM 2772 O O . MET A 1 354 ? 6.867 -42.930 -15.141 1.00 23.65 354 MET A O 1
ATOM 2777 N N . GLU A 1 355 ? 6.377 -40.867 -14.377 1.00 22.64 355 GLU A N 1
ATOM 2778 C CA . GLU A 1 355 ? 6.679 -41.137 -12.975 1.00 23.51 355 GLU A CA 1
ATOM 2779 C C . GLU A 1 355 ? 5.630 -42.059 -12.338 1.00 23.43 355 GLU A C 1
ATOM 2780 O O . GLU A 1 355 ? 6.018 -42.984 -11.595 1.00 22.68 355 GLU A O 1
ATOM 2786 N N . ALA A 1 356 ? 4.337 -41.826 -12.638 1.00 22.47 356 ALA A N 1
ATOM 2787 C CA . ALA A 1 356 ? 3.263 -42.715 -12.157 1.00 23.26 356 ALA A CA 1
ATOM 2788 C C . ALA A 1 356 ? 3.489 -44.164 -12.593 1.00 23.05 356 ALA A C 1
ATOM 2789 O O . ALA A 1 356 ? 3.181 -45.099 -11.847 1.00 23.94 356 ALA A O 1
ATOM 2791 N N . LEU A 1 357 ? 4.035 -44.346 -13.796 1.00 22.22 357 LEU A N 1
ATOM 2792 C CA . LEU A 1 357 ? 4.203 -45.665 -14.365 1.00 21.84 357 LEU A CA 1
ATOM 2793 C C . LEU A 1 357 ? 5.625 -46.241 -14.210 1.00 22.49 357 LEU A C 1
ATOM 2794 O O . LEU A 1 357 ? 5.959 -47.278 -14.833 1.00 22.78 357 LEU A O 1
ATOM 2799 N N . SER A 1 358 ? 6.469 -45.558 -13.430 1.00 22.88 358 SER A N 1
ATOM 2800 C CA . SER A 1 358 ? 7.875 -45.991 -13.211 1.00 22.96 358 SER A CA 1
ATOM 2801 C C . SER A 1 358 ? 8.760 -46.057 -14.476 1.00 22.96 358 SER A C 1
ATOM 2802 O O . SER A 1 358 ? 9.747 -46.815 -14.523 1.00 22.10 358 SER A O 1
ATOM 2805 N N . PHE A 1 359 ? 8.454 -45.206 -15.462 1.00 22.25 359 PHE A N 1
ATOM 2806 C CA . PHE A 1 359 ? 9.277 -45.112 -16.670 1.00 21.61 359 PHE A CA 1
ATOM 2807 C C . PHE A 1 359 ? 10.296 -43.976 -16.668 1.00 22.28 359 PHE A C 1
ATOM 2808 O O . PHE A 1 359 ? 11.044 -43.820 -17.636 1.00 22.58 359 PHE A O 1
ATOM 2816 N N . MET A 1 360 ? 10.283 -43.138 -15.636 1.00 23.44 360 MET A N 1
ATOM 2817 C CA . MET A 1 360 ? 11.130 -41.933 -15.650 1.00 24.30 360 MET A CA 1
ATOM 2818 C C . MET A 1 360 ? 12.600 -42.302 -15.505 1.00 25.20 360 MET A C 1
ATOM 2819 O O . MET A 1 360 ? 12.947 -43.158 -14.692 1.00 25.48 360 MET A O 1
ATOM 2824 N N . ARG A 1 361 ? 13.455 -41.651 -16.298 1.00 25.60 361 ARG A N 1
ATOM 2825 C CA . ARG A 1 361 ? 14.914 -41.726 -16.117 1.00 26.03 361 ARG A CA 1
ATOM 2826 C C . ARG A 1 361 ? 15.452 -40.350 -16.447 1.00 25.74 361 ARG A C 1
ATOM 2827 O O . ARG A 1 361 ? 14.875 -39.636 -17.278 1.00 25.07 361 ARG A O 1
ATOM 2835 N N . THR A 1 362 ? 16.565 -39.998 -15.821 1.00 25.78 362 THR A N 1
ATOM 2836 C CA . THR A 1 362 ? 17.158 -38.681 -15.998 1.00 27.31 362 THR A CA 1
ATOM 2837 C C . THR A 1 362 ? 18.685 -38.853 -16.083 1.00 28.41 362 THR A C 1
ATOM 2838 O O . THR A 1 362 ? 19.278 -39.525 -15.252 1.00 27.92 362 THR A O 1
ATOM 2842 N N . LYS A 1 363 ? 19.302 -38.227 -17.073 1.00 29.80 363 LYS A N 1
ATOM 2843 C CA . LYS A 1 363 ? 20.758 -38.118 -17.148 1.00 32.08 363 LYS A CA 1
ATOM 2844 C C . LYS A 1 363 ? 21.100 -36.623 -17.091 1.00 32.94 363 LYS A C 1
ATOM 2845 O O . LYS A 1 363 ? 20.516 -35.824 -17.841 1.00 32.54 363 LYS A O 1
ATOM 2851 N N . ILE A 1 364 ? 21.984 -36.237 -16.160 1.00 33.24 364 ILE A N 1
ATOM 2852 C CA . ILE A 1 364 ? 22.424 -34.846 -16.004 1.00 35.19 364 ILE A CA 1
ATOM 2853 C C . ILE A 1 364 ? 23.947 -34.796 -16.228 1.00 37.05 364 ILE A C 1
ATOM 2854 O O . ILE A 1 364 ? 24.685 -35.560 -15.592 1.00 36.68 364 ILE A O 1
ATOM 2859 N N . GLU A 1 365 ? 24.404 -33.943 -17.147 1.00 38.67 365 GLU A N 1
ATOM 2860 C CA A GLU A 1 365 ? 25.845 -33.832 -17.422 0.50 40.36 365 GLU A CA 1
ATOM 2861 C CA B GLU A 1 365 ? 25.829 -33.770 -17.437 0.50 40.77 365 GLU A CA 1
ATOM 2862 C C . GLU A 1 365 ? 26.593 -33.413 -16.151 1.00 41.84 365 GLU A C 1
ATOM 2863 O O . GLU A 1 365 ? 26.153 -32.533 -15.396 1.00 41.27 365 GLU A O 1
ATOM 2874 N N . GLY A 1 366 ? 27.719 -34.090 -15.900 1.00 44.50 366 GLY A N 1
ATOM 2875 C CA . GLY A 1 366 ? 28.565 -33.794 -14.739 1.00 48.08 366 GLY A CA 1
ATOM 2876 C C . GLY A 1 366 ? 28.065 -34.350 -13.413 1.00 50.84 366 GLY A C 1
ATOM 2877 O O . GLY A 1 366 ? 28.482 -33.887 -12.332 1.00 51.42 366 GLY A O 1
ATOM 2878 N N . GLN A 1 367 ? 27.170 -35.341 -13.485 1.00 52.59 367 GLN A N 1
ATOM 2879 C CA . GLN A 1 367 ? 26.639 -35.991 -12.294 1.00 54.19 367 GLN A CA 1
ATOM 2880 C C . GLN A 1 367 ? 25.789 -37.190 -12.692 1.00 54.85 367 GLN A C 1
ATOM 2881 O O . GLN A 1 367 ? 26.133 -37.916 -13.631 1.00 55.81 367 GLN A O 1
#

Organism: Pseudaminobacter salicylatoxidans (NCBI:txid93369)

Sequence (363 aa):
KLDHESVTQAMQPKDTPELRALYKSSFEEESIIPLWTQLGDLMPIHPKSKAVPHVWKWSTLLRRLARKSGELVPVGRGGERRALGLANPGLGGNAYISPTMWAAIQYLGPRETAPEHRHSQNAFRRFVVEGEGVWTVVNGDPVRMSRGDLLLTTPGWCFHGHMNDTDQPMAWIDGLDIPFSQQMDVGFFEFGSDRVTDYATPNFSRGERLWCHPGLRPLSGLQNTVASPIGAYRWEFTDRALTEQLLLEDEGQPATVAPGHAAIRYVNPTTGGDVMPTLRCEFHRLRAGTETATRNEVGSTVFQVFEGAGAVVMNGETTKLEKGDMFVVPSWVPWSSLQAEETQFDLFRFSDAPIMEALSFMRTKIEEGQ

Foldseek 3Di:
DDFPVRDDLPPDDDPDPVVVVVVVVCVVVVHDDCSVCVCVVDGPFDDFLFDKDKDAQVVQCVVQVVCVVPPAAFPDVQFSWAWDCGPSPPPDSANFLFKIKTKTKDAAFDKRFKKFKQKWKKKAALADFQKWKQWLNKTAGDGHQKIFTHHHPIIIMMTGRGRGMGIIMMMIRVSVCVVVVPMDMGGDGRGRPDPDHDPHIPLCVQPVDPPDHDPVPLDADQAASHRMDDRVVVVVLQVVQVVCVVVVHHAAPDVQKHKDWDDRVNPRHARHQFKTKMKIKGAAFDKFFKKAKAFKKKKFWSAAWWWKAWQNDIDTDHHGMMIMHGHRIIMMIGGHHTTMMMMMTRVSVCVVVVNIDMDTPPD

B-factor: mean 31.85, std 9.76, range [16.48, 74.11]

InterPro domains:
  IPR011051 RmlC-like cupin domain superfamily [SSF51182] (18-362)
  IPR013096 Cupin 2, conserved barrel [PF07883] (108-174)
  IPR014710 RmlC-like jelly roll fold [G3DSA:2.60.120.10] (18-368)
  IPR047183 Gentisate 1,2-dioxygenase-like [PTHR41517] (16-364)

Secondary structure (DSSP, 8-state):
---TTTS---------HHHHHHHHHHHHTT---GGGTHHHHS-SS---SS--EEE-HHHHHHHHHHHHHH----TTT---EEE---TTSTT-S-SSSS-EEEEEEE-TT-EEEEEEESS-EEEE-SS-EEEEEEETTEEEEEETT-EEEE-TT--EEEEE-SSS-EEEEEEE-HHHHHHHT---EEE--SS-S-----SS-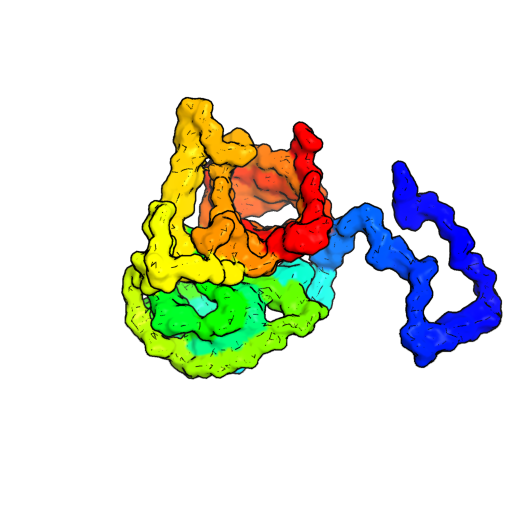HHHHHH-STT---GGG-S--SS-S--EE-HHHHHHHHHHHHHHHHTT-S-SSBTTEEEEE-B-TTTSSBSSSS-EEEEEEE-TT-BPPPEEESS-EEEEEEES-EEEEETTEEEEE-TT-EEEE-TT--EEEEESSSEEEEEEESHHHHHHTT---EEETT-

Solvent-accessible surface area: 18404 Å² total; per-residue (Å²): 232,95,58,49,153,72,56,119,98,93,126,142,63,176,106,48,90,130,28,126,62,83,59,131,45,34,138,113,117,104,90,142,19,90,97,76,65,73,28,84,115,120,55,107,91,53,119,44,165,4,62,37,63,32,40,77,11,76,48,8,21,146,90,0,132,106,23,23,126,129,75,120,28,26,94,55,71,13,43,11,33,41,30,4,47,3,87,28,19,77,80,67,49,13,0,0,48,15,0,41,0,0,0,2,24,0,3,62,137,45,31,0,5,7,10,55,16,36,34,16,0,0,9,0,0,0,55,35,124,7,0,30,1,0,18,88,22,22,1,2,46,0,14,97,0,3,0,1,2,2,21,24,105,25,50,3,0,1,6,3,56,41,97,118,60,3,12,0,0,4,0,16,3,54,0,53,3,110,94,108,130,68,44,145,94,67,116,23,48,101,144,6,87,46,76,55,49,52,91,85,1,125,16,9,163,91,26,43,87,130,90,128,81,25,154,105,14,111,150,71,50,129,11,4,40,16,14,2,27,10,39,92,103,7,51,116,37,0,52,86,27,17,73,69,48,96,117,67,92,126,41,29,107,42,122,8,20,0,22,39,110,7,53,3,54,8,78,54,30,29,0,2,69,17,1,20,0,15,0,13,11,0,77,67,59,20,120,21,43,39,78,15,30,23,11,3,7,0,0,0,0,2,75,24,29,6,8,0,23,11,90,67,119,78,41,160,3,111,72,0,3,0,0,0,3,1,23,41,19,43,13,9,2,55,7,116,64,85,0,2,0,0,30,0,6,2,9,12,17,30,78,82,108,105,134,54,178,68,113,34,104,87,174